Protein AF-0000000075461432 (afdb_homodimer)

Organism: Phanerochaete carnosa (strain HHB-10118-sp) (NCBI:txid650164)

Secondary structure (DSSP, 8-state):
-----------------EEEEEEEE-SSS-B--EEEE-TTT-----SS-SB--B-TTEEEEEEEETT--SEEEE--BS--TT-S-GGGSSSBS--TTTTS--TTT---PSS--EEEEETT-GGGEEEEEEE-TT-BSS-EEEEESS----EEE-S--STT--TTTB--B-TTS-B--B--TTTTTTTS-TTS-TTTT-GGG-STTTS-GGGSTTHHHHHHH-TTSB-STTGGGGSSS-EEEEGGG---EEEEES---/-----------------EEEEEEEE-SSS-B--EEEE-TTT-----SS-SB--B-TTEEEEEEEETT--SEEEE--BS--TT-S-GGGSSSBS--TTTTSPPTTT---PSS--EEEEETT-GGGEEEEEEE-TT-BSS-EEEEESS----EEE-S--STT--TTTB--B-TTS-B--B--TTTTTTTS-TTS-TTTT-GGG-STTTS-GGGSTTHHHHHHH-TTSB-STTGGGGSSS-EEEEGGG---EEEEES---

Sequence (514 aa):
MKAASALLAVSLAAVASARTFTVYNGCPFTICPAMFTDLNVGSAVPSYQTGWEAAAYTSVSFTVPDNWQAGRIWGRRDCDFSDSNPATQCADGGCNGGLECDPHTGTGVPPATVAEFTLQGNGNLDYYDVSLVDGYNLPMRIDNTQGCGVASCPVDLGPNCPSPLIGPFDSTGFPVGCKSACEANLDGNQANSPNCCSGQYDTAATCPSSGVAYYSYFKGNCPNAYAYAYDESSGTALWTCNSALAPDYTVTFCPASMKAASALLAVSLAAVASARTFTVYNGCPFTICPAMFTDLNVGSAVPSYQTGWEAAAYTSVSFTVPDNWQAGRIWGRRDCDFSDSNPATQCADGGCNGGLECDPHTGTGVPPATVAEFTLQGNGNLDYYDVSLVDGYNLPMRIDNTQGCGVASCPVDLGPNCPSPLIGPFDSTGFPVGCKSACEANLDGNQANSPNCCSGQYDTAATCPSSGVAYYSYFKGNCPNAYAYAYDESSGTALWTCNSALAPDYTVTFCPAS

InterPro domains:
  IPR001938 Thaumatin family [PF00314] (25-255)
  IPR001938 Thaumatin family [PIRSF002703] (6-256)
  IPR001938 Thaumatin family [PR00347] (20-32)
  IPR001938 Thaumatin family [PR00347] (126-142)
  IPR001938 Thaumatin family [PS51367] (18-255)
  IPR001938 Thaumatin family [PTHR31048] (8-255)
  IPR001938 Thaumatin family [SM00205] (21-255)
  IPR037176 Osmotin/thaumatin-like superfamily [G3DSA:2.60.110.10] (18-257)
  IPR037176 Osmotin/thaumatin-like superfamily [SSF49870] (19-255)

Foldseek 3Di:
DPPDPDPPPPPPPPPQDWFKEKEWEQDQAKKKKAKEAAVVVHPWDWPDFRIDIDGHGDMDMTIGGQQGAFMKMWIFADADQVDPDQVVRTFFFTFPPGRGHDHHGGPTQDPIFIWTWGGLPPPRKIKIEGACQRWYQFWKKKDKDPPWDIHTQLDQLAQVADPLFHDDADPVRGTRTGGQCLRSCVVVCNQDALQNCHDVSVDCVNNPCVRHPCLCSRCVNGVQDHSHDNCVVSVRHMIIDNSVVSMHMYMYTNDDD/DPPDPDPDPPPPPPPQDWFKEKEWEQDQAKKKKAKEAAVVVHPWDWPDFRIDIDGHGDMDMTIGGQQGAFMKMWIFADAAQVDPDQVVRTFFFTFPPGRGHDHHGGPTQDPIFIWTWGGLPPPRKIKIEGACQRWYQFWKKKDKDPPWDIHTQLDQLAQVADPLFHDDADPVRGTRTGGQCLRSCVVVCNQDALQNCHDVSVDCVNNPCVRHPCLCSRCVNGVQDHSHDNCVVSVRHMIIDNSVVSMHMYMYTNDDD

Solvent-accessible surface area (backbone atoms only — not comparable to full-atom values): 25782 Å² total; per-residue (Å²): 135,84,80,77,78,81,77,78,77,77,76,74,70,74,75,72,69,63,27,49,39,32,46,33,31,48,32,95,50,60,35,34,40,33,38,36,46,39,64,83,57,26,83,46,62,56,66,64,78,29,24,44,81,37,51,48,66,37,69,52,71,37,47,28,42,51,58,28,25,29,27,39,38,34,53,19,38,72,67,42,80,86,47,86,50,54,86,65,17,22,69,32,24,33,27,47,67,48,64,44,24,33,72,86,71,15,73,47,39,69,29,22,29,31,39,29,28,15,30,51,34,82,91,46,20,23,30,34,26,26,31,30,56,48,4,30,46,58,19,28,33,38,48,53,74,71,77,50,67,65,28,22,29,63,51,77,57,20,82,77,32,54,79,86,26,48,28,50,57,45,99,84,64,48,42,51,8,18,35,19,42,34,78,50,37,76,84,74,36,59,70,56,21,51,48,51,38,20,56,84,13,44,37,57,31,33,24,45,68,85,32,26,65,66,42,61,62,50,34,69,66,18,59,31,20,18,51,41,64,57,30,59,83,72,71,36,16,67,37,58,39,60,37,88,70,58,52,32,40,35,42,28,32,38,42,83,129,137,85,80,77,76,80,78,78,78,77,76,74,70,76,76,74,69,62,27,49,38,31,45,32,31,49,33,94,50,61,34,34,40,33,39,36,46,39,64,82,57,26,82,46,60,57,66,63,78,30,26,45,81,37,50,48,67,38,70,52,71,38,46,27,42,50,59,28,26,29,28,39,40,35,54,21,37,72,65,43,80,86,47,86,48,53,86,65,18,22,68,31,24,31,24,46,67,47,63,44,24,32,73,84,69,15,74,48,38,68,29,23,30,32,38,29,28,14,29,52,35,83,92,46,20,24,29,33,26,26,32,31,54,48,5,31,45,58,19,28,35,39,46,54,74,72,77,49,66,64,28,22,29,62,51,77,56,20,82,76,32,55,78,88,26,48,29,49,57,47,99,84,64,49,43,53,8,18,36,18,42,33,77,49,37,76,84,75,35,62,70,56,20,51,48,50,38,20,57,84,12,44,36,57,32,32,24,46,68,84,32,25,64,67,41,62,63,48,34,69,66,18,60,31,20,18,51,42,64,56,31,58,82,72,72,36,16,66,40,57,40,62,36,88,70,58,53,32,39,34,41,28,32,38,42,84,129

pLDDT: mean 93.31, std 12.62, range [27.16, 98.94]

Nearest PDB structures (foldseek):
  7p23-assembly2_B  TM=9.461E-01  e=1.854E-35  Puccinia graminis f. sp. tritici CRL 75-36-700-3
  2ahn-assembly1_A  TM=8.614E-01  e=4.125E-22  Prunus avium
  4jru-assembly1_A  TM=8.953E-01  e=2.176E-19  Vitis vinifera
  1z3q-assembly1_A  TM=8.457E-01  e=3.332E-19  Musa acuminata
  4bct-assembly1_A  TM=8.491E-01  e=3.366E-18  Actinidia deliciosa

Structure (mmCIF, N/CA/C/O backbone):
data_AF-0000000075461432-model_v1
#
loop_
_entity.id
_entity.type
_entity.pdbx_description
1 polymer 'Thaumatin-like protein'
#
loop_
_atom_site.group_PDB
_atom_site.id
_atom_site.type_symbol
_atom_site.label_atom_id
_atom_site.label_alt_id
_atom_site.label_comp_id
_atom_site.label_asym_id
_atom_site.label_entity_id
_atom_site.label_seq_id
_atom_site.pdbx_PDB_ins_code
_atom_site.Cartn_x
_atom_site.Cartn_y
_atom_site.Cartn_z
_atom_site.occupancy
_atom_site.B_iso_or_equiv
_atom_site.auth_seq_id
_atom_site.auth_comp_id
_atom_site.auth_asym_id
_atom_site.auth_atom_id
_atom_site.pdbx_PDB_model_num
ATOM 1 N N . MET A 1 1 ? -65.188 -28.859 -9.32 1 27.16 1 MET A N 1
ATOM 2 C CA . MET A 1 1 ? -63.875 -29.438 -9.328 1 27.16 1 MET A CA 1
ATOM 3 C C . MET A 1 1 ? -62.906 -28.578 -10.18 1 27.16 1 MET A C 1
ATOM 5 O O . MET A 1 1 ? -62.938 -28.672 -11.406 1 27.16 1 MET A O 1
ATOM 9 N N . LYS A 1 2 ? -62.531 -27.172 -9.742 1 43.78 2 LYS A N 1
ATOM 10 C CA . LYS A 1 2 ? -61.625 -26.25 -10.406 1 43.78 2 LYS A CA 1
ATOM 11 C C . LYS A 1 2 ? -60.219 -26.859 -10.5 1 43.78 2 LYS A C 1
ATOM 13 O O . LYS A 1 2 ? -59.656 -27.281 -9.5 1 43.78 2 LYS A O 1
ATOM 18 N N . ALA A 1 3 ? -59.906 -27.453 -11.703 1 36.16 3 ALA A N 1
ATOM 19 C CA . ALA A 1 3 ? -58.562 -27.938 -11.984 1 36.16 3 ALA A CA 1
ATOM 20 C C . ALA A 1 3 ? -57.531 -26.859 -11.742 1 36.16 3 ALA A C 1
ATOM 22 O O . ALA A 1 3 ? -57.594 -25.781 -12.328 1 36.16 3 ALA A O 1
ATOM 23 N N . ALA A 1 4 ? -56.844 -26.938 -10.609 1 50.91 4 ALA A N 1
ATOM 24 C CA . ALA A 1 4 ? -55.719 -26.047 -10.336 1 50.91 4 ALA A CA 1
ATOM 25 C C . ALA A 1 4 ? -54.531 -26.344 -11.266 1 50.91 4 ALA A C 1
ATOM 27 O O . ALA A 1 4 ? -54.062 -27.484 -11.32 1 50.91 4 ALA A O 1
ATOM 28 N N . SER A 1 5 ? -54.375 -25.719 -12.375 1 47.03 5 SER A N 1
ATOM 29 C CA . SER A 1 5 ? -53.188 -25.797 -13.242 1 47.03 5 SER A CA 1
ATOM 30 C C . SER A 1 5 ? -51.938 -25.516 -12.461 1 47.03 5 SER A C 1
ATOM 32 O O . SER A 1 5 ? -51.812 -24.469 -11.812 1 47.03 5 SER A O 1
ATOM 34 N N . ALA A 1 6 ? -51.188 -26.609 -12.266 1 52.69 6 ALA A N 1
ATOM 35 C CA . ALA A 1 6 ? -49.875 -26.484 -11.68 1 52.69 6 ALA A CA 1
ATOM 36 C C . ALA A 1 6 ? -48.906 -25.781 -12.633 1 52.69 6 ALA A C 1
ATOM 38 O O . ALA A 1 6 ? -48.625 -26.297 -13.719 1 52.69 6 ALA A O 1
ATOM 39 N N . LEU A 1 7 ? -48.75 -24.484 -12.625 1 51.81 7 LEU A N 1
ATOM 40 C CA . LEU A 1 7 ? -47.719 -23.734 -13.312 1 51.81 7 LEU A CA 1
ATOM 41 C C . LEU A 1 7 ? -46.344 -24.188 -12.82 1 51.81 7 LEU A C 1
ATOM 43 O O . LEU A 1 7 ? -46.031 -24.047 -11.641 1 51.81 7 LEU A O 1
ATOM 47 N N . LEU A 1 8 ? -45.75 -25.094 -13.508 1 47.94 8 LEU A N 1
ATOM 48 C CA . LEU A 1 8 ? -44.344 -25.406 -13.227 1 47.94 8 LEU A CA 1
ATOM 49 C C . LEU A 1 8 ? -43.438 -24.188 -13.445 1 47.94 8 LEU A C 1
ATOM 51 O O . LEU A 1 8 ? -43.344 -23.688 -14.562 1 47.94 8 LEU A O 1
ATOM 55 N N . ALA A 1 9 ? -43.094 -23.453 -12.453 1 50.53 9 ALA A N 1
ATOM 56 C CA . ALA A 1 9 ? -42.062 -22.406 -12.555 1 50.53 9 ALA A CA 1
ATOM 57 C C . ALA A 1 9 ? -40.719 -23.016 -12.875 1 50.53 9 ALA A C 1
ATOM 59 O O . ALA A 1 9 ? -40.156 -23.797 -12.102 1 50.53 9 ALA A O 1
ATOM 60 N N . VAL A 1 10 ? -40.375 -23.062 -14.172 1 47.28 10 VAL A N 1
ATOM 61 C CA . VAL A 1 10 ? -39 -23.359 -14.531 1 47.28 10 VAL A CA 1
ATOM 62 C C . VAL A 1 10 ? -38.062 -22.375 -13.844 1 47.28 10 VAL A C 1
ATOM 64 O O . VAL A 1 10 ? -38.156 -21.156 -14.078 1 47.28 10 VAL A O 1
ATOM 67 N N . SER A 1 11 ? -37.469 -22.75 -12.773 1 47.56 11 SER A N 1
ATOM 68 C CA . SER A 1 11 ? -36.406 -21.938 -12.172 1 47.56 11 SER A CA 1
ATOM 69 C C . SER A 1 11 ? -35.219 -21.828 -13.109 1 47.56 11 SER A C 1
ATOM 71 O O . SER A 1 11 ? -34.562 -22.828 -13.414 1 47.56 11 SER A O 1
ATOM 73 N N . LEU A 1 12 ? -35.188 -20.938 -14.07 1 44.59 12 LEU A N 1
ATOM 74 C CA . LEU A 1 12 ? -33.938 -20.625 -14.789 1 44.59 12 LEU A CA 1
ATOM 75 C C . LEU A 1 12 ? -32.812 -20.391 -13.812 1 44.59 12 LEU A C 1
ATOM 77 O O . LEU A 1 12 ? -32.812 -19.406 -13.055 1 44.59 12 LEU A O 1
ATOM 81 N N . ALA A 1 13 ? -32.188 -21.453 -13.43 1 42.62 13 ALA A N 1
ATOM 82 C CA . ALA A 1 13 ? -30.938 -21.219 -12.703 1 42.62 13 ALA A CA 1
ATOM 83 C C . ALA A 1 13 ? -30.062 -20.203 -13.414 1 42.62 13 ALA A C 1
ATOM 85 O O . ALA A 1 13 ? -29.734 -20.359 -14.594 1 42.62 13 ALA A O 1
ATOM 86 N N . ALA A 1 14 ? -30.172 -18.922 -13.117 1 45.81 14 ALA A N 1
ATOM 87 C CA . ALA A 1 14 ? -29.234 -17.938 -13.633 1 45.81 14 ALA A CA 1
ATOM 88 C C . ALA A 1 14 ? -27.828 -18.5 -13.711 1 45.81 14 ALA A C 1
ATOM 90 O O . ALA A 1 14 ? -27.266 -18.938 -12.703 1 45.81 14 ALA A O 1
ATOM 91 N N . VAL A 1 15 ? -27.469 -19.297 -14.797 1 49 15 VAL A N 1
ATOM 92 C CA . VAL A 1 15 ? -26.078 -19.656 -15.016 1 49 15 VAL A CA 1
ATOM 93 C C . VAL A 1 15 ? -25.156 -18.5 -14.641 1 49 15 VAL A C 1
ATOM 95 O O . VAL A 1 15 ? -25.266 -17.406 -15.211 1 49 15 VAL A O 1
ATOM 98 N N . ALA A 1 16 ? -24.797 -18.453 -13.445 1 59 16 ALA A N 1
ATOM 99 C CA . ALA A 1 16 ? -23.844 -17.438 -13 1 59 16 ALA A CA 1
ATOM 100 C C . ALA A 1 16 ? -22.656 -17.328 -13.953 1 59 16 ALA A C 1
ATOM 102 O O . ALA A 1 16 ? -22.047 -18.344 -14.305 1 59 16 ALA A O 1
ATOM 103 N N . SER A 1 17 ? -22.453 -16.281 -14.789 1 75.88 17 SER A N 1
ATOM 104 C CA . SER A 1 17 ? -21.344 -15.969 -15.672 1 75.88 17 SER A CA 1
ATOM 105 C C . SER A 1 17 ? -20 -16.234 -14.992 1 75.88 17 SER A C 1
ATOM 107 O O . SER A 1 17 ? -19.875 -16.047 -13.781 1 75.88 17 SER A O 1
ATOM 109 N N . ALA A 1 18 ? -19.156 -17.094 -15.633 1 90.62 18 ALA A N 1
ATOM 110 C CA . ALA A 1 18 ? -17.859 -17.531 -15.117 1 90.62 18 ALA A CA 1
ATOM 111 C C . ALA A 1 18 ? -16.781 -17.406 -16.172 1 90.62 18 ALA A C 1
ATOM 113 O O . ALA A 1 18 ? -17.062 -17.203 -17.359 1 90.62 18 ALA A O 1
ATOM 114 N N . ARG A 1 19 ? -15.5 -17.219 -15.609 1 96.31 19 ARG A N 1
ATOM 115 C CA . ARG A 1 19 ? -14.273 -17.25 -16.406 1 96.31 19 ARG A CA 1
ATOM 116 C C . ARG A 1 19 ? -13.625 -18.625 -16.375 1 96.31 19 ARG A C 1
ATOM 118 O O . ARG A 1 19 ? -13.93 -19.438 -15.492 1 96.31 19 ARG A O 1
ATOM 125 N N . THR A 1 20 ? -12.867 -18.891 -17.453 1 98.5 20 THR A N 1
ATOM 126 C CA . THR A 1 20 ? -11.969 -20.047 -17.391 1 98.5 20 THR A CA 1
ATOM 127 C C . THR A 1 20 ? -10.547 -19.609 -17.062 1 98.5 20 THR A C 1
ATOM 129 O O . THR A 1 20 ? -9.984 -18.75 -17.75 1 98.5 20 THR A O 1
ATOM 132 N N . PHE A 1 21 ? -10 -20.172 -16.016 1 98.88 21 PHE A N 1
ATOM 133 C CA . PHE A 1 21 ? -8.586 -20 -15.711 1 98.88 21 PHE A CA 1
ATOM 134 C C . PHE A 1 21 ? -7.809 -21.266 -16.016 1 98.88 21 PHE A C 1
ATOM 136 O O . PHE A 1 21 ? -8.273 -22.375 -15.734 1 98.88 21 PHE A O 1
ATOM 143 N N . THR A 1 22 ? -6.672 -21.047 -16.656 1 98.94 22 THR A N 1
ATOM 144 C CA . THR A 1 22 ? -5.73 -22.141 -16.891 1 98.94 22 THR A CA 1
ATOM 145 C C . THR A 1 22 ? -4.422 -21.891 -16.141 1 98.94 22 THR A C 1
ATOM 147 O O . THR A 1 22 ? -3.873 -20.797 -16.188 1 98.94 22 THR A O 1
ATOM 150 N N . VAL A 1 23 ? -3.984 -22.891 -15.406 1 98.94 23 VAL A N 1
ATOM 151 C CA . VAL A 1 23 ? -2.662 -22.859 -14.789 1 98.94 23 VAL A CA 1
ATOM 152 C C . VAL A 1 23 ? -1.75 -23.891 -15.469 1 98.94 23 VAL A C 1
ATOM 154 O O . VAL A 1 23 ? -2.055 -25.078 -15.492 1 98.94 23 VAL A O 1
ATOM 157 N N . TYR A 1 24 ? -0.685 -23.344 -16.062 1 98.94 24 TYR A N 1
ATOM 158 C CA . TYR A 1 24 ? 0.251 -24.172 -16.812 1 98.94 24 TYR A CA 1
ATOM 159 C C . TYR A 1 24 ? 1.615 -24.203 -16.125 1 98.94 24 TYR A C 1
ATOM 161 O O . TYR A 1 24 ? 2.223 -23.156 -15.891 1 98.94 24 TYR A O 1
ATOM 169 N N . ASN A 1 25 ? 2.055 -25.469 -15.789 1 98.94 25 ASN A N 1
ATOM 170 C CA . ASN A 1 25 ? 3.441 -25.641 -15.367 1 98.94 25 ASN A CA 1
ATOM 171 C C . ASN A 1 25 ? 4.375 -25.781 -16.562 1 98.94 25 ASN A C 1
ATOM 173 O O . ASN A 1 25 ? 4.562 -26.891 -17.094 1 98.94 25 ASN A O 1
ATOM 177 N N . GLY A 1 26 ? 5.004 -24.688 -16.844 1 98.81 26 GLY A N 1
ATOM 178 C CA . GLY A 1 26 ? 5.973 -24.719 -17.938 1 98.81 26 GLY A CA 1
ATOM 179 C C . GLY A 1 26 ? 7.379 -25.047 -17.469 1 98.81 26 GLY A C 1
ATOM 180 O O . GLY A 1 26 ? 8.328 -24.969 -18.25 1 98.81 26 GLY A O 1
ATOM 181 N N . CYS A 1 27 ? 7.566 -25.344 -16.219 1 98.25 27 CYS A N 1
ATOM 182 C CA . CYS A 1 27 ? 8.867 -25.719 -15.68 1 98.25 27 CYS A CA 1
ATOM 183 C C . CYS A 1 27 ? 9.234 -27.141 -16.078 1 98.25 27 CYS A C 1
ATOM 185 O O . CYS A 1 27 ? 8.352 -27.984 -16.297 1 98.25 27 CYS A O 1
ATOM 187 N N . PRO A 1 28 ? 10.516 -27.453 -16.219 1 97.62 28 PRO A N 1
ATOM 188 C CA . PRO A 1 28 ? 10.938 -28.828 -16.516 1 97.62 28 PRO A CA 1
ATOM 189 C C . PRO A 1 28 ? 10.969 -29.703 -15.266 1 97.62 28 PRO A C 1
ATOM 191 O O . PRO A 1 28 ? 11.617 -30.766 -15.273 1 97.62 28 PRO A O 1
ATOM 194 N N . PHE A 1 29 ? 10.367 -29.312 -14.164 1 97.06 29 PHE A N 1
ATOM 195 C CA . PHE A 1 29 ? 10.258 -30.062 -12.922 1 97.06 29 PHE A CA 1
ATOM 196 C C . PHE A 1 29 ? 8.867 -29.906 -12.312 1 97.06 29 PHE A C 1
ATOM 198 O O . PHE A 1 29 ? 8.102 -29.031 -12.719 1 97.06 29 PHE A O 1
ATOM 205 N N . THR A 1 30 ? 8.508 -30.797 -11.383 1 98.25 30 THR A N 1
ATOM 206 C CA . THR A 1 30 ? 7.223 -30.734 -10.695 1 98.25 30 THR A CA 1
ATOM 207 C C . THR A 1 30 ? 7.156 -29.531 -9.773 1 98.25 30 THR A C 1
ATOM 209 O O . THR A 1 30 ? 8.125 -29.219 -9.078 1 98.25 30 THR A O 1
ATOM 212 N N . ILE A 1 31 ? 6.117 -28.797 -9.82 1 98.69 31 ILE A N 1
ATOM 213 C CA . ILE A 1 31 ? 5.816 -27.781 -8.82 1 98.69 31 ILE A CA 1
ATOM 214 C C . ILE A 1 31 ? 4.477 -28.094 -8.156 1 98.69 31 ILE A C 1
ATOM 216 O O . ILE A 1 31 ? 3.77 -29.016 -8.57 1 98.69 31 ILE A O 1
ATOM 220 N N . CYS A 1 32 ? 4.184 -27.359 -7.109 1 98.69 32 CYS A N 1
ATOM 221 C CA . CYS A 1 32 ? 2.908 -27.484 -6.414 1 98.69 32 CYS A CA 1
ATOM 222 C C . CYS A 1 32 ? 2.17 -26.156 -6.383 1 98.69 32 CYS A C 1
ATOM 224 O O . CYS A 1 32 ? 2.234 -25.422 -5.391 1 98.69 32 CYS A O 1
ATOM 226 N N . PRO A 1 33 ? 1.417 -25.844 -7.438 1 98.88 33 PRO A N 1
ATOM 227 C CA . PRO A 1 33 ? 0.631 -24.609 -7.398 1 98.88 33 PRO A CA 1
ATOM 228 C C . PRO A 1 33 ? -0.38 -24.578 -6.258 1 98.88 33 PRO A C 1
ATOM 230 O O . PRO A 1 33 ? -0.817 -25.641 -5.793 1 98.88 33 PRO A O 1
ATOM 233 N N . ALA A 1 34 ? -0.639 -23.375 -5.809 1 98.62 34 ALA A N 1
ATOM 234 C CA . ALA A 1 34 ? -1.616 -23.141 -4.75 1 98.62 34 ALA A CA 1
ATOM 235 C C . ALA A 1 34 ? -2.463 -21.906 -5.051 1 98.62 34 ALA A C 1
ATOM 237 O O . ALA A 1 34 ? -2.111 -21.094 -5.918 1 98.62 34 ALA A O 1
ATOM 238 N N . MET A 1 35 ? -3.596 -21.828 -4.422 1 98.38 35 MET A N 1
ATOM 239 C CA . MET A 1 35 ? -4.555 -20.75 -4.625 1 98.38 35 MET A CA 1
ATOM 240 C C . MET A 1 35 ? -5.176 -20.312 -3.303 1 98.38 35 MET A C 1
ATOM 242 O O . MET A 1 35 ? -5.391 -21.141 -2.412 1 98.38 35 MET A O 1
ATOM 246 N N . PHE A 1 36 ? -5.41 -19.031 -3.166 1 97.44 36 PHE A N 1
ATOM 247 C CA . PHE A 1 36 ? -6.047 -18.453 -1.986 1 97.44 36 PHE A CA 1
ATOM 248 C C . PHE A 1 36 ? -7.031 -17.359 -2.381 1 97.44 36 PHE A C 1
ATOM 250 O O . PHE A 1 36 ? -6.793 -16.625 -3.338 1 97.44 36 PHE A O 1
ATOM 257 N N . THR A 1 37 ? -8.188 -17.391 -1.717 1 96.12 37 THR A N 1
ATOM 258 C CA . THR A 1 37 ? -9.188 -16.328 -1.814 1 96.12 37 THR A CA 1
ATOM 259 C C . THR A 1 37 ? -9.391 -15.656 -0.462 1 96.12 37 THR A C 1
ATOM 261 O O . THR A 1 37 ? -9.594 -16.328 0.55 1 96.12 37 THR A O 1
ATOM 264 N N . ASP A 1 38 ? -9.305 -14.383 -0.477 1 92.75 38 ASP A N 1
ATOM 265 C CA . ASP A 1 38 ? -9.641 -13.703 0.771 1 92.75 38 ASP A CA 1
ATOM 266 C C . ASP A 1 38 ? -11.148 -13.594 0.946 1 92.75 38 ASP A C 1
ATOM 268 O O . ASP A 1 38 ? -11.789 -12.734 0.338 1 92.75 38 ASP A O 1
ATOM 272 N N . LEU A 1 39 ? -11.641 -14.281 1.847 1 92.94 39 LEU A N 1
ATOM 273 C CA . LEU A 1 39 ? -13.078 -14.398 2.053 1 92.94 39 LEU A CA 1
ATOM 274 C C . LEU A 1 39 ? -13.625 -13.188 2.803 1 92.94 39 LEU A C 1
ATOM 276 O O . LEU A 1 39 ? -14.836 -12.992 2.887 1 92.94 39 LEU A O 1
ATOM 280 N N . ASN A 1 40 ? -12.742 -12.336 3.283 1 86.88 40 ASN A N 1
ATOM 281 C CA . ASN A 1 40 ? -13.172 -11.086 3.885 1 86.88 40 ASN A CA 1
ATOM 282 C C . ASN A 1 40 ? -13.539 -10.047 2.822 1 86.88 40 ASN A C 1
ATOM 284 O O . ASN A 1 40 ? -14.219 -9.062 3.117 1 86.88 40 ASN A O 1
ATOM 288 N N . VAL A 1 41 ? -13.039 -10.258 1.663 1 89.62 41 VAL A N 1
ATOM 289 C CA . VAL A 1 41 ? -13.273 -9.32 0.569 1 89.62 41 VAL A CA 1
ATOM 290 C C . VAL A 1 41 ? -14.445 -9.812 -0.285 1 89.62 41 VAL A C 1
ATOM 292 O O . VAL A 1 41 ? -15.32 -9.039 -0.655 1 89.62 41 VAL A O 1
ATOM 295 N N . GLY A 1 42 ? -14.445 -11.031 -0.576 1 90.38 42 GLY A N 1
ATOM 296 C CA . GLY A 1 42 ? -15.492 -11.656 -1.371 1 90.38 42 GLY A CA 1
ATOM 297 C C . GLY A 1 42 ? -15.656 -13.133 -1.093 1 90.38 42 GLY A C 1
ATOM 298 O O . GLY A 1 42 ? -14.711 -13.797 -0.667 1 90.38 42 GLY A O 1
ATOM 299 N N . SER A 1 43 ? -16.859 -13.648 -1.544 1 92.88 43 SER A N 1
ATOM 300 C CA . SER A 1 43 ? -17.172 -15.039 -1.221 1 92.88 43 SER A CA 1
ATOM 301 C C . SER A 1 43 ? -17.016 -15.938 -2.445 1 92.88 43 SER A C 1
ATOM 303 O O . SER A 1 43 ? -17.094 -17.156 -2.334 1 92.88 43 SER A O 1
ATOM 305 N N . ALA A 1 44 ? -16.859 -15.336 -3.602 1 95.75 44 ALA A N 1
ATOM 306 C CA . ALA A 1 44 ? -16.672 -16.125 -4.812 1 95.75 44 ALA A CA 1
ATOM 307 C C . ALA A 1 44 ? -15.336 -16.844 -4.809 1 95.75 44 ALA A C 1
ATOM 309 O O . ALA A 1 44 ? -14.297 -16.234 -4.547 1 95.75 44 ALA A O 1
ATOM 310 N N . VAL A 1 45 ? -15.383 -18.156 -5.066 1 97.19 45 VAL A N 1
ATOM 311 C CA . VAL A 1 45 ? -14.164 -18.953 -5.051 1 97.19 45 VAL A CA 1
ATOM 312 C C . VAL A 1 45 ? -14.062 -19.766 -6.34 1 97.19 45 VAL A C 1
ATOM 314 O O . VAL A 1 45 ? -15.07 -20.266 -6.844 1 97.19 45 VAL A O 1
ATOM 317 N N . PRO A 1 46 ? -12.867 -19.922 -6.836 1 98.12 46 PRO A N 1
ATOM 318 C CA . PRO A 1 46 ? -12.695 -20.797 -8 1 98.12 46 PRO A CA 1
ATOM 319 C C . PRO A 1 46 ? -13.141 -22.234 -7.738 1 98.12 46 PRO A C 1
ATOM 321 O O . PRO A 1 46 ? -13.047 -22.703 -6.605 1 98.12 46 PRO A O 1
ATOM 324 N N . SER A 1 47 ? -13.602 -22.859 -8.82 1 97.94 47 SER A N 1
ATOM 325 C CA . SER A 1 47 ? -14.055 -24.25 -8.719 1 97.94 47 SER A CA 1
ATOM 326 C C . SER A 1 47 ? -12.891 -25.219 -8.891 1 97.94 47 SER A C 1
ATOM 328 O O . SER A 1 47 ? -12.906 -26.062 -9.789 1 97.94 47 SER A O 1
ATOM 330 N N . TYR A 1 48 ? -11.969 -25.156 -7.969 1 98.12 48 TYR A N 1
ATOM 331 C CA . TYR A 1 48 ? -10.82 -26.047 -7.973 1 98.12 48 TYR A CA 1
ATOM 332 C C . TYR A 1 48 ? -10.203 -26.156 -6.582 1 98.12 48 TYR A C 1
ATOM 334 O O . TYR A 1 48 ? -10.539 -25.375 -5.688 1 98.12 48 TYR A O 1
ATOM 342 N N . GLN A 1 49 ? -9.391 -27.141 -6.344 1 98.25 49 GLN A N 1
ATOM 343 C CA . GLN A 1 49 ? -8.688 -27.344 -5.074 1 98.25 49 GLN A CA 1
ATOM 344 C C . GLN A 1 49 ? -7.691 -26.203 -4.824 1 98.25 49 GLN A C 1
ATOM 346 O O . GLN A 1 49 ? -7.211 -25.578 -5.766 1 98.25 49 GLN A O 1
ATOM 351 N N . THR A 1 50 ? -7.305 -25.953 -3.574 1 98.44 50 THR A N 1
ATOM 352 C CA . THR A 1 50 ? -6.492 -24.797 -3.188 1 98.44 50 THR A CA 1
ATOM 353 C C . THR A 1 50 ? -5.004 -25.125 -3.297 1 98.44 50 THR A C 1
ATOM 355 O O . THR A 1 50 ? -4.152 -24.281 -3.039 1 98.44 50 THR A O 1
ATOM 358 N N . GLY A 1 51 ? -4.684 -26.375 -3.652 1 98.56 51 GLY A N 1
ATOM 359 C CA . GLY A 1 51 ? -3.32 -26.812 -3.906 1 98.56 51 GLY A CA 1
ATOM 360 C C . GLY A 1 51 ? -3.25 -28.172 -4.598 1 98.56 51 GLY A C 1
ATOM 361 O O . GLY A 1 51 ? -4.105 -29.031 -4.383 1 98.56 51 GLY A O 1
ATOM 362 N N . TRP A 1 52 ? -2.266 -28.359 -5.434 1 98.62 52 TRP A N 1
ATOM 363 C CA . TRP A 1 52 ? -2.127 -29.594 -6.184 1 98.62 52 TRP A CA 1
ATOM 364 C C . TRP A 1 52 ? -0.704 -29.766 -6.707 1 98.62 52 TRP A C 1
ATOM 366 O O . TRP A 1 52 ? 0.08 -28.812 -6.703 1 98.62 52 TRP A O 1
ATOM 376 N N . GLU A 1 53 ? -0.386 -30.953 -7.047 1 98.5 53 GLU A N 1
ATOM 377 C CA . GLU A 1 53 ? 0.867 -31.203 -7.746 1 98.5 53 GLU A CA 1
ATOM 378 C C . GLU A 1 53 ? 0.695 -31.062 -9.258 1 98.5 53 GLU A C 1
ATOM 380 O O . GLU A 1 53 ? -0.302 -31.516 -9.82 1 98.5 53 GLU A O 1
ATOM 385 N N . ALA A 1 54 ? 1.541 -30.359 -9.82 1 98.81 54 ALA A N 1
ATOM 386 C CA . ALA A 1 54 ? 1.575 -30.203 -11.273 1 98.81 54 ALA A CA 1
ATOM 387 C C . ALA A 1 54 ? 2.889 -30.719 -11.844 1 98.81 54 ALA A C 1
ATOM 389 O O . ALA A 1 54 ? 3.951 -30.141 -11.609 1 98.81 54 ALA A O 1
ATOM 390 N N . ALA A 1 55 ? 2.828 -31.812 -12.586 1 98.69 55 ALA A N 1
ATOM 391 C CA . ALA A 1 55 ? 4.02 -32.344 -13.25 1 98.69 55 ALA A CA 1
ATOM 392 C C . ALA A 1 55 ? 4.531 -31.359 -14.305 1 98.69 55 ALA A C 1
ATOM 394 O O . ALA A 1 55 ? 3.809 -30.453 -14.719 1 98.69 55 ALA A O 1
ATOM 395 N N . ALA A 1 56 ? 5.816 -31.578 -14.664 1 98.69 56 ALA A N 1
ATOM 396 C CA . ALA A 1 56 ? 6.406 -30.734 -15.703 1 98.69 56 ALA A CA 1
ATOM 397 C C . ALA A 1 56 ? 5.527 -30.703 -16.953 1 98.69 56 ALA A C 1
ATOM 399 O O . ALA A 1 56 ? 5.016 -31.734 -17.375 1 98.69 56 ALA A O 1
ATOM 400 N N . TYR A 1 57 ? 5.27 -29.438 -17.406 1 98.62 57 TYR A N 1
ATOM 401 C CA . TYR A 1 57 ? 4.633 -29.188 -18.688 1 98.62 57 TYR A CA 1
ATOM 402 C C . TYR A 1 57 ? 3.205 -29.719 -18.703 1 98.62 57 TYR A C 1
ATOM 404 O O . TYR A 1 57 ? 2.752 -30.266 -19.703 1 98.62 57 TYR A O 1
ATOM 412 N N . THR A 1 58 ? 2.477 -29.641 -17.609 1 98.81 58 THR A N 1
ATOM 413 C CA . THR A 1 58 ? 1.062 -29.984 -17.531 1 98.81 58 THR A CA 1
ATOM 414 C C . THR A 1 58 ? 0.219 -28.766 -17.188 1 98.81 58 THR A C 1
ATOM 416 O O . THR A 1 58 ? 0.746 -27.766 -16.719 1 98.81 58 THR A O 1
ATOM 419 N N . SER A 1 59 ? -1.038 -28.812 -17.484 1 98.81 59 SER A N 1
ATOM 420 C CA . SER A 1 59 ? -1.949 -27.719 -17.172 1 98.81 59 SER A CA 1
ATOM 421 C C . SER A 1 59 ? -3.264 -28.234 -16.609 1 98.81 59 SER A C 1
ATOM 423 O O . SER A 1 59 ? -3.609 -29.406 -16.781 1 98.81 59 SER A O 1
ATOM 425 N N . VAL A 1 60 ? -3.896 -27.438 -15.867 1 98.81 60 VAL A N 1
ATOM 426 C CA . VAL A 1 60 ? -5.277 -27.656 -15.445 1 98.81 60 VAL A CA 1
ATOM 427 C C . VAL A 1 60 ? -6.109 -26.422 -15.766 1 98.81 60 VAL A C 1
ATOM 429 O O . VAL A 1 60 ? -5.578 -25.312 -15.859 1 98.81 60 VAL A O 1
ATOM 432 N N . SER A 1 61 ? -7.367 -26.578 -16.031 1 98.75 61 SER A N 1
ATOM 433 C CA . SER A 1 61 ? -8.32 -25.5 -16.219 1 98.75 61 SER A CA 1
ATOM 434 C C . SER A 1 61 ? -9.516 -25.641 -15.289 1 98.75 61 SER A C 1
ATOM 436 O O . SER A 1 61 ? -9.938 -26.75 -14.977 1 98.75 61 SER A O 1
ATOM 438 N N . PHE A 1 62 ? -10.016 -24.578 -14.805 1 98.69 62 PHE A N 1
ATOM 439 C CA . PHE A 1 62 ? -11.172 -24.562 -13.922 1 98.69 62 PHE A CA 1
ATOM 440 C C . PHE A 1 62 ? -11.977 -23.281 -14.078 1 98.69 62 PHE A C 1
ATOM 442 O O . PHE A 1 62 ? -11.492 -22.312 -14.688 1 98.69 62 PHE A O 1
ATOM 449 N N . THR A 1 63 ? -13.164 -23.312 -13.578 1 98.38 63 THR A N 1
ATOM 450 C CA . THR A 1 63 ? -14.062 -22.156 -13.656 1 98.38 63 THR A CA 1
ATOM 451 C C . THR A 1 63 ? -13.812 -21.203 -12.492 1 98.38 63 THR A C 1
ATOM 453 O O . THR A 1 63 ? -13.609 -21.641 -11.359 1 98.38 63 THR A O 1
ATOM 456 N N . VAL A 1 64 ? -13.836 -19.906 -12.789 1 98.5 64 VAL A N 1
ATOM 457 C CA . VAL A 1 64 ? -13.68 -18.828 -11.805 1 98.5 64 VAL A CA 1
ATOM 458 C C . VAL A 1 64 ? -14.859 -17.859 -11.898 1 98.5 64 VAL A C 1
ATOM 460 O O . VAL A 1 64 ? -15.156 -17.344 -12.977 1 98.5 64 VAL A O 1
ATOM 463 N N . PRO A 1 65 ? -15.523 -17.641 -10.789 1 97.94 65 PRO A N 1
ATOM 464 C CA . PRO A 1 65 ? -16.641 -16.688 -10.82 1 97.94 65 PRO A CA 1
ATOM 465 C C . PRO A 1 65 ? -16.203 -15.297 -11.297 1 97.94 65 PRO A C 1
ATOM 467 O O . PRO A 1 65 ? -15.086 -14.859 -11.008 1 97.94 65 PRO A O 1
ATOM 470 N N . ASP A 1 66 ? -17.094 -14.539 -11.906 1 97.12 66 ASP A N 1
ATOM 471 C CA . ASP A 1 66 ? -16.797 -13.234 -12.492 1 97.12 66 ASP A CA 1
ATOM 472 C C . ASP A 1 66 ? -16.406 -12.227 -11.414 1 97.12 66 ASP A C 1
ATOM 474 O O . ASP A 1 66 ? -15.68 -11.266 -11.695 1 97.12 66 ASP A O 1
ATOM 478 N N . ASN A 1 67 ? -16.859 -12.461 -10.297 1 96.31 67 ASN A N 1
ATOM 479 C CA . ASN A 1 67 ? -16.609 -11.5 -9.227 1 96.31 67 ASN A CA 1
ATOM 480 C C . ASN A 1 67 ? -15.602 -12.039 -8.211 1 96.31 67 ASN A C 1
ATOM 482 O O . ASN A 1 67 ? -15.688 -11.742 -7.02 1 96.31 67 ASN A O 1
ATOM 486 N N . TRP A 1 68 ? -14.695 -12.938 -8.641 1 97.88 68 TRP A N 1
ATOM 487 C CA . TRP A 1 68 ? -13.617 -13.391 -7.777 1 97.88 68 TRP A CA 1
ATOM 488 C C . TRP A 1 68 ? -12.68 -12.234 -7.43 1 97.88 68 TRP A C 1
ATOM 490 O O . TRP A 1 68 ? -12.086 -11.617 -8.32 1 97.88 68 TRP A O 1
ATOM 500 N N . GLN A 1 69 ? -12.57 -11.961 -6.129 1 96.94 69 GLN A N 1
ATOM 501 C CA . GLN A 1 69 ? -11.781 -10.82 -5.684 1 96.94 69 GLN A CA 1
ATOM 502 C C . GLN A 1 69 ? -10.734 -11.234 -4.656 1 96.94 69 GLN A C 1
ATOM 504 O O . GLN A 1 69 ? -10.977 -12.133 -3.844 1 96.94 69 GLN A O 1
ATOM 509 N N . ALA A 1 70 ? -9.625 -10.461 -4.734 1 97 70 ALA A N 1
ATOM 510 C CA . ALA A 1 70 ? -8.508 -10.664 -3.811 1 97 70 ALA A CA 1
ATOM 511 C C . ALA A 1 70 ? -8.016 -12.109 -3.861 1 97 70 ALA A C 1
ATOM 513 O O . ALA A 1 70 ? -7.922 -12.773 -2.828 1 97 70 ALA A O 1
ATOM 514 N N . GLY A 1 71 ? -7.766 -12.578 -5.016 1 97.69 71 GLY A N 1
ATOM 515 C CA . GLY A 1 71 ? -7.262 -13.922 -5.254 1 97.69 71 GLY A CA 1
ATOM 516 C C . GLY A 1 71 ? -5.77 -13.961 -5.52 1 97.69 71 GLY A C 1
ATOM 517 O O . GLY A 1 71 ? -5.207 -13.008 -6.059 1 97.69 71 GLY A O 1
ATOM 518 N N . ARG A 1 72 ? -5.18 -15.117 -5.156 1 97.88 72 ARG A N 1
ATOM 519 C CA . ARG A 1 72 ? -3.756 -15.359 -5.375 1 97.88 72 ARG A CA 1
ATOM 520 C C . ARG A 1 72 ? -3.521 -16.75 -5.941 1 97.88 72 ARG A C 1
ATOM 522 O O . ARG A 1 72 ? -4.184 -17.719 -5.535 1 97.88 72 ARG A O 1
ATOM 529 N N . ILE A 1 73 ? -2.662 -16.859 -6.875 1 98.81 73 ILE A N 1
ATOM 530 C CA . ILE A 1 73 ? -2.127 -18.141 -7.344 1 98.81 73 ILE A CA 1
ATOM 531 C C . ILE A 1 73 ? -0.6 -18.094 -7.316 1 98.81 73 ILE A C 1
ATOM 533 O O . ILE A 1 73 ? 0.011 -17.156 -7.828 1 98.81 73 ILE A O 1
ATOM 537 N N . TRP A 1 74 ? -0.004 -19.109 -6.691 1 98.81 74 TRP A N 1
ATOM 538 C CA . TRP A 1 74 ? 1.454 -19.156 -6.648 1 98.81 74 TRP A CA 1
ATOM 539 C C . TRP A 1 74 ? 1.956 -20.594 -6.727 1 98.81 74 TRP A C 1
ATOM 541 O O . TRP A 1 74 ? 1.162 -21.531 -6.711 1 98.81 74 TRP A O 1
ATOM 551 N N . GLY A 1 75 ? 3.252 -20.734 -7.008 1 98.69 75 GLY A N 1
ATOM 552 C CA . GLY A 1 75 ? 3.861 -22.062 -7.062 1 98.69 75 GLY A CA 1
ATOM 553 C C . GLY A 1 75 ? 4.734 -22.359 -5.859 1 98.69 75 GLY A C 1
ATOM 554 O O . GLY A 1 75 ? 5.242 -21.453 -5.207 1 98.69 75 GLY A O 1
ATOM 555 N N . ARG A 1 76 ? 4.91 -23.625 -5.621 1 98.31 76 ARG A N 1
ATOM 556 C CA . ARG A 1 76 ? 5.797 -24.125 -4.582 1 98.31 76 ARG A CA 1
ATOM 557 C C . ARG A 1 76 ? 6.801 -25.125 -5.156 1 98.31 76 ARG A C 1
ATOM 559 O O . ARG A 1 76 ? 6.48 -25.875 -6.082 1 98.31 76 ARG A O 1
ATOM 566 N N . ARG A 1 77 ? 7.918 -25.062 -4.566 1 95.81 77 ARG A N 1
ATOM 567 C CA . ARG A 1 77 ? 8.977 -25.922 -5.098 1 95.81 77 ARG A CA 1
ATOM 568 C C . ARG A 1 77 ? 9.414 -26.953 -4.062 1 95.81 77 ARG A C 1
ATOM 570 O O . ARG A 1 77 ? 9.32 -26.719 -2.859 1 95.81 77 ARG A O 1
ATOM 577 N N . ASP A 1 78 ? 9.859 -28.078 -4.621 1 96.12 78 ASP A N 1
ATOM 578 C CA . ASP A 1 78 ? 10.531 -29.109 -3.846 1 96.12 78 ASP A CA 1
ATOM 579 C C . ASP A 1 78 ? 9.688 -29.531 -2.643 1 96.12 78 ASP A C 1
ATOM 581 O O . ASP A 1 78 ? 10.18 -29.562 -1.514 1 96.12 78 ASP A O 1
ATOM 585 N N . CYS A 1 79 ? 8.508 -29.875 -2.947 1 96.88 79 CYS A N 1
ATOM 586 C CA . CYS A 1 79 ? 7.57 -30.234 -1.882 1 96.88 79 CYS A CA 1
ATOM 587 C C . CYS A 1 79 ? 7.617 -31.719 -1.586 1 96.88 79 CYS A C 1
ATOM 589 O O . CYS A 1 79 ? 7.77 -32.531 -2.498 1 96.88 79 CYS A O 1
ATOM 591 N N . ASP A 1 80 ? 7.574 -32.031 -0.382 1 95.94 80 ASP A N 1
ATOM 592 C CA . ASP A 1 80 ? 7.387 -33.375 0.147 1 95.94 80 ASP A CA 1
ATOM 593 C C . ASP A 1 80 ? 6.309 -33.406 1.229 1 95.94 80 ASP A C 1
ATOM 595 O O . ASP A 1 80 ? 6.59 -33.125 2.398 1 95.94 80 ASP A O 1
ATOM 599 N N . PHE A 1 81 ? 5.148 -33.844 0.853 1 95.38 81 PHE A N 1
ATOM 600 C CA . PHE A 1 81 ? 4 -33.719 1.746 1 95.38 81 PHE A CA 1
ATOM 601 C C . PHE A 1 81 ? 3.91 -34.938 2.672 1 95.38 81 PHE A C 1
ATOM 603 O O . PHE A 1 81 ? 2.99 -35.031 3.486 1 95.38 81 PHE A O 1
ATOM 610 N N . SER A 1 82 ? 4.82 -35.844 2.525 1 93.31 82 SER A N 1
ATOM 611 C CA . SER A 1 82 ? 4.945 -36.906 3.529 1 93.31 82 SER A CA 1
ATOM 612 C C . SER A 1 82 ? 5.559 -36.375 4.816 1 93.31 82 SER A C 1
ATOM 614 O O . SER A 1 82 ? 5.465 -37 5.867 1 93.31 82 SER A O 1
ATOM 616 N N . ASP A 1 83 ? 6.219 -35.219 4.668 1 91.62 83 ASP A N 1
ATOM 617 C CA . ASP A 1 83 ? 6.703 -34.5 5.848 1 91.62 83 ASP A CA 1
ATOM 618 C C . ASP A 1 83 ? 5.543 -33.969 6.68 1 91.62 83 ASP A C 1
ATOM 620 O O . ASP A 1 83 ? 4.688 -33.25 6.164 1 91.62 83 ASP A O 1
ATOM 624 N N . SER A 1 84 ? 5.48 -34.312 7.984 1 86.31 84 SER A N 1
ATOM 625 C CA . SER A 1 84 ? 4.359 -33.938 8.836 1 86.31 84 SER A CA 1
ATOM 626 C C . SER A 1 84 ? 4.492 -32.5 9.297 1 86.31 84 SER A C 1
ATOM 628 O O . SER A 1 84 ? 3.535 -31.906 9.82 1 86.31 84 SER A O 1
ATOM 630 N N . ASN A 1 85 ? 5.715 -31.938 9.125 1 82.94 85 ASN A N 1
ATOM 631 C CA . ASN A 1 85 ? 5.918 -30.531 9.492 1 82.94 85 ASN A CA 1
ATOM 632 C C . ASN A 1 85 ? 5.543 -29.594 8.344 1 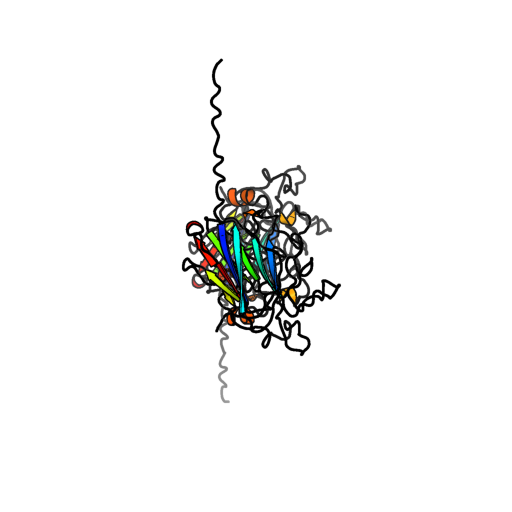82.94 85 ASN A C 1
ATOM 634 O O . ASN A 1 85 ? 6.273 -29.5 7.355 1 82.94 85 ASN A O 1
ATOM 638 N N . PRO A 1 86 ? 4.418 -28.859 8.484 1 79.38 86 PRO A N 1
ATOM 639 C CA . PRO A 1 86 ? 3.963 -28 7.391 1 79.38 86 PRO A CA 1
ATOM 640 C C . PRO A 1 86 ? 4.98 -26.922 7.023 1 79.38 86 PRO A C 1
ATOM 642 O O . PRO A 1 86 ? 5.051 -26.5 5.867 1 79.38 86 PRO A O 1
ATOM 645 N N . ALA A 1 87 ? 5.809 -26.562 7.961 1 79.69 87 ALA A N 1
ATOM 646 C CA . ALA A 1 87 ? 6.758 -25.469 7.754 1 79.69 87 ALA A CA 1
ATOM 647 C C . ALA A 1 87 ? 7.895 -25.906 6.828 1 79.69 87 ALA A C 1
ATOM 649 O O . ALA A 1 87 ? 8.578 -25.062 6.246 1 79.69 87 ALA A O 1
ATOM 650 N N . THR A 1 88 ? 8.023 -27.203 6.605 1 90.06 88 THR A N 1
ATOM 651 C CA . THR A 1 88 ? 9.18 -27.688 5.855 1 90.06 88 THR A CA 1
ATOM 652 C C . THR A 1 88 ? 8.734 -28.531 4.672 1 90.06 88 THR A C 1
ATOM 654 O O . THR A 1 88 ? 9.555 -29.203 4.035 1 90.06 88 THR A O 1
ATOM 657 N N . GLN A 1 89 ? 7.496 -28.484 4.414 1 95.12 89 GLN A N 1
ATOM 658 C CA . GLN A 1 89 ? 6.977 -29.359 3.363 1 95.12 89 GLN A CA 1
ATOM 659 C C . GLN A 1 89 ? 7.438 -28.891 1.985 1 95.12 89 GLN A C 1
ATOM 661 O O . GLN A 1 89 ? 7.516 -29.703 1.05 1 95.12 89 GLN A O 1
ATOM 666 N N . CYS A 1 90 ? 7.707 -27.672 1.84 1 96.88 90 CYS A N 1
ATOM 667 C CA . CYS A 1 90 ? 8.18 -27.109 0.582 1 96.88 90 CYS A CA 1
ATOM 668 C C . CYS A 1 90 ? 9.367 -26.188 0.812 1 96.88 90 CYS A C 1
ATOM 670 O O . CYS A 1 90 ? 9.508 -25.594 1.89 1 96.88 90 CYS A O 1
ATOM 672 N N . ALA A 1 91 ? 10.227 -26.078 -0.13 1 96 91 ALA A N 1
ATOM 673 C CA . ALA A 1 91 ? 11.367 -25.172 -0.024 1 96 91 ALA A CA 1
ATOM 674 C C . ALA A 1 91 ? 10.922 -23.719 0.03 1 96 91 ALA A C 1
ATOM 676 O O . ALA A 1 91 ? 11.578 -22.891 0.664 1 96 91 ALA A O 1
ATOM 677 N N . ASP A 1 92 ? 9.891 -23.406 -0.654 1 96.69 92 ASP A N 1
ATOM 678 C CA . ASP A 1 92 ? 9.32 -22.062 -0.701 1 96.69 92 ASP A CA 1
ATOM 679 C C . ASP A 1 92 ? 7.832 -22.109 -1.042 1 96.69 92 ASP A C 1
ATOM 681 O O . ASP A 1 92 ? 7.328 -23.141 -1.488 1 96.69 92 ASP A O 1
ATOM 685 N N . GLY A 1 93 ? 7.164 -21.094 -0.659 1 96.88 93 GLY A N 1
ATOM 686 C CA . GLY A 1 93 ? 5.773 -20.906 -1.047 1 96.88 93 GLY A CA 1
ATOM 687 C C . GLY A 1 93 ? 4.816 -21.781 -0.258 1 96.88 93 GLY A C 1
ATOM 688 O O . GLY A 1 93 ? 3.625 -21.844 -0.573 1 96.88 93 GLY A O 1
ATOM 689 N N . GLY A 1 94 ? 5.293 -22.516 0.72 1 96.75 94 GLY A N 1
ATOM 690 C CA . GLY A 1 94 ? 4.418 -23.359 1.518 1 96.75 94 GLY A CA 1
ATOM 691 C C . GLY A 1 94 ? 3.23 -22.594 2.094 1 96.75 94 GLY A C 1
ATOM 692 O O . GLY A 1 94 ? 3.188 -21.375 2.045 1 96.75 94 GLY A O 1
ATOM 693 N N . CYS A 1 95 ? 2.23 -23.359 2.549 1 95.31 95 CYS A N 1
ATOM 694 C CA . CYS A 1 95 ? 1.067 -22.75 3.178 1 95.31 95 CYS A CA 1
ATOM 695 C C . CYS A 1 95 ? 0.53 -23.625 4.305 1 95.31 95 CYS A C 1
ATOM 697 O O . CYS A 1 95 ? 0.872 -24.797 4.391 1 95.31 95 CYS A O 1
ATOM 699 N N . ASN A 1 96 ? -0.239 -22.969 5.211 1 93.94 96 ASN A N 1
ATOM 700 C CA . ASN A 1 96 ? -1.013 -23.766 6.16 1 93.94 96 ASN A CA 1
ATOM 701 C C . ASN A 1 96 ? -1.983 -24.703 5.449 1 93.94 96 ASN A C 1
ATOM 703 O O . ASN A 1 96 ? -2.609 -24.328 4.461 1 93.94 96 ASN A O 1
ATOM 707 N N . GLY A 1 97 ? -2.062 -25.984 5.902 1 94.19 97 GLY A N 1
ATOM 708 C CA . GLY A 1 97 ? -2.982 -26.953 5.332 1 94.19 97 GLY A CA 1
ATOM 709 C C . GLY A 1 97 ? -2.281 -28.062 4.574 1 94.19 97 GLY A C 1
ATOM 710 O O . GLY A 1 97 ? -2.865 -29.125 4.336 1 94.19 97 GLY A O 1
ATOM 711 N N . GLY A 1 98 ? -1.007 -27.812 4.16 1 94.5 98 GLY A N 1
ATOM 712 C CA . GLY A 1 98 ? -0.273 -28.812 3.404 1 94.5 98 GLY A CA 1
ATOM 713 C C . GLY A 1 98 ? -0.484 -28.703 1.906 1 94.5 98 GLY A C 1
ATOM 714 O O . GLY A 1 98 ? -0.325 -27.625 1.33 1 94.5 98 GLY A O 1
ATOM 715 N N . LEU A 1 99 ? -0.763 -29.844 1.298 1 96 99 LEU A N 1
ATOM 716 C CA . LEU A 1 99 ? -0.959 -29.797 -0.147 1 96 99 LEU A CA 1
ATOM 717 C C . LEU A 1 99 ? -2.125 -28.891 -0.51 1 96 99 LEU A C 1
ATOM 719 O O . LEU A 1 99 ? -1.989 -28.016 -1.366 1 96 99 LEU A O 1
ATOM 723 N N . GLU A 1 100 ? -3.242 -29.141 0.121 1 97.06 100 GLU A N 1
ATOM 724 C CA . GLU A 1 100 ? -4.348 -28.203 -0.009 1 97.06 100 GLU A CA 1
ATOM 725 C C . GLU A 1 100 ? -4.273 -27.109 1.059 1 97.06 100 GLU A C 1
ATOM 727 O O . GLU A 1 100 ? -4.398 -27.391 2.252 1 97.06 100 GLU A O 1
ATOM 732 N N . CYS A 1 101 ? -4.086 -25.875 0.599 1 96.44 101 CYS A N 1
ATOM 733 C CA . CYS A 1 101 ? -3.916 -24.75 1.514 1 96.44 101 CYS A CA 1
ATOM 734 C C . CYS A 1 101 ? -5.211 -24.453 2.26 1 96.44 101 CYS A C 1
ATOM 736 O O . CYS A 1 101 ? -6.297 -24.516 1.679 1 96.44 101 CYS A O 1
ATOM 738 N 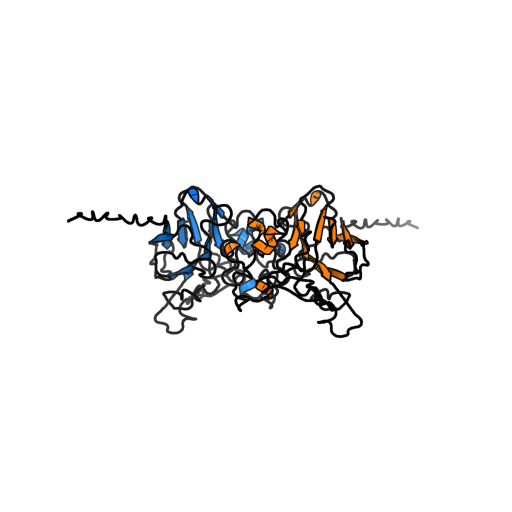N . ASP A 1 102 ? -5.035 -24.125 3.553 1 96.06 102 ASP A N 1
ATOM 739 C CA . ASP A 1 102 ? -6.18 -23.719 4.359 1 96.06 102 ASP A CA 1
ATOM 740 C C . ASP A 1 102 ? -6.871 -22.5 3.756 1 96.06 102 ASP A C 1
ATOM 742 O O . ASP A 1 102 ? -6.215 -21.5 3.43 1 96.06 102 ASP A O 1
ATOM 746 N N . PRO A 1 103 ? -8.164 -22.531 3.59 1 94.31 103 PRO A N 1
ATOM 747 C CA . PRO A 1 103 ? -8.867 -21.453 2.893 1 94.31 103 PRO A CA 1
ATOM 748 C C . PRO A 1 103 ? -8.852 -20.141 3.666 1 94.31 103 PRO A C 1
ATOM 750 O O . PRO A 1 103 ? -9.164 -19.094 3.109 1 94.31 103 PRO A O 1
ATOM 753 N N . HIS A 1 104 ? -8.484 -20.172 4.926 1 91.44 104 HIS A N 1
ATOM 754 C CA . HIS A 1 104 ? -8.539 -18.953 5.734 1 91.44 104 HIS A CA 1
ATOM 755 C C . HIS A 1 104 ? -7.133 -18.469 6.086 1 91.44 104 HIS A C 1
ATOM 757 O O . HIS A 1 104 ? -6.906 -17.266 6.219 1 91.44 104 HIS A O 1
ATOM 763 N N . THR A 1 105 ? -6.199 -19.406 6.164 1 91.56 105 THR A N 1
ATOM 764 C CA . THR A 1 105 ? -4.902 -19.031 6.711 1 91.56 105 THR A CA 1
ATOM 765 C C . THR A 1 105 ? -3.777 -19.438 5.766 1 91.56 105 THR A C 1
ATOM 767 O O . THR A 1 105 ? -2.607 -19.141 6.016 1 91.56 105 THR A O 1
ATOM 770 N N . GLY A 1 106 ? -4.117 -20.109 4.672 1 93.81 106 GLY A N 1
ATOM 771 C CA . GLY A 1 106 ? -3.109 -20.641 3.762 1 93.81 106 GLY A CA 1
ATOM 772 C C . GLY A 1 106 ? -2.713 -19.641 2.686 1 93.81 106 GLY A C 1
ATOM 773 O O . GLY A 1 106 ? -2.865 -19.922 1.493 1 93.81 106 GLY A O 1
ATOM 774 N N . THR A 1 107 ? -2.027 -18.531 2.977 1 92.19 107 THR A N 1
ATOM 775 C CA . THR A 1 107 ? -1.846 -17.406 2.066 1 92.19 107 THR A CA 1
ATOM 776 C C . THR A 1 107 ? -0.522 -17.531 1.314 1 92.19 107 THR A C 1
ATOM 778 O O . THR A 1 107 ? -0.238 -16.734 0.416 1 92.19 107 THR A O 1
ATOM 781 N N . GLY A 1 108 ? 0.286 -18.562 1.579 1 93.81 108 GLY A N 1
ATOM 782 C CA . GLY A 1 108 ? 1.594 -18.719 0.963 1 93.81 108 GLY A CA 1
ATOM 783 C C . GLY A 1 108 ? 2.713 -18.078 1.754 1 93.81 108 GLY A C 1
ATOM 784 O O . GLY A 1 108 ? 2.664 -16.875 2.037 1 93.81 108 GLY A O 1
ATOM 785 N N . VAL A 1 109 ? 3.643 -18.828 2.066 1 94.38 109 VAL A N 1
ATOM 786 C CA . VAL A 1 109 ? 4.781 -18.328 2.83 1 94.38 109 VAL A CA 1
ATOM 787 C C . VAL A 1 109 ? 5.805 -17.703 1.884 1 94.38 109 VAL A C 1
ATOM 789 O O . VAL A 1 109 ? 6.246 -18.344 0.925 1 94.38 109 VAL A O 1
ATOM 792 N N . PRO A 1 110 ? 6.18 -16.469 2.061 1 95.56 110 PRO A N 1
ATOM 793 C CA . PRO A 1 110 ? 7.234 -15.859 1.244 1 95.56 110 PRO A CA 1
ATOM 794 C C . PRO A 1 110 ? 8.586 -16.547 1.4 1 95.56 110 PRO A C 1
ATOM 796 O O . PRO A 1 110 ? 8.852 -17.156 2.443 1 95.56 110 PRO A O 1
ATOM 799 N N . PRO A 1 111 ? 9.469 -16.5 0.488 1 97.69 111 PRO A N 1
ATOM 800 C CA . PRO A 1 111 ? 9.297 -15.781 -0.779 1 97.69 111 PRO A CA 1
ATOM 801 C C . PRO A 1 111 ? 8.461 -16.562 -1.788 1 97.69 111 PRO A C 1
ATOM 803 O O . PRO A 1 111 ? 8.547 -17.797 -1.852 1 97.69 111 PRO A O 1
ATOM 806 N N . ALA A 1 112 ? 7.699 -15.906 -2.52 1 98.25 112 ALA A N 1
ATOM 807 C CA . ALA A 1 112 ? 6.898 -16.516 -3.578 1 98.25 112 ALA A CA 1
ATOM 808 C C . ALA A 1 112 ? 6.512 -15.477 -4.633 1 98.25 112 ALA A C 1
ATOM 810 O O . ALA A 1 112 ? 6.164 -14.344 -4.301 1 98.25 112 ALA A O 1
ATOM 811 N N . THR A 1 113 ? 6.605 -15.836 -5.898 1 98.81 113 THR A N 1
ATOM 812 C CA . THR A 1 113 ? 5.984 -15.094 -6.988 1 98.81 113 THR A CA 1
ATOM 813 C C . THR A 1 113 ? 4.48 -15.352 -7.031 1 98.81 113 THR A C 1
ATOM 815 O O . THR A 1 113 ? 4.043 -16.5 -7.047 1 98.81 113 THR A O 1
ATOM 818 N N . VAL A 1 114 ? 3.697 -14.25 -7.09 1 98.88 114 VAL A N 1
ATOM 819 C CA . VAL A 1 114 ? 2.266 -14.445 -6.891 1 98.88 114 VAL A CA 1
ATOM 820 C C . VAL A 1 114 ? 1.489 -13.789 -8.031 1 98.88 114 VAL A C 1
ATOM 822 O O . VAL A 1 114 ? 1.719 -12.625 -8.352 1 98.88 114 VAL A O 1
ATOM 825 N N . ALA A 1 115 ? 0.653 -14.555 -8.688 1 98.94 115 ALA A N 1
ATOM 826 C CA . ALA A 1 115 ? -0.382 -13.977 -9.539 1 98.94 115 ALA A CA 1
ATOM 827 C C . ALA A 1 115 ? -1.565 -13.492 -8.711 1 98.94 115 ALA A C 1
ATOM 829 O O . ALA A 1 115 ? -2.141 -14.25 -7.926 1 98.94 115 ALA A O 1
ATOM 830 N N . GLU A 1 116 ? -1.922 -12.266 -8.906 1 98.69 116 GLU A N 1
ATOM 831 C CA . GLU A 1 116 ? -2.992 -11.672 -8.109 1 98.69 116 GLU A CA 1
ATOM 832 C C . GLU A 1 116 ? -4.133 -11.18 -9 1 98.69 116 GLU A C 1
ATOM 834 O O . GLU A 1 116 ? -3.898 -10.703 -10.109 1 98.69 116 GLU A O 1
ATOM 839 N N . PHE A 1 117 ? -5.348 -11.367 -8.398 1 98.38 117 PHE A N 1
ATOM 840 C CA . PHE A 1 117 ? -6.516 -11.008 -9.203 1 98.38 117 PHE A CA 1
ATOM 841 C C . PHE A 1 117 ? -7.582 -10.344 -8.336 1 98.38 117 PHE A C 1
ATOM 843 O O . PHE A 1 117 ? -7.84 -10.781 -7.215 1 98.38 117 PHE A O 1
ATOM 850 N N . THR A 1 118 ? -8.188 -9.305 -8.812 1 98.31 118 THR A N 1
ATOM 851 C CA . THR A 1 118 ? -9.523 -8.812 -8.484 1 98.31 118 THR A CA 1
ATOM 852 C C . THR A 1 118 ? -10.359 -8.617 -9.742 1 98.31 118 THR A C 1
ATOM 854 O O . THR A 1 118 ? -10.109 -7.68 -10.516 1 98.31 118 THR A O 1
ATOM 857 N N . LEU A 1 119 ? -11.305 -9.516 -9.906 1 98.06 119 LEU A N 1
ATOM 858 C CA . LEU A 1 119 ? -12.203 -9.398 -11.047 1 98.06 119 LEU A CA 1
ATOM 859 C C . LEU A 1 119 ? -13.375 -8.477 -10.727 1 98.06 119 LEU A C 1
ATOM 861 O O . LEU A 1 119 ? -13.758 -8.336 -9.562 1 98.06 119 LEU A O 1
ATOM 865 N N . GLN A 1 120 ? -13.844 -7.801 -11.805 1 96.75 120 GLN A N 1
ATOM 866 C CA . GLN A 1 120 ? -14.961 -6.863 -11.688 1 96.75 120 GLN A CA 1
ATOM 867 C C . GLN A 1 120 ? -14.719 -5.871 -10.555 1 96.75 120 GLN A C 1
ATOM 869 O O . GLN A 1 120 ? -15.586 -5.668 -9.703 1 96.75 120 GLN A O 1
ATOM 874 N N . GLY A 1 121 ? -13.539 -5.352 -10.5 1 94.25 121 GLY A N 1
ATOM 875 C CA . GLY A 1 121 ? -13.219 -4.324 -9.531 1 94.25 121 GLY A CA 1
ATOM 876 C C . GLY A 1 121 ? -13.75 -2.953 -9.906 1 94.25 121 GLY A C 1
ATOM 877 O O . GLY A 1 121 ? -14.711 -2.846 -10.672 1 94.25 121 GLY A O 1
ATOM 878 N N . ASN A 1 122 ? -13.141 -1.948 -9.242 1 91 122 ASN A N 1
ATOM 879 C CA . ASN A 1 122 ? -13.531 -0.57 -9.523 1 91 122 ASN A CA 1
ATOM 880 C C . ASN A 1 122 ? -13.555 -0.287 -11.023 1 91 122 ASN A C 1
ATOM 882 O O . ASN A 1 122 ? -12.656 -0.71 -11.75 1 91 122 ASN A O 1
ATOM 886 N N . GLY A 1 123 ? -14.711 0.361 -11.469 1 93.06 123 GLY A N 1
ATOM 887 C CA . GLY A 1 123 ? -14.82 0.707 -12.875 1 93.06 123 GLY A CA 1
ATOM 888 C C . GLY A 1 123 ? -15.18 -0.478 -13.758 1 93.06 123 GLY A C 1
ATOM 889 O O . GLY A 1 123 ? -15.047 -0.411 -14.977 1 93.06 123 GLY A O 1
ATOM 890 N N . ASN A 1 124 ? -15.586 -1.599 -13.125 1 96.25 124 ASN A N 1
ATOM 891 C CA . ASN A 1 124 ? -15.883 -2.84 -13.836 1 96.25 124 ASN A CA 1
ATOM 892 C C . ASN A 1 124 ? -14.68 -3.326 -14.641 1 96.25 124 ASN A C 1
ATOM 894 O O . ASN A 1 124 ? -14.82 -3.703 -15.805 1 96.25 124 ASN A O 1
ATOM 898 N N . LEU A 1 125 ? -13.57 -3.262 -13.977 1 97.75 125 LEU A N 1
ATOM 899 C CA . LEU A 1 125 ? -12.32 -3.744 -14.539 1 97.75 125 LEU A CA 1
ATOM 900 C C . LEU A 1 125 ? -11.797 -4.941 -13.758 1 97.75 125 LEU A C 1
ATOM 902 O O . LEU A 1 125 ? -12.008 -5.039 -12.547 1 97.75 125 LEU A O 1
ATOM 906 N N . ASP A 1 126 ? -11.188 -5.855 -14.484 1 98.5 126 ASP A N 1
ATOM 907 C CA . ASP A 1 126 ? -10.297 -6.816 -13.844 1 98.5 126 ASP A CA 1
ATOM 908 C C . ASP A 1 126 ? -8.945 -6.188 -13.523 1 98.5 126 ASP A C 1
ATOM 910 O O . ASP A 1 126 ? -8.367 -5.488 -14.359 1 98.5 126 ASP A O 1
ATOM 914 N N . TYR A 1 127 ? -8.539 -6.398 -12.312 1 98.44 127 TYR A N 1
ATOM 915 C CA . TYR A 1 127 ? -7.188 -6.023 -11.914 1 98.44 127 TYR A CA 1
ATOM 916 C C . TYR A 1 127 ? -6.324 -7.258 -11.672 1 98.44 127 TYR A C 1
ATOM 918 O O . TYR A 1 127 ? -6.754 -8.203 -11.008 1 98.44 127 TYR A O 1
ATOM 926 N N . TYR A 1 128 ? -5.117 -7.305 -12.266 1 98.81 128 TYR A N 1
ATOM 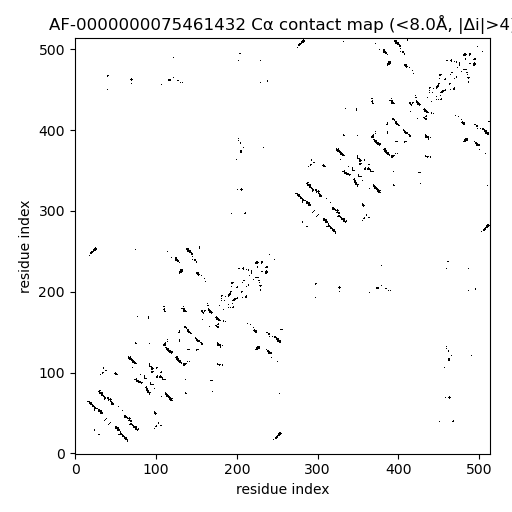927 C CA . TYR A 1 128 ? -4.234 -8.453 -12.062 1 98.81 128 TYR A CA 1
ATOM 928 C C . TYR A 1 128 ? -2.771 -8.039 -12.18 1 98.81 128 TYR A C 1
ATOM 930 O O . TYR A 1 128 ? -2.451 -7.039 -12.828 1 98.81 128 TYR A O 1
ATOM 938 N N . ASP A 1 129 ? -1.926 -8.766 -11.516 1 98.81 129 ASP A N 1
ATOM 939 C CA . ASP A 1 129 ? -0.488 -8.523 -11.57 1 98.81 129 ASP A CA 1
ATOM 940 C C . ASP A 1 129 ? 0.297 -9.789 -11.234 1 98.81 129 ASP A C 1
ATOM 942 O O . ASP A 1 129 ? -0.281 -10.789 -10.805 1 98.81 129 ASP A O 1
ATOM 946 N N . VAL A 1 130 ? 1.548 -9.844 -11.695 1 98.88 130 VAL A N 1
ATOM 947 C CA . VAL A 1 130 ? 2.564 -10.719 -11.133 1 98.88 130 VAL A CA 1
ATOM 948 C C . VAL A 1 130 ? 3.344 -9.977 -10.047 1 98.88 130 VAL A C 1
ATOM 950 O O . VAL A 1 130 ? 4.07 -9.023 -10.344 1 98.88 130 VAL A O 1
ATOM 953 N N . SER A 1 131 ? 3.176 -10.469 -8.844 1 98.88 131 SER A N 1
ATOM 954 C CA . SER A 1 131 ? 3.682 -9.719 -7.703 1 98.88 131 SER A CA 1
ATOM 955 C C . SER A 1 131 ? 4.977 -10.328 -7.172 1 98.88 131 SER A C 1
ATOM 957 O O . SER A 1 131 ? 5.082 -11.547 -7.016 1 98.88 131 SER A O 1
ATOM 959 N N . LEU A 1 132 ? 5.902 -9.422 -6.895 1 98.75 132 LEU A N 1
ATOM 960 C CA . LEU A 1 132 ? 7.156 -9.789 -6.25 1 98.75 132 LEU A CA 1
ATOM 961 C C . LEU A 1 132 ? 7.277 -9.133 -4.879 1 98.75 132 LEU A C 1
ATOM 963 O O . LEU A 1 132 ? 8.359 -9.117 -4.285 1 98.75 132 LEU A O 1
ATOM 967 N N . VAL A 1 133 ? 6.145 -8.594 -4.395 1 98.19 133 VAL A N 1
ATOM 968 C CA . VAL A 1 133 ? 6.133 -7.918 -3.104 1 98.19 133 VAL A CA 1
ATOM 969 C C . VAL A 1 133 ? 6.516 -8.906 -2 1 98.19 133 VAL A C 1
ATOM 971 O O . VAL A 1 133 ? 7.223 -8.547 -1.058 1 98.19 133 VAL A O 1
ATOM 974 N N . ASP A 1 134 ? 6.184 -10.203 -2.137 1 96.44 134 ASP A N 1
ATOM 975 C CA . ASP A 1 134 ? 6.523 -11.289 -1.219 1 96.44 134 ASP A CA 1
ATOM 976 C C . ASP A 1 134 ? 7.824 -11.969 -1.63 1 96.44 134 ASP A C 1
ATOM 978 O O . ASP A 1 134 ? 8.117 -13.086 -1.189 1 96.44 134 ASP A O 1
ATOM 982 N N . GLY A 1 135 ? 8.539 -11.344 -2.469 1 98.25 135 GLY A N 1
ATOM 983 C CA . GLY A 1 135 ? 9.727 -11.977 -3.02 1 98.25 135 GLY A CA 1
ATOM 984 C C . GLY A 1 135 ? 9.445 -12.797 -4.266 1 98.25 135 GLY A C 1
ATOM 985 O O . GLY A 1 135 ? 8.43 -12.578 -4.938 1 98.25 135 GLY A O 1
ATOM 986 N N . TYR A 1 136 ? 10.492 -13.625 -4.586 1 98.75 136 TYR A N 1
ATOM 987 C CA . TYR A 1 136 ? 10.469 -14.398 -5.824 1 98.75 136 TYR A CA 1
ATOM 988 C C . TYR A 1 136 ? 10.789 -15.867 -5.562 1 98.75 136 TYR A C 1
ATOM 990 O O . TYR A 1 136 ? 11.648 -16.188 -4.742 1 98.75 136 TYR A O 1
ATOM 998 N N . ASN A 1 137 ? 10.055 -16.75 -6.391 1 98.62 137 ASN A N 1
ATOM 999 C CA . ASN A 1 137 ? 10.523 -18.125 -6.324 1 98.62 137 ASN A CA 1
ATOM 1000 C C . ASN A 1 137 ? 10.43 -18.812 -7.684 1 98.62 137 ASN A C 1
ATOM 1002 O O . ASN A 1 137 ? 11.18 -19.75 -7.961 1 98.62 137 ASN A O 1
ATOM 1006 N N . LEU A 1 138 ? 9.5 -18.406 -8.555 1 98.75 138 LEU A N 1
ATOM 1007 C CA . LEU A 1 138 ? 9.352 -18.984 -9.883 1 98.75 138 LEU A CA 1
ATOM 1008 C C . LEU A 1 138 ? 9.039 -17.906 -10.922 1 98.75 138 LEU A C 1
ATOM 1010 O O . LEU A 1 138 ? 8.266 -16.984 -10.656 1 98.75 138 LEU A O 1
ATOM 1014 N N . PRO A 1 139 ? 9.617 -18.062 -12.172 1 98.81 139 PRO A N 1
ATOM 1015 C CA . PRO A 1 139 ? 9.117 -17.219 -13.25 1 98.81 139 PRO A CA 1
ATOM 1016 C C . PRO A 1 139 ? 7.625 -17.391 -13.5 1 98.81 139 PRO A C 1
ATOM 1018 O O . PRO A 1 139 ? 7.09 -18.484 -13.297 1 98.81 139 PRO A O 1
ATOM 1021 N N . MET A 1 140 ? 7.016 -16.312 -13.914 1 98.94 140 MET A N 1
ATOM 1022 C CA . MET A 1 140 ? 5.566 -16.359 -14.07 1 98.94 140 MET A CA 1
ATOM 1023 C C . MET A 1 140 ? 5.094 -15.375 -15.133 1 98.94 140 MET A C 1
ATOM 1025 O O . MET A 1 140 ? 5.711 -14.328 -15.328 1 98.94 140 MET A O 1
ATOM 1029 N N . ARG A 1 141 ? 4.02 -15.773 -15.781 1 98.88 141 ARG A N 1
ATOM 1030 C CA . ARG A 1 141 ? 3.379 -14.938 -16.781 1 98.88 141 ARG A CA 1
ATOM 1031 C C . ARG A 1 141 ? 1.863 -15.102 -16.766 1 98.88 141 ARG A C 1
ATOM 1033 O O . ARG A 1 141 ? 1.36 -16.219 -16.594 1 98.88 141 ARG A O 1
ATOM 1040 N N . ILE A 1 142 ? 1.149 -13.977 -16.891 1 98.94 142 ILE A N 1
ATOM 1041 C CA . ILE A 1 142 ? -0.305 -14.008 -17 1 98.94 142 ILE A CA 1
ATOM 1042 C C . ILE A 1 142 ? -0.732 -13.531 -18.375 1 98.94 142 ILE A C 1
ATOM 1044 O O . ILE A 1 142 ? -0.519 -12.367 -18.734 1 98.94 142 ILE A O 1
ATOM 1048 N N . ASP A 1 143 ? -1.386 -14.422 -19.109 1 98.81 143 ASP A N 1
ATOM 1049 C CA . ASP A 1 143 ? -1.984 -14.094 -20.406 1 98.81 143 ASP A CA 1
ATOM 1050 C C . ASP A 1 143 ? -3.504 -13.984 -20.297 1 98.81 143 ASP A C 1
ATOM 1052 O O . ASP A 1 143 ? -4.09 -14.406 -19.297 1 98.81 143 ASP A O 1
ATOM 1056 N N . ASN A 1 144 ? -4.098 -13.344 -21.297 1 98.75 144 ASN A N 1
ATOM 1057 C CA . ASN A 1 144 ? -5.555 -13.25 -21.359 1 98.75 144 ASN A CA 1
ATOM 1058 C C . ASN A 1 144 ? -6.059 -13.391 -22.797 1 98.75 144 ASN A C 1
ATOM 1060 O O . ASN A 1 144 ? -5.273 -13.32 -23.75 1 98.75 144 ASN A O 1
ATOM 1064 N N . THR A 1 145 ? -7.387 -13.578 -22.953 1 98.69 145 THR A N 1
ATOM 1065 C CA . THR A 1 145 ? -7.953 -13.898 -24.25 1 98.69 145 THR A CA 1
ATOM 1066 C C . THR A 1 145 ? -8.484 -12.641 -24.938 1 98.69 145 THR A C 1
ATOM 1068 O O . THR A 1 145 ? -9.109 -12.719 -26 1 98.69 145 THR A O 1
ATOM 1071 N N . GLN A 1 146 ? -8.289 -11.438 -24.344 1 98.44 146 GLN A N 1
ATOM 1072 C CA . GLN A 1 146 ? -8.945 -10.258 -24.906 1 98.44 146 GLN A CA 1
ATOM 1073 C C . GLN A 1 146 ? -7.922 -9.211 -25.328 1 98.44 146 GLN A C 1
ATOM 1075 O O . GLN A 1 146 ? -8.281 -8.062 -25.609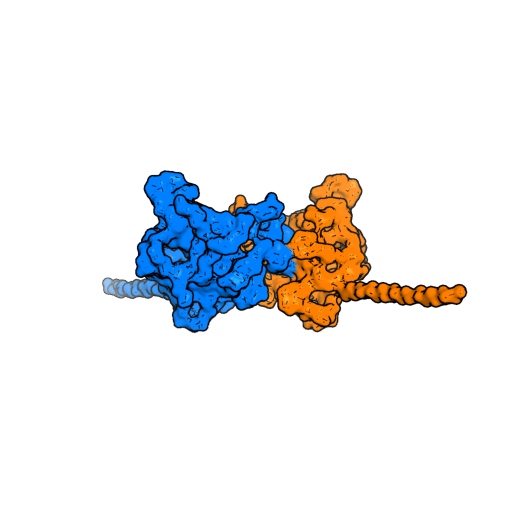 1 98.44 146 GLN A O 1
ATOM 1080 N N . GLY A 1 147 ? -6.672 -9.523 -25.281 1 98.25 147 GLY A N 1
ATOM 1081 C CA . GLY A 1 147 ? -5.633 -8.641 -25.781 1 98.25 147 GLY A CA 1
ATOM 1082 C C . GLY A 1 147 ? -5.234 -7.559 -24.797 1 98.25 147 GLY A C 1
ATOM 1083 O O . GLY A 1 147 ? -4.621 -6.559 -25.172 1 98.25 147 GLY A O 1
ATOM 1084 N N . CYS A 1 148 ? -5.574 -7.762 -23.562 1 98.5 148 CYS A N 1
ATOM 1085 C CA . C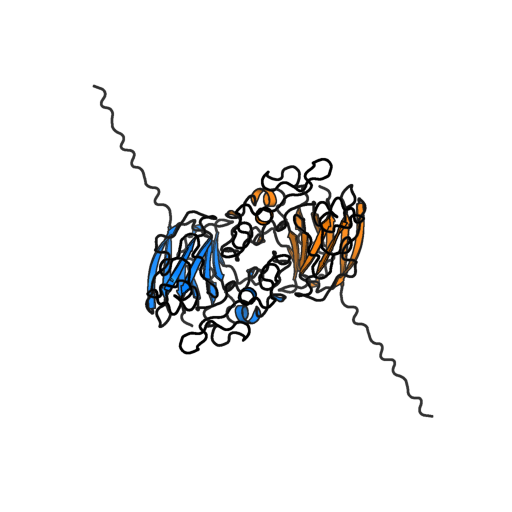YS A 1 148 ? -5.152 -6.824 -22.531 1 98.5 148 CYS A CA 1
ATOM 1086 C C . CYS A 1 148 ? -3.691 -7.039 -22.156 1 98.5 148 CYS A C 1
ATOM 1088 O O . CYS A 1 148 ? -3.029 -7.914 -22.703 1 98.5 148 CYS A O 1
ATOM 1090 N N . GLY A 1 149 ? -3.205 -6.195 -21.281 1 98.12 149 GLY A N 1
ATOM 1091 C CA . GLY A 1 149 ? -1.8 -6.234 -20.906 1 98.12 149 GLY A CA 1
ATOM 1092 C C . GLY A 1 149 ? -1.369 -7.578 -20.359 1 98.12 149 GLY A C 1
ATOM 1093 O O . GLY A 1 149 ? -2.199 -8.352 -19.875 1 98.12 149 GLY A O 1
ATOM 1094 N N . VAL A 1 150 ? -0.065 -7.801 -20.469 1 98.5 150 VAL A N 1
ATOM 1095 C CA . VAL A 1 150 ? 0.527 -9.055 -20 1 98.5 150 VAL A CA 1
ATOM 1096 C C . VAL A 1 150 ? 1.417 -8.781 -18.797 1 98.5 150 VAL A C 1
ATOM 1098 O O . VAL A 1 150 ? 2.445 -8.109 -18.906 1 98.5 150 VAL A O 1
ATOM 1101 N N . ALA A 1 151 ? 1.017 -9.258 -17.625 1 98.81 151 ALA A N 1
ATOM 1102 C CA . ALA A 1 151 ? 1.87 -9.25 -16.453 1 98.81 151 ALA A CA 1
ATOM 1103 C C . ALA A 1 151 ? 2.879 -10.391 -16.5 1 98.81 151 ALA A C 1
ATOM 1105 O O . ALA A 1 151 ? 2.537 -11.516 -16.859 1 98.81 151 ALA A O 1
ATOM 1106 N N . SER A 1 152 ? 4.172 -10.078 -16.062 1 98.81 152 SER A N 1
ATOM 1107 C CA . SER A 1 152 ? 5.117 -11.18 -16.156 1 98.81 152 SER A CA 1
ATOM 1108 C C . SER A 1 152 ? 6.402 -10.883 -15.398 1 98.81 152 SER A C 1
ATOM 1110 O O . SER A 1 152 ? 6.77 -9.719 -15.219 1 98.81 152 SER A O 1
ATOM 1112 N N . CYS A 1 153 ? 6.973 -11.852 -14.883 1 98.75 153 CYS A N 1
ATOM 1113 C CA . CYS A 1 153 ? 8.375 -12.008 -14.523 1 98.75 153 CYS A CA 1
ATOM 1114 C C . CYS A 1 153 ? 8.945 -13.312 -15.086 1 98.75 153 CYS A C 1
ATOM 1116 O O . CYS A 1 153 ? 8.977 -14.328 -14.391 1 98.75 153 CYS A O 1
ATOM 1118 N N . PRO A 1 154 ? 9.438 -13.258 -16.344 1 98.56 154 PRO A N 1
ATOM 1119 C CA . PRO A 1 154 ? 9.82 -14.5 -17 1 98.56 154 PRO A CA 1
ATOM 1120 C C . PRO A 1 154 ? 11.258 -14.914 -16.688 1 98.56 154 PRO A C 1
ATOM 1122 O O . PRO A 1 154 ? 11.727 -15.953 -17.172 1 98.56 154 PRO A O 1
ATOM 1125 N N . VAL A 1 155 ? 11.945 -14.164 -15.867 1 97.81 155 VAL A N 1
ATOM 1126 C CA . VAL A 1 155 ? 13.359 -14.367 -15.57 1 97.81 155 VAL A CA 1
ATOM 1127 C C . VAL A 1 155 ? 13.508 -15.109 -14.242 1 97.81 155 VAL A C 1
ATOM 1129 O O . VAL A 1 155 ? 12.781 -14.836 -13.281 1 97.81 155 VAL A O 1
ATOM 1132 N N . ASP A 1 156 ? 14.375 -16.094 -14.258 1 98 156 ASP A N 1
ATOM 1133 C CA . ASP A 1 156 ? 14.742 -16.688 -12.977 1 98 156 ASP A CA 1
ATOM 1134 C C . ASP A 1 156 ? 15.609 -15.742 -12.156 1 98 156 ASP A C 1
ATOM 1136 O O . ASP A 1 156 ? 16.781 -15.539 -12.469 1 98 156 ASP A O 1
ATOM 1140 N N . LEU A 1 157 ? 15.102 -15.266 -10.992 1 98.5 157 LEU A N 1
ATOM 1141 C CA . LEU A 1 157 ? 15.781 -14.242 -10.211 1 98.5 157 LEU A CA 1
ATOM 1142 C C . LEU A 1 157 ? 16.625 -14.875 -9.109 1 98.5 157 LEU A C 1
ATOM 1144 O O . LEU A 1 157 ? 17.328 -14.172 -8.375 1 98.5 157 LEU A O 1
ATOM 1148 N N . GLY A 1 158 ? 16.625 -16.156 -8.992 1 97.56 158 GLY A N 1
ATOM 1149 C CA . GLY A 1 158 ? 17.312 -16.859 -7.926 1 97.56 158 GLY A CA 1
ATOM 1150 C C . GLY A 1 158 ? 18.828 -16.781 -8.031 1 97.56 158 GLY A C 1
ATOM 1151 O O . GLY A 1 158 ? 19.5 -16.281 -7.121 1 97.56 158 GLY A O 1
ATOM 1152 N N . PRO A 1 159 ? 19.375 -17.078 -9.141 1 96.94 159 PRO A N 1
ATOM 1153 C CA . PRO A 1 159 ? 20.828 -17.219 -9.258 1 96.94 159 PRO A CA 1
ATOM 1154 C C . PRO A 1 159 ? 21.578 -15.906 -9.031 1 96.94 159 PRO A C 1
ATOM 1156 O O . PRO A 1 159 ? 22.656 -15.898 -8.438 1 96.94 159 PRO A O 1
ATOM 1159 N N . ASN A 1 160 ? 21.031 -14.789 -9.43 1 98.19 160 ASN A N 1
ATOM 1160 C CA . ASN A 1 160 ? 21.719 -13.508 -9.312 1 98.19 160 ASN A CA 1
ATOM 1161 C C . ASN A 1 160 ? 21.109 -12.641 -8.211 1 98.19 160 ASN A C 1
ATOM 1163 O O . ASN A 1 160 ? 21.344 -11.43 -8.172 1 98.19 160 ASN A O 1
ATOM 1167 N N . CYS A 1 161 ? 20.359 -13.32 -7.367 1 98.69 161 CYS A N 1
ATOM 1168 C CA . CYS A 1 161 ? 19.766 -12.57 -6.266 1 98.69 161 CYS A CA 1
ATOM 1169 C C . CYS A 1 161 ? 20.828 -11.961 -5.375 1 98.69 161 CYS A C 1
ATOM 1171 O O . CYS A 1 161 ? 21.797 -12.625 -5.008 1 98.69 161 CYS A O 1
ATOM 1173 N N . PRO A 1 162 ? 20.656 -10.656 -5.031 1 98.69 162 PRO A N 1
ATOM 1174 C CA . PRO A 1 162 ? 21.609 -10.023 -4.129 1 98.69 162 PRO A CA 1
ATOM 1175 C C . PRO A 1 162 ? 21.812 -10.812 -2.836 1 98.69 162 PRO A C 1
ATOM 1177 O O . PRO A 1 162 ? 20.875 -11.398 -2.311 1 98.69 162 PRO A O 1
ATOM 1180 N N . SER A 1 163 ? 22.969 -10.695 -2.266 1 98.31 163 SER A N 1
ATOM 1181 C CA . SER A 1 163 ? 23.391 -11.523 -1.139 1 98.31 163 SER A CA 1
ATOM 1182 C C . SER A 1 163 ? 22.484 -11.32 0.067 1 98.31 163 SER A C 1
ATOM 1184 O O . SER A 1 163 ? 22.141 -12.281 0.759 1 98.31 163 SER A O 1
ATOM 1186 N N . PRO A 1 164 ? 22.016 -10.086 0.343 1 98.5 164 PRO A N 1
ATOM 1187 C CA . PRO A 1 164 ? 21.172 -9.938 1.524 1 98.5 164 PRO A CA 1
ATOM 1188 C C . PRO A 1 164 ? 19.797 -10.594 1.353 1 98.5 164 PRO A C 1
ATOM 1190 O O . PRO A 1 164 ? 19.062 -10.773 2.33 1 98.5 164 PRO A O 1
ATOM 1193 N N . LEU A 1 165 ? 19.469 -11.016 0.106 1 98.75 165 LEU A N 1
ATOM 1194 C CA . LEU A 1 165 ? 18.109 -11.438 -0.196 1 98.75 165 LEU A CA 1
ATOM 1195 C C . LEU A 1 165 ? 18.078 -12.898 -0.646 1 98.75 165 LEU A C 1
ATOM 1197 O O . LEU A 1 165 ? 17.016 -13.5 -0.744 1 98.75 165 LEU A O 1
ATOM 1201 N N . ILE A 1 166 ? 19.188 -13.484 -0.851 1 98.5 166 ILE A N 1
ATOM 1202 C CA . ILE A 1 166 ? 19.281 -14.742 -1.587 1 98.5 166 ILE A CA 1
ATOM 1203 C C . ILE A 1 166 ? 18.734 -15.883 -0.736 1 98.5 166 ILE A C 1
ATOM 1205 O O . ILE A 1 166 ? 18.953 -15.922 0.477 1 98.5 166 ILE A O 1
ATOM 1209 N N . GLY A 1 167 ? 18.094 -16.797 -1.339 1 96 167 GLY A N 1
ATOM 1210 C CA . GLY A 1 167 ? 17.531 -17.984 -0.73 1 96 167 GLY A CA 1
ATOM 1211 C C . GLY A 1 167 ? 16.016 -18.016 -0.761 1 96 167 GLY A C 1
ATOM 1212 O O . GLY A 1 167 ? 15.375 -17.078 -1.241 1 96 167 GLY A O 1
ATOM 1213 N N . PRO A 1 168 ? 15.43 -19.141 -0.398 1 96.69 168 PRO A N 1
ATOM 1214 C CA . PRO A 1 168 ? 16.047 -20.344 0.145 1 96.69 168 PRO A CA 1
ATOM 1215 C C . PRO A 1 168 ? 16.844 -21.125 -0.902 1 96.69 168 PRO A C 1
ATOM 1217 O O . PRO A 1 168 ? 16.891 -20.719 -2.068 1 96.69 168 PRO A O 1
ATOM 1220 N N . PHE A 1 169 ? 17.531 -22.172 -0.355 1 96.31 169 PHE A N 1
ATOM 1221 C CA . PHE A 1 169 ? 18.359 -23.031 -1.2 1 96.31 169 PHE A CA 1
ATOM 1222 C C . PHE A 1 169 ? 17.797 -24.453 -1.237 1 96.31 169 PHE A C 1
ATOM 1224 O O . PHE A 1 169 ? 17.266 -24.938 -0.238 1 96.31 169 PHE A O 1
ATOM 1231 N N . ASP A 1 170 ? 17.906 -25.031 -2.441 1 94.12 170 ASP A N 1
ATOM 1232 C CA . ASP A 1 170 ? 17.516 -26.422 -2.508 1 94.12 170 ASP A CA 1
ATOM 1233 C C . ASP A 1 170 ? 18.609 -27.344 -1.985 1 94.12 170 ASP A C 1
ATOM 1235 O O . ASP A 1 170 ? 19.594 -26.875 -1.411 1 94.12 170 ASP A O 1
ATOM 1239 N N . SER A 1 171 ? 18.328 -28.672 -2.078 1 91.44 171 SER A N 1
ATOM 1240 C CA . SER A 1 171 ? 19.219 -29.656 -1.48 1 91.44 171 SER A CA 1
ATOM 1241 C C . SER A 1 171 ? 20.594 -29.625 -2.137 1 91.44 171 SER A C 1
ATOM 1243 O O . SER A 1 171 ? 21.578 -30.109 -1.558 1 91.44 171 SER A O 1
ATOM 1245 N N . THR A 1 172 ? 20.719 -29.062 -3.318 1 94.31 172 THR A N 1
ATOM 1246 C CA . THR A 1 172 ? 22 -28.984 -4.027 1 94.31 172 THR A CA 1
ATOM 1247 C C . THR A 1 172 ? 22.734 -27.688 -3.699 1 94.31 172 THR A C 1
ATOM 1249 O O . THR A 1 172 ? 23.859 -27.484 -4.133 1 94.31 172 THR A O 1
ATOM 1252 N N . GLY A 1 173 ? 22.078 -26.844 -2.99 1 95.5 173 GLY A N 1
ATOM 1253 C CA . GLY A 1 173 ? 22.656 -25.547 -2.691 1 95.5 173 GLY A CA 1
ATOM 1254 C C . GLY A 1 173 ? 22.312 -24.484 -3.717 1 95.5 173 GLY A C 1
ATOM 1255 O O . GLY A 1 173 ? 22.828 -23.359 -3.65 1 95.5 173 GLY A O 1
ATOM 1256 N N . PHE A 1 174 ? 21.516 -24.828 -4.633 1 95.62 174 PHE A N 1
ATOM 1257 C CA . PHE A 1 174 ? 21.062 -23.859 -5.633 1 95.62 174 PHE A CA 1
ATOM 1258 C C . PHE A 1 174 ? 20 -22.953 -5.055 1 95.62 174 PHE A C 1
ATOM 1260 O O . PHE A 1 174 ? 19.062 -23.406 -4.387 1 95.62 174 PHE A O 1
ATOM 1267 N N . PRO A 1 175 ? 20.141 -21.625 -5.266 1 97.44 175 PRO A N 1
ATOM 1268 C CA . PRO A 1 175 ? 19.109 -20.719 -4.777 1 97.44 175 PRO A CA 1
ATOM 1269 C C . PRO A 1 175 ? 17.812 -20.828 -5.57 1 97.44 175 PRO A C 1
ATOM 1271 O O . PRO A 1 175 ? 17.797 -20.625 -6.789 1 97.44 175 PRO A O 1
ATOM 1274 N N . VAL A 1 176 ? 16.719 -21.094 -4.844 1 96.88 176 VAL A N 1
ATOM 1275 C CA . VAL A 1 176 ? 15.445 -21.297 -5.52 1 96.88 176 VAL A CA 1
ATOM 1276 C C . VAL A 1 176 ? 14.492 -20.141 -5.219 1 96.88 176 VAL A C 1
ATOM 1278 O O . VAL A 1 176 ? 13.297 -20.234 -5.488 1 96.88 176 VAL A O 1
ATOM 1281 N N . GLY A 1 177 ? 15.031 -19.109 -4.602 1 98 177 GLY A N 1
ATOM 1282 C CA . GLY A 1 177 ? 14.219 -17.938 -4.316 1 98 177 GLY A CA 1
ATOM 1283 C C . GLY A 1 177 ? 15.031 -16.672 -4.102 1 98 177 GLY A C 1
ATOM 1284 O O . GLY A 1 177 ? 16.266 -16.703 -4.211 1 98 177 GLY A O 1
ATOM 1285 N N . CYS A 1 178 ? 14.359 -15.609 -3.945 1 98.75 178 CYS A N 1
ATOM 1286 C CA . CYS A 1 178 ? 14.891 -14.281 -3.635 1 98.75 178 CYS A CA 1
ATOM 1287 C C . CYS A 1 178 ? 13.914 -13.5 -2.77 1 98.75 178 CYS A C 1
ATOM 1289 O O . CYS A 1 178 ? 12.797 -13.195 -3.203 1 98.75 178 CYS A O 1
ATOM 1291 N N . LYS A 1 179 ? 14.297 -13.211 -1.603 1 98.62 179 LYS A N 1
ATOM 1292 C CA . LYS A 1 179 ? 13.43 -12.492 -0.679 1 98.62 179 LYS A CA 1
ATOM 1293 C C . LYS A 1 179 ? 13.273 -11.031 -1.092 1 98.62 179 LYS A C 1
ATOM 1295 O O . LYS A 1 179 ? 14.18 -10.453 -1.701 1 98.62 179 LYS A O 1
ATOM 1300 N N . SER A 1 180 ? 12.156 -10.461 -0.784 1 98.25 180 SER A N 1
ATOM 1301 C CA . SER A 1 180 ? 12.07 -9.008 -0.846 1 98.25 180 SER A CA 1
ATOM 1302 C C . SER A 1 180 ? 12.859 -8.359 0.284 1 98.25 180 SER A C 1
ATOM 1304 O O . SER A 1 180 ? 13.203 -9.016 1.267 1 98.25 180 SER A O 1
ATOM 1306 N N . ALA A 1 181 ? 13.094 -7.078 0.123 1 98.19 181 ALA A N 1
ATOM 1307 C CA . ALA A 1 181 ? 13.781 -6.352 1.189 1 98.19 181 ALA A CA 1
ATOM 1308 C C . ALA A 1 181 ? 12.953 -6.359 2.475 1 98.19 181 ALA A C 1
ATOM 1310 O O . ALA A 1 181 ? 13.508 -6.395 3.574 1 98.19 181 ALA A O 1
ATOM 1311 N N . CYS A 1 182 ? 11.672 -6.316 2.357 1 97 182 CYS A N 1
ATOM 1312 C CA . CYS A 1 182 ? 10.789 -6.398 3.518 1 97 182 CYS A CA 1
ATOM 1313 C C . CYS A 1 182 ? 10.922 -7.754 4.203 1 97 182 CYS A C 1
ATOM 1315 O O . CYS A 1 182 ? 11.18 -7.824 5.406 1 97 182 CYS A O 1
ATOM 1317 N N . GLU A 1 183 ? 10.773 -8.797 3.369 1 96.38 183 GLU A N 1
ATOM 1318 C CA . GLU A 1 183 ? 10.852 -10.148 3.906 1 96.38 183 GLU A CA 1
ATOM 1319 C C . GLU A 1 183 ? 12.203 -10.406 4.566 1 96.38 183 GLU A C 1
ATOM 1321 O O . GLU A 1 183 ? 12.273 -11.102 5.582 1 96.38 183 GLU A O 1
ATOM 1326 N N . ALA A 1 184 ? 13.227 -9.836 4.023 1 97.94 184 ALA A N 1
ATOM 1327 C CA . ALA A 1 184 ? 14.57 -10 4.562 1 97.94 184 ALA A CA 1
ATOM 1328 C C . ALA A 1 184 ? 14.781 -9.133 5.801 1 97.94 184 ALA A C 1
ATOM 1330 O O . ALA A 1 184 ? 15.805 -9.234 6.477 1 97.94 184 ALA A O 1
ATOM 1331 N N . ASN A 1 185 ? 13.852 -8.258 6.105 1 97.25 185 ASN A N 1
ATOM 1332 C CA . ASN A 1 185 ? 13.898 -7.383 7.27 1 97.25 185 ASN A CA 1
ATOM 1333 C C . ASN A 1 185 ? 15.195 -6.59 7.328 1 97.25 185 ASN A C 1
ATOM 1335 O O . ASN A 1 185 ? 15.859 -6.547 8.367 1 97.25 185 ASN A O 1
ATOM 1339 N N . LEU A 1 186 ? 15.602 -6 6.203 1 96.88 186 LEU A N 1
ATOM 1340 C CA . LEU A 1 186 ? 16.922 -5.398 6.051 1 96.88 186 LEU A CA 1
ATOM 1341 C C . LEU A 1 186 ? 17.109 -4.242 7.027 1 96.88 186 LEU A C 1
ATOM 1343 O O . LEU A 1 186 ? 18.234 -3.945 7.438 1 96.88 186 LEU A O 1
ATOM 1347 N N . ASP A 1 187 ? 16 -3.576 7.363 1 94.12 187 ASP A N 1
ATOM 1348 C CA . ASP A 1 187 ? 16.156 -2.43 8.25 1 94.12 187 ASP A CA 1
ATOM 1349 C C . ASP A 1 187 ? 15.711 -2.775 9.672 1 94.12 187 ASP A C 1
ATOM 1351 O O . ASP A 1 187 ? 15.711 -1.913 10.555 1 94.12 187 ASP A O 1
ATOM 1355 N N . GLY A 1 188 ? 15.242 -3.992 9.977 1 94.69 188 GLY A N 1
ATOM 1356 C CA . GLY A 1 188 ? 15.016 -4.52 11.312 1 94.69 188 GLY A CA 1
ATOM 1357 C C . GLY A 1 188 ? 13.68 -4.109 11.898 1 94.69 188 GLY A C 1
ATOM 1358 O O . GLY A 1 188 ? 13.414 -4.336 13.086 1 94.69 188 GLY A O 1
ATOM 1359 N N . ASN A 1 189 ? 12.773 -3.465 11.062 1 92.06 189 ASN A N 1
ATOM 1360 C CA . ASN A 1 189 ? 11.508 -2.967 11.578 1 92.06 189 ASN A CA 1
ATOM 1361 C C . ASN A 1 189 ? 10.406 -3.037 10.523 1 92.06 189 ASN A C 1
ATOM 1363 O O . ASN A 1 189 ? 9.969 -2.006 10.008 1 92.06 189 ASN A O 1
ATOM 1367 N N . GLN A 1 190 ? 9.836 -4.23 10.352 1 92.44 190 GLN A N 1
ATOM 1368 C CA . GLN A 1 190 ? 8.875 -4.445 9.273 1 92.44 190 GLN A CA 1
ATOM 1369 C C . GLN A 1 190 ? 7.594 -3.648 9.516 1 92.44 190 GLN A C 1
ATOM 1371 O O . GLN A 1 190 ? 6.875 -3.326 8.562 1 92.44 190 GLN A O 1
ATOM 1376 N N . ALA A 1 191 ? 7.301 -3.297 10.734 1 89.12 191 ALA A N 1
ATOM 1377 C CA . ALA A 1 191 ? 6.07 -2.58 11.062 1 89.12 191 ALA A CA 1
ATOM 1378 C C . ALA A 1 191 ? 6.172 -1.11 10.664 1 89.12 191 ALA A C 1
ATOM 1380 O O . ALA A 1 191 ? 5.156 -0.418 10.562 1 89.12 191 ALA A O 1
ATOM 1381 N N . ASN A 1 192 ? 7.32 -0.641 10.547 1 91.06 192 ASN A N 1
ATOM 1382 C CA . ASN A 1 192 ? 7.637 0.722 10.133 1 91.06 192 ASN A CA 1
ATOM 1383 C C . ASN A 1 192 ? 8.883 0.766 9.258 1 91.06 192 ASN A C 1
ATOM 1385 O O . ASN A 1 192 ? 9.984 1.045 9.75 1 91.06 192 ASN A O 1
ATOM 1389 N N . SER A 1 193 ? 8.68 0.543 7.922 1 94.5 193 SER A N 1
ATOM 1390 C CA . SER A 1 193 ? 9.812 0.324 7.023 1 94.5 193 SER A CA 1
ATOM 1391 C C . SER A 1 193 ? 9.5 0.808 5.613 1 94.5 193 SER A C 1
ATOM 1393 O O . SER A 1 193 ? 8.422 0.526 5.078 1 94.5 193 SER A O 1
ATOM 1395 N N . PRO A 1 194 ? 10.477 1.595 4.973 1 95.88 194 PRO A N 1
ATOM 1396 C CA . PRO A 1 194 ? 10.305 1.905 3.553 1 95.88 194 PRO A CA 1
ATOM 1397 C C . PRO A 1 194 ? 10.367 0.664 2.666 1 95.88 194 PRO A C 1
ATOM 1399 O O . PRO A 1 194 ? 9.781 0.646 1.579 1 95.88 194 PRO A O 1
ATOM 1402 N N . ASN A 1 195 ? 11.039 -0.443 3.164 1 97.19 195 ASN A N 1
ATOM 1403 C CA . ASN A 1 195 ? 11.117 -1.679 2.393 1 97.19 195 ASN A CA 1
ATOM 1404 C C . ASN A 1 195 ? 9.781 -2.408 2.359 1 97.19 195 ASN A C 1
ATOM 1406 O O . ASN A 1 195 ? 9.5 -3.164 1.428 1 97.19 195 ASN A O 1
ATOM 1410 N N . CYS A 1 196 ? 8.945 -2.127 3.42 1 96.5 196 CYS A N 1
ATOM 1411 C CA . CYS A 1 196 ? 7.676 -2.83 3.561 1 96.5 196 CYS A CA 1
ATOM 1412 C C . CYS A 1 196 ? 6.504 -1.908 3.242 1 96.5 196 CYS A C 1
ATOM 1414 O O . CYS A 1 196 ? 5.352 -2.35 3.211 1 96.5 196 CYS A O 1
ATOM 1416 N N . CYS A 1 197 ? 6.781 -0.618 3.041 1 96.5 197 CYS A N 1
ATOM 1417 C CA . CYS A 1 197 ? 5.758 0.417 2.916 1 96.5 197 CYS A CA 1
ATOM 1418 C C . CYS A 1 197 ? 4.742 0.32 4.047 1 96.5 197 CYS A C 1
ATOM 1420 O O . CYS A 1 197 ? 3.535 0.279 3.801 1 96.5 197 CYS A O 1
ATOM 1422 N N . SER A 1 198 ? 5.262 0.292 5.27 1 93.62 198 SER A N 1
ATOM 1423 C CA . SER A 1 198 ? 4.465 0.177 6.484 1 93.62 198 SER A CA 1
ATOM 1424 C C . SER A 1 198 ? 4.758 1.322 7.449 1 93.62 198 SER A C 1
ATOM 1426 O O . SER A 1 198 ? 5.805 1.967 7.355 1 93.62 198 SER A O 1
ATOM 1428 N N . GLY A 1 199 ? 3.793 1.593 8.328 1 89.75 199 GLY A N 1
ATOM 1429 C CA . GLY A 1 199 ? 3.965 2.699 9.25 1 89.75 199 GLY A CA 1
ATOM 1430 C C . GLY A 1 199 ? 3.83 4.059 8.594 1 89.75 199 GLY A C 1
ATOM 1431 O O . GLY A 1 199 ? 2.848 4.32 7.898 1 89.75 199 GLY A O 1
ATOM 1432 N N . GLN A 1 200 ? 4.852 4.879 8.742 1 89.88 200 GLN A N 1
ATOM 1433 C CA . GLN A 1 200 ? 4.785 6.223 8.172 1 89.88 200 GLN A CA 1
ATOM 1434 C C . GLN A 1 200 ? 4.973 6.188 6.656 1 89.88 200 GLN A C 1
ATOM 1436 O O . GLN A 1 200 ? 4.824 7.211 5.984 1 89.88 200 GLN A O 1
ATOM 1441 N N . TYR A 1 201 ? 5.188 5.031 6.051 1 93.88 201 TYR A N 1
ATOM 1442 C CA . TYR A 1 201 ? 5.395 4.852 4.617 1 93.88 201 TYR A CA 1
ATOM 1443 C C . TYR A 1 201 ? 4.176 4.211 3.963 1 93.88 201 TYR A C 1
ATOM 1445 O O . TYR A 1 201 ? 4.305 3.484 2.977 1 93.88 201 TYR A O 1
ATOM 1453 N N . ASP A 1 202 ? 3.025 4.488 4.375 1 93.06 202 ASP A N 1
ATOM 1454 C CA . ASP A 1 202 ? 1.866 3.656 4.066 1 93.06 202 ASP A CA 1
ATOM 1455 C C . ASP A 1 202 ? 1.074 4.234 2.895 1 93.06 202 ASP A C 1
ATOM 1457 O O . ASP A 1 202 ? -0.084 3.867 2.682 1 93.06 202 ASP A O 1
ATOM 1461 N N . THR A 1 203 ? 1.626 5.195 2.121 1 95 203 THR A N 1
ATOM 1462 C CA . THR A 1 203 ? 1.036 5.684 0.88 1 95 203 THR A CA 1
ATOM 1463 C C . THR A 1 203 ? 2.082 5.742 -0.229 1 95 203 THR A C 1
ATOM 1465 O O . THR A 1 203 ? 3.283 5.664 0.037 1 95 203 THR A O 1
ATOM 1468 N N . ALA A 1 204 ? 1.572 5.91 -1.449 1 95.38 204 ALA A N 1
ATOM 1469 C CA . ALA A 1 204 ? 2.471 6.039 -2.592 1 95.38 204 ALA A CA 1
ATOM 1470 C C . ALA A 1 204 ? 3.346 7.285 -2.465 1 95.38 204 ALA A C 1
ATOM 1472 O O . ALA A 1 204 ? 4.508 7.281 -2.881 1 95.38 204 ALA A O 1
ATOM 1473 N N . ALA A 1 205 ? 2.885 8.383 -1.868 1 94.44 205 ALA A N 1
ATOM 1474 C CA . ALA A 1 205 ? 3.643 9.625 -1.743 1 94.44 205 ALA A CA 1
ATOM 1475 C C . ALA A 1 205 ? 4.785 9.469 -0.74 1 94.44 205 ALA A C 1
ATOM 1477 O O . ALA A 1 205 ? 5.836 10.094 -0.89 1 94.44 205 ALA A O 1
ATOM 1478 N N . THR A 1 206 ? 4.613 8.609 0.271 1 95.81 206 THR A N 1
ATOM 1479 C CA . THR A 1 206 ? 5.617 8.516 1.326 1 95.81 206 THR A CA 1
ATOM 1480 C C . THR A 1 206 ? 6.477 7.27 1.143 1 95.81 206 THR A C 1
ATOM 1482 O O . THR A 1 206 ? 7.441 7.059 1.88 1 95.81 206 THR A O 1
ATOM 1485 N N . CYS A 1 207 ? 6.129 6.457 0.165 1 96.81 207 CYS A N 1
ATOM 1486 C CA . CYS A 1 207 ? 6.918 5.258 -0.09 1 96.81 207 CYS A CA 1
ATOM 1487 C C . CYS A 1 207 ? 7.324 5.176 -1.557 1 96.81 207 CYS A C 1
ATOM 1489 O O . CYS A 1 207 ? 6.883 4.277 -2.275 1 96.81 207 CYS A O 1
ATOM 1491 N N . PRO A 1 208 ? 8.172 6.086 -1.966 1 95.5 208 PRO A N 1
ATOM 1492 C CA . PRO A 1 208 ? 8.688 5.988 -3.334 1 95.5 208 PRO A CA 1
ATOM 1493 C C . PRO A 1 208 ? 9.633 4.805 -3.523 1 95.5 208 PRO A C 1
ATOM 1495 O O . PRO A 1 208 ? 10.18 4.285 -2.547 1 95.5 208 PRO A O 1
ATOM 1498 N N . SER A 1 209 ? 9.852 4.422 -4.785 1 96.12 209 SER A N 1
ATOM 1499 C CA . SER A 1 209 ? 10.695 3.273 -5.094 1 96.12 209 SER A CA 1
ATOM 1500 C C . SER A 1 209 ? 12.141 3.512 -4.66 1 96.12 209 SER A C 1
ATOM 1502 O O . SER A 1 209 ? 12.859 2.566 -4.332 1 96.12 209 SER A O 1
ATOM 1504 N N . SER A 1 210 ? 12.531 4.809 -4.594 1 93.81 210 SER A N 1
ATOM 1505 C CA . SER A 1 210 ? 13.898 5.141 -4.211 1 93.81 210 SER A CA 1
ATOM 1506 C C . SER A 1 210 ? 14.188 4.73 -2.771 1 93.81 210 SER A C 1
ATOM 1508 O O . SER A 1 210 ? 15.352 4.617 -2.375 1 93.81 210 SER A O 1
ATOM 1510 N N . GLY A 1 211 ? 13.172 4.465 -2.002 1 94.94 211 GLY A N 1
ATOM 1511 C CA . GLY A 1 211 ? 13.359 4.059 -0.618 1 94.94 211 GLY A CA 1
ATOM 1512 C C . GLY A 1 211 ? 13.383 2.553 -0.437 1 94.94 211 GLY A C 1
ATOM 1513 O O . GLY A 1 211 ? 13.664 2.059 0.655 1 94.94 211 GLY A O 1
ATOM 1514 N N . VAL A 1 212 ? 13.125 1.794 -1.447 1 97.44 212 VAL A N 1
ATOM 1515 C CA . VAL A 1 212 ? 13.031 0.339 -1.387 1 97.44 212 VAL A CA 1
ATOM 1516 C C . VAL A 1 212 ? 14.352 -0.287 -1.829 1 97.44 212 VAL A C 1
ATOM 1518 O O . VAL A 1 212 ? 14.719 -0.198 -3.002 1 97.44 212 VAL A O 1
ATOM 1521 N N . ALA A 1 213 ? 14.961 -0.965 -0.888 1 97.81 213 ALA A N 1
ATOM 1522 C CA . ALA A 1 213 ? 16.25 -1.588 -1.194 1 97.81 213 ALA A CA 1
ATOM 1523 C C . ALA A 1 213 ? 16.094 -2.658 -2.271 1 97.81 213 ALA A C 1
ATOM 1525 O O . ALA A 1 213 ? 15.164 -3.461 -2.23 1 97.81 213 ALA A O 1
ATOM 1526 N N . TYR A 1 214 ? 17.016 -2.598 -3.307 1 98.25 214 TYR A N 1
ATOM 1527 C CA . TYR A 1 214 ? 17.156 -3.562 -4.391 1 98.25 214 TYR A CA 1
ATOM 1528 C C . TYR A 1 214 ? 15.93 -3.555 -5.293 1 98.25 214 TYR A C 1
ATOM 1530 O O . TYR A 1 214 ? 15.672 -4.523 -6.012 1 98.25 214 TYR A O 1
ATOM 1538 N N . TYR A 1 215 ? 15.133 -2.492 -5.215 1 98.19 215 TYR A N 1
ATOM 1539 C CA . TYR A 1 215 ? 14.031 -2.338 -6.152 1 98.19 215 TYR A CA 1
ATOM 1540 C C . TYR A 1 215 ? 14.492 -2.541 -7.586 1 98.19 215 TYR A C 1
ATOM 1542 O O . TYR A 1 215 ? 13.844 -3.238 -8.367 1 98.19 215 TYR A O 1
ATOM 1550 N N . SER A 1 216 ? 15.578 -2.031 -7.922 1 98.06 216 SER A N 1
ATOM 1551 C CA . SER A 1 216 ? 16.078 -2.039 -9.289 1 98.06 216 SER A CA 1
ATOM 1552 C C . SER A 1 216 ? 16.422 -3.455 -9.742 1 98.06 216 SER A C 1
ATOM 1554 O O . SER A 1 216 ? 16.344 -3.766 -10.938 1 98.06 216 SER A O 1
ATOM 1556 N N . TYR A 1 217 ? 16.875 -4.324 -8.789 1 98.75 217 TYR A N 1
ATOM 1557 C CA . TYR A 1 217 ? 17.141 -5.703 -9.188 1 98.75 217 TYR A CA 1
ATOM 1558 C C . TYR A 1 217 ? 15.883 -6.379 -9.703 1 98.75 217 TYR A C 1
ATOM 1560 O O . TYR A 1 217 ? 15.898 -6.996 -10.773 1 98.75 217 TYR A O 1
ATOM 1568 N N . PHE A 1 218 ? 14.781 -6.191 -9.016 1 98.81 218 PHE A N 1
ATOM 1569 C CA . PHE A 1 218 ? 13.523 -6.844 -9.375 1 98.81 218 PHE A CA 1
ATOM 1570 C C . PHE A 1 218 ? 12.906 -6.184 -10.602 1 98.81 218 PHE A C 1
ATOM 1572 O O . PHE A 1 218 ? 12.641 -6.848 -11.602 1 98.81 218 PHE A O 1
ATOM 1579 N N . LYS A 1 219 ? 12.75 -4.875 -10.531 1 98.5 219 LYS A N 1
ATOM 1580 C CA . LYS A 1 219 ? 12.055 -4.16 -11.594 1 98.5 219 LYS A CA 1
ATOM 1581 C C . LYS A 1 219 ? 12.867 -4.18 -12.891 1 98.5 219 LYS A C 1
ATOM 1583 O O . LYS A 1 219 ? 12.305 -4.258 -13.984 1 98.5 219 LYS A O 1
ATOM 1588 N N . GLY A 1 220 ? 14.148 -4.102 -12.781 1 98.56 220 GLY A N 1
ATOM 1589 C CA . GLY A 1 220 ? 15.008 -4.141 -13.953 1 98.56 220 GLY A CA 1
ATOM 1590 C C . GLY A 1 220 ? 14.945 -5.465 -14.695 1 98.56 220 GLY A C 1
ATOM 1591 O O . GLY A 1 220 ? 14.938 -5.496 -15.922 1 98.56 220 GLY A O 1
ATOM 1592 N N . ASN A 1 221 ? 14.859 -6.562 -13.953 1 98.62 221 ASN A N 1
ATOM 1593 C CA . ASN A 1 221 ? 14.828 -7.891 -14.562 1 98.62 221 ASN A CA 1
ATOM 1594 C C . ASN A 1 221 ? 13.414 -8.297 -14.953 1 98.62 221 ASN A C 1
ATOM 1596 O O . ASN A 1 221 ? 13.219 -9.102 -15.867 1 98.62 221 ASN A O 1
ATOM 1600 N N . CYS A 1 222 ? 12.477 -7.711 -14.289 1 98.56 222 CYS A N 1
ATOM 1601 C CA . CYS A 1 222 ? 11.07 -7.992 -14.562 1 98.56 222 CYS A CA 1
ATOM 1602 C C . CYS A 1 222 ? 10.266 -6.703 -14.664 1 98.56 222 CYS A C 1
ATOM 1604 O O . CYS A 1 222 ? 9.445 -6.402 -13.781 1 98.56 222 CYS A O 1
ATOM 1606 N N . PRO A 1 223 ? 10.344 -6.043 -15.711 1 98.62 223 PRO A N 1
ATOM 1607 C CA . PRO A 1 223 ? 9.75 -4.707 -15.828 1 98.62 223 PRO A CA 1
ATOM 1608 C C . PRO A 1 223 ? 8.227 -4.738 -15.781 1 98.62 223 PRO A C 1
ATOM 1610 O O . PRO A 1 223 ? 7.594 -3.725 -15.469 1 98.62 223 PRO A O 1
ATOM 1613 N N . ASN A 1 224 ? 7.594 -5.93 -16.062 1 98.62 224 ASN A N 1
ATOM 1614 C CA . ASN A 1 224 ? 6.137 -6.004 -16.109 1 98.62 224 ASN A CA 1
ATOM 1615 C C . ASN A 1 224 ? 5.566 -6.633 -14.836 1 98.62 224 ASN A C 1
ATOM 1617 O O . ASN A 1 224 ? 4.43 -7.105 -14.836 1 98.62 224 ASN A O 1
ATOM 1621 N N . ALA A 1 225 ? 6.395 -6.691 -13.797 1 98.81 225 ALA A N 1
ATOM 1622 C CA . ALA A 1 225 ? 5.961 -7.223 -12.508 1 98.81 225 ALA A CA 1
ATOM 1623 C C . ALA A 1 225 ? 5.746 -6.102 -11.5 1 98.81 225 ALA A C 1
ATOM 1625 O O . ALA A 1 225 ? 6.203 -4.973 -11.703 1 98.81 225 ALA A O 1
ATOM 1626 N N . TYR A 1 226 ? 4.891 -6.43 -10.492 1 98.62 226 TYR A N 1
ATOM 1627 C CA . TYR A 1 226 ? 4.684 -5.594 -9.312 1 98.62 226 TYR A CA 1
ATOM 1628 C C . TYR A 1 226 ? 5.793 -5.805 -8.289 1 98.62 226 TYR A C 1
ATOM 1630 O O . TYR A 1 226 ? 5.742 -6.746 -7.496 1 98.62 226 TYR A O 1
ATOM 1638 N N . ALA A 1 227 ? 6.742 -4.844 -8.258 1 98.5 227 ALA A N 1
ATOM 1639 C CA . ALA A 1 227 ? 8.008 -5.156 -7.609 1 98.5 227 ALA A CA 1
ATOM 1640 C C . ALA A 1 227 ? 8 -4.719 -6.148 1 98.5 227 ALA A C 1
ATOM 1642 O O . ALA A 1 227 ? 8.828 -5.164 -5.355 1 98.5 227 ALA A O 1
ATOM 1643 N N . TYR A 1 228 ? 7.18 -3.809 -5.773 1 97.56 228 TYR A N 1
ATOM 1644 C CA . TYR A 1 228 ? 6.973 -3.385 -4.391 1 97.56 228 TYR A CA 1
ATOM 1645 C C . TYR A 1 228 ? 5.566 -2.826 -4.195 1 97.56 228 TYR A C 1
ATOM 1647 O O . TYR A 1 228 ? 4.816 -2.666 -5.16 1 97.56 228 TYR A O 1
ATOM 1655 N N . ALA A 1 229 ? 5.16 -2.502 -3.051 1 97.12 229 ALA A N 1
ATOM 1656 C CA . ALA A 1 229 ? 3.766 -2.307 -2.668 1 97.12 229 ALA A CA 1
ATOM 1657 C C . ALA A 1 229 ? 3.131 -1.169 -3.463 1 97.12 229 ALA A C 1
ATOM 1659 O O . ALA A 1 229 ? 1.938 -1.21 -3.775 1 97.12 229 ALA A O 1
ATOM 1660 N N . TYR A 1 230 ? 3.879 -0.107 -3.811 1 97.44 230 TYR A N 1
ATOM 1661 C CA . TYR A 1 230 ? 3.326 1.043 -4.516 1 97.44 230 TYR A CA 1
ATOM 1662 C C . TYR A 1 230 ? 3.967 1.2 -5.891 1 97.44 230 TYR A C 1
ATOM 1664 O O . TYR A 1 230 ? 4.336 2.309 -6.285 1 97.44 230 TYR A O 1
ATOM 1672 N N . ASP A 1 231 ? 4 0.144 -6.66 1 97.62 231 ASP A N 1
ATOM 1673 C CA . ASP A 1 231 ? 4.73 0.112 -7.922 1 97.62 231 ASP A CA 1
ATOM 1674 C C . ASP A 1 231 ? 3.863 0.625 -9.07 1 97.62 231 ASP A C 1
ATOM 1676 O O . ASP A 1 231 ? 4.301 0.649 -10.219 1 97.62 231 ASP A O 1
ATOM 1680 N N . GLU A 1 232 ? 2.691 1.094 -8.82 1 94.31 232 GLU A N 1
ATOM 1681 C CA . GLU A 1 232 ? 1.798 1.578 -9.867 1 94.31 232 GLU A CA 1
ATOM 1682 C C . GLU A 1 232 ? 2.406 2.764 -10.609 1 94.31 232 GLU A C 1
ATOM 1684 O O . GLU A 1 232 ? 2.17 2.943 -11.805 1 94.31 232 GLU A O 1
ATOM 1689 N N . SER A 1 233 ? 3.232 3.457 -9.93 1 90.81 233 SER A N 1
ATOM 1690 C CA . SER A 1 233 ? 3.816 4.652 -10.531 1 90.81 233 SER A CA 1
ATOM 1691 C C . SER A 1 233 ? 4.789 4.289 -11.648 1 90.81 233 SER A C 1
ATOM 1693 O O . SER A 1 233 ? 5.176 5.148 -12.438 1 90.81 233 SER A O 1
ATOM 1695 N N . SER A 1 234 ? 5.219 3.02 -11.695 1 94.62 234 SER A N 1
ATOM 1696 C CA . SER A 1 234 ? 6.07 2.58 -12.797 1 94.62 234 SER A CA 1
ATOM 1697 C C . SER A 1 234 ? 5.297 2.527 -14.109 1 94.62 234 SER A C 1
ATOM 1699 O O . SER A 1 234 ? 5.895 2.506 -15.188 1 94.62 234 SER A O 1
ATOM 1701 N N . GLY A 1 235 ? 4.016 2.369 -14.031 1 94.31 235 GLY A N 1
ATOM 1702 C CA . GLY A 1 235 ? 3.178 2.256 -15.211 1 94.31 235 GLY A CA 1
ATOM 1703 C C . GLY A 1 235 ? 3.107 0.843 -15.766 1 94.31 235 GLY A C 1
ATOM 1704 O O . GLY A 1 235 ? 2.369 0.576 -16.719 1 94.31 235 GLY A O 1
ATOM 1705 N N . THR A 1 236 ? 3.85 -0.093 -15.133 1 97.69 236 THR A N 1
ATOM 1706 C CA . THR A 1 236 ? 3.918 -1.438 -15.695 1 97.69 236 THR A CA 1
ATOM 1707 C C . THR A 1 236 ? 3.785 -2.49 -14.602 1 97.69 236 THR A C 1
ATOM 1709 O O . THR A 1 236 ? 4.352 -3.578 -14.703 1 97.69 236 THR A O 1
ATOM 1712 N N . ALA A 1 237 ? 3.125 -2.137 -13.516 1 97.94 237 ALA A N 1
ATOM 1713 C CA . ALA A 1 237 ? 3.043 -3.047 -12.375 1 97.94 237 ALA A CA 1
ATOM 1714 C C . ALA A 1 237 ? 1.664 -3.697 -12.289 1 97.94 237 ALA A C 1
ATOM 1716 O O . ALA A 1 237 ? 1.538 -4.848 -11.859 1 97.94 237 ALA A O 1
ATOM 1717 N N . LEU A 1 238 ? 0.663 -2.961 -12.57 1 98.31 238 LEU A N 1
ATOM 1718 C CA . LEU A 1 238 ? -0.728 -3.387 -12.461 1 98.31 238 LEU A CA 1
ATOM 1719 C C . LEU A 1 238 ? -1.436 -3.281 -13.805 1 98.31 238 LEU A C 1
ATOM 1721 O O . LEU A 1 238 ? -1.365 -2.244 -14.469 1 98.31 238 LEU A O 1
ATOM 1725 N N . TRP A 1 239 ? -2.139 -4.375 -14.125 1 98.5 239 TRP A N 1
ATOM 1726 C CA . TRP A 1 239 ? -2.832 -4.43 -15.414 1 98.5 239 TRP A CA 1
ATOM 1727 C C . TRP A 1 239 ? -4.34 -4.535 -15.211 1 98.5 239 TRP A C 1
ATOM 1729 O O . TRP A 1 239 ? -4.805 -4.961 -14.148 1 98.5 239 TRP A O 1
ATOM 1739 N N . THR A 1 240 ? -5.043 -4.051 -16.219 1 98.19 240 THR A N 1
ATOM 1740 C CA . THR A 1 240 ? -6.5 -4.09 -16.172 1 98.19 240 THR A CA 1
ATOM 1741 C C . THR A 1 240 ? -7.07 -4.637 -17.484 1 98.19 240 THR A C 1
ATOM 1743 O O . THR A 1 240 ? -6.395 -4.617 -18.516 1 98.19 240 THR A O 1
ATOM 1746 N N . CYS A 1 241 ? -8.18 -5.246 -17.422 1 98.5 241 CYS A N 1
ATOM 1747 C CA . CYS A 1 241 ? -8.992 -5.645 -18.562 1 98.5 241 CYS A CA 1
ATOM 1748 C C . CYS A 1 241 ? -10.469 -5.344 -18.328 1 98.5 241 CYS A C 1
ATOM 1750 O O . CYS A 1 241 ? -10.945 -5.465 -17.188 1 98.5 241 CYS A O 1
ATOM 1752 N N . ASN A 1 242 ? -11.148 -4.875 -19.359 1 98.31 242 ASN A N 1
ATOM 1753 C CA . ASN A 1 242 ? -12.578 -4.652 -19.234 1 98.31 242 ASN A CA 1
ATOM 1754 C C . ASN A 1 242 ? -13.32 -5.938 -18.875 1 98.31 242 ASN A C 1
ATOM 1756 O O . ASN A 1 242 ? -13.32 -6.895 -19.656 1 98.31 242 ASN A O 1
ATOM 1760 N N . SER A 1 243 ? -13.969 -5.891 -17.75 1 97.56 243 SER A N 1
ATOM 1761 C CA . SER A 1 243 ? -14.594 -7.109 -17.25 1 97.56 243 SER A CA 1
ATOM 1762 C C . SER A 1 243 ? -15.742 -7.547 -18.172 1 97.56 243 SER A C 1
ATOM 1764 O O . SER A 1 243 ? -16.094 -8.727 -18.203 1 97.56 243 SER A O 1
ATOM 1766 N N . ALA A 1 244 ? -16.297 -6.605 -18.859 1 97.19 244 ALA A N 1
ATOM 1767 C CA . ALA A 1 244 ? -17.422 -6.91 -19.734 1 97.19 244 ALA A CA 1
ATOM 1768 C C . ALA A 1 244 ? -17 -7.836 -20.875 1 97.19 244 ALA A C 1
ATOM 1770 O O . ALA A 1 244 ? -17.828 -8.539 -21.453 1 97.19 244 ALA A O 1
ATOM 1771 N N . LEU A 1 245 ? -15.727 -7.898 -21.141 1 97.62 245 LEU A N 1
ATOM 1772 C CA . LEU A 1 245 ? -15.219 -8.75 -22.203 1 97.62 245 LEU A CA 1
ATOM 1773 C C . LEU A 1 245 ? -15.023 -10.18 -21.719 1 97.62 245 LEU A C 1
ATOM 1775 O O . LEU A 1 245 ? -14.68 -11.062 -22.516 1 97.62 245 LEU A O 1
ATOM 1779 N N . ALA A 1 246 ? -15.117 -10.438 -20.453 1 97.25 246 ALA A N 1
ATOM 1780 C CA . ALA A 1 246 ? -15.031 -11.742 -19.812 1 97.25 246 ALA A CA 1
ATOM 1781 C C . ALA A 1 246 ? -13.758 -12.477 -20.234 1 97.25 246 ALA A C 1
ATOM 1783 O O . ALA A 1 246 ? -13.812 -13.625 -20.688 1 97.25 246 ALA A O 1
ATOM 1784 N N . PRO A 1 247 ? -12.641 -11.812 -20.062 1 98.56 247 PRO A N 1
ATOM 1785 C CA . PRO A 1 247 ? -11.406 -12.508 -20.438 1 98.56 247 PRO A CA 1
ATOM 1786 C C . PRO A 1 247 ? -11.18 -13.781 -19.641 1 98.56 247 PRO A C 1
ATOM 1788 O O . PRO A 1 247 ? -11.477 -13.82 -18.438 1 98.56 247 PRO A O 1
ATOM 1791 N N . ASP A 1 248 ? -10.688 -14.789 -20.328 1 98.81 248 ASP A N 1
ATOM 1792 C CA . ASP A 1 248 ? -10.055 -15.922 -19.656 1 98.81 248 ASP A CA 1
ATOM 1793 C C . ASP A 1 248 ? -8.578 -15.648 -19.391 1 98.81 248 ASP A C 1
ATOM 1795 O O . ASP A 1 248 ? -7.941 -14.891 -20.125 1 98.81 248 ASP A O 1
ATOM 1799 N N . TYR A 1 249 ? -8.102 -16.281 -18.344 1 98.88 249 TYR A N 1
ATOM 1800 C CA . TYR A 1 249 ? -6.715 -16.016 -17.969 1 98.88 249 TYR A CA 1
ATOM 1801 C C . TYR A 1 249 ? -5.91 -17.312 -17.938 1 98.88 249 TYR A C 1
ATOM 1803 O O . TYR A 1 249 ? -6.449 -18.375 -17.609 1 98.88 249 TYR A O 1
ATOM 1811 N N . THR A 1 250 ? -4.656 -17.203 -18.297 1 98.94 250 THR A N 1
ATOM 1812 C CA . THR A 1 250 ? -3.688 -18.281 -18.156 1 98.94 250 THR A CA 1
ATOM 1813 C C . THR A 1 250 ? -2.5 -17.828 -17.312 1 98.94 250 THR A C 1
ATOM 1815 O O . THR A 1 250 ? -1.838 -16.844 -17.625 1 98.94 250 THR A O 1
ATOM 1818 N N . VAL A 1 251 ? -2.291 -18.531 -16.219 1 98.94 251 VAL A N 1
ATOM 1819 C CA . VAL A 1 251 ? -1.088 -18.359 -15.414 1 98.94 251 VAL A CA 1
ATOM 1820 C C . VAL A 1 251 ? -0.05 -19.406 -15.805 1 98.94 251 VAL A C 1
ATOM 1822 O O . VAL A 1 251 ? -0.283 -20.609 -15.648 1 98.94 251 VAL A O 1
ATOM 1825 N N . THR A 1 252 ? 1.08 -18.922 -16.281 1 98.94 252 THR A N 1
ATOM 1826 C CA . THR A 1 252 ? 2.154 -19.812 -16.703 1 98.94 252 THR A CA 1
ATOM 1827 C C . THR A 1 252 ? 3.35 -19.703 -15.758 1 98.94 252 THR A C 1
ATOM 1829 O O . THR A 1 252 ? 3.895 -18.609 -15.57 1 98.94 252 THR A O 1
ATOM 1832 N N . PHE A 1 253 ? 3.746 -20.844 -15.195 1 98.94 253 PHE A N 1
ATOM 1833 C CA . PHE A 1 253 ? 5.02 -20.938 -14.5 1 98.94 253 PHE A CA 1
ATOM 1834 C C . PHE A 1 253 ? 6.141 -21.328 -15.453 1 98.94 253 PHE A C 1
ATOM 1836 O O . PHE A 1 253 ? 5.977 -22.219 -16.281 1 98.94 253 PHE A O 1
ATOM 1843 N N . CYS A 1 254 ? 7.309 -20.656 -15.398 1 98.5 254 CYS A N 1
ATOM 1844 C CA . CYS A 1 254 ? 8.461 -20.875 -16.266 1 98.5 254 CYS A CA 1
ATOM 1845 C C . CYS A 1 254 ? 8.086 -20.703 -17.734 1 98.5 254 CYS A C 1
ATOM 1847 O O . CYS A 1 254 ? 8.328 -21.578 -18.547 1 98.5 254 CYS A O 1
ATOM 1849 N N . PRO A 1 255 ? 7.531 -19.484 -18 1 98.5 255 PRO A N 1
ATOM 1850 C CA . PRO A 1 255 ? 7.199 -19.266 -19.422 1 98.5 255 PRO A CA 1
ATOM 1851 C C . PRO A 1 255 ? 8.422 -19.344 -20.328 1 98.5 255 PRO A C 1
ATOM 1853 O O . PRO A 1 255 ? 9.547 -19.109 -19.875 1 98.5 255 PRO A O 1
ATOM 1856 N N . ALA A 1 256 ? 8.117 -19.625 -21.547 1 90.31 256 ALA A N 1
ATOM 1857 C CA . ALA A 1 256 ? 9.195 -19.734 -22.531 1 90.31 256 ALA A CA 1
ATOM 1858 C C . ALA A 1 256 ? 9.82 -18.359 -22.797 1 90.31 256 ALA A C 1
ATOM 1860 O O . ALA A 1 256 ? 9.125 -17.344 -22.766 1 90.31 256 ALA A O 1
ATOM 1861 N N . SER A 1 257 ? 11.094 -18.25 -22.812 1 71.56 257 SER A N 1
ATOM 1862 C CA . SER A 1 257 ? 11.82 -17.016 -23.109 1 71.56 257 SER A CA 1
ATOM 1863 C C . SER A 1 257 ? 11.602 -16.562 -24.547 1 71.56 257 SER A C 1
ATOM 1865 O O . SER A 1 257 ? 11.375 -17.406 -25.422 1 71.56 257 SER A O 1
ATOM 1867 N N . MET B 1 1 ? 60.531 41.219 -6.598 1 29.53 1 MET B N 1
ATOM 1868 C CA . MET B 1 1 ? 59.25 41.25 -5.875 1 29.53 1 MET B CA 1
ATOM 1869 C C . MET B 1 1 ? 58.094 40.875 -6.801 1 29.53 1 MET B C 1
ATOM 1871 O O . MET B 1 1 ? 57.625 41.719 -7.574 1 29.53 1 MET B O 1
ATOM 1875 N N . LYS B 1 2 ? 57.969 39.5 -7.387 1 43.09 2 LYS B N 1
ATOM 1876 C CA . LYS B 1 2 ? 56.906 38.938 -8.211 1 43.09 2 LYS B CA 1
ATOM 1877 C C . LYS B 1 2 ? 55.562 39 -7.48 1 43.09 2 LYS B C 1
ATOM 1879 O O . LYS B 1 2 ? 55.469 38.469 -6.363 1 43.09 2 LYS B O 1
ATOM 1884 N N . ALA B 1 3 ? 54.781 40 -7.84 1 38.53 3 ALA B N 1
ATOM 1885 C CA . ALA B 1 3 ? 53.406 40.125 -7.324 1 38.53 3 ALA B CA 1
ATOM 1886 C C . ALA B 1 3 ? 52.594 38.875 -7.637 1 38.53 3 ALA B C 1
ATOM 1888 O O . ALA B 1 3 ? 52.438 38.5 -8.805 1 38.53 3 ALA B O 1
ATOM 1889 N N . ALA B 1 4 ? 52.5 37.969 -6.688 1 50.47 4 ALA B N 1
ATOM 1890 C CA . ALA B 1 4 ? 51.594 36.812 -6.809 1 50.47 4 ALA B CA 1
ATOM 1891 C C . ALA B 1 4 ? 50.156 37.25 -6.859 1 50.47 4 ALA B C 1
ATOM 1893 O O . ALA B 1 4 ? 49.656 37.969 -5.969 1 50.47 4 ALA B O 1
ATOM 1894 N N . SER B 1 5 ? 49.594 37.375 -8 1 48.44 5 SER B N 1
ATOM 1895 C CA . SER B 1 5 ? 48.156 37.656 -8.156 1 48.44 5 SER B CA 1
ATOM 1896 C C . SER B 1 5 ? 47.312 36.562 -7.492 1 48.44 5 SER B C 1
ATOM 1898 O O . SER B 1 5 ? 47.438 35.406 -7.812 1 48.44 5 SER B O 1
ATOM 1900 N N . ALA B 1 6 ? 46.781 36.906 -6.324 1 52.09 6 ALA B N 1
ATOM 1901 C CA . ALA B 1 6 ? 45.844 36.031 -5.645 1 52.09 6 ALA B CA 1
ATOM 1902 C C . ALA B 1 6 ? 44.531 35.938 -6.449 1 52.09 6 ALA B C 1
ATOM 1904 O O . ALA B 1 6 ? 43.844 36.906 -6.672 1 52.09 6 ALA B O 1
ATOM 1905 N N . LEU B 1 7 ? 44.406 34.938 -7.301 1 53.25 7 LEU B N 1
ATOM 1906 C CA . LEU B 1 7 ? 43.125 34.594 -7.941 1 53.25 7 LEU B CA 1
ATOM 1907 C C . LEU B 1 7 ? 42.094 34.219 -6.898 1 53.25 7 LEU B C 1
ATOM 1909 O O . LEU B 1 7 ? 42.25 33.281 -6.148 1 53.25 7 LEU B O 1
ATOM 1913 N N . LEU B 1 8 ? 41.281 35.125 -6.512 1 46.94 8 LEU B N 1
ATOM 1914 C CA . LEU B 1 8 ? 40.125 34.844 -5.672 1 46.94 8 LEU B CA 1
ATOM 1915 C C . LEU B 1 8 ? 39.156 33.906 -6.387 1 46.94 8 LEU B C 1
ATOM 1917 O O . LEU B 1 8 ? 38.594 34.25 -7.426 1 46.94 8 LEU B O 1
ATOM 1921 N N . ALA B 1 9 ? 39.219 32.594 -6.18 1 53.16 9 ALA B N 1
ATOM 1922 C CA . ALA B 1 9 ? 38.188 31.656 -6.656 1 53.16 9 ALA B CA 1
ATOM 1923 C C . ALA B 1 9 ? 36.844 31.969 -6.035 1 53.16 9 ALA B C 1
ATOM 1925 O O . ALA B 1 9 ? 36.656 31.844 -4.82 1 53.16 9 ALA B O 1
ATOM 1926 N N . VAL B 1 10 ? 36.031 32.75 -6.676 1 47.09 10 VAL B N 1
ATOM 1927 C CA . VAL B 1 10 ? 34.656 32.906 -6.262 1 47.09 10 VAL B CA 1
ATOM 1928 C C . VAL B 1 10 ? 33.969 31.531 -6.242 1 47.09 10 VAL B C 1
ATOM 1930 O O . VAL B 1 10 ? 33.844 30.875 -7.281 1 47.09 10 VAL B O 1
ATOM 1933 N N . SER B 1 11 ? 33.906 30.922 -5.137 1 47.84 11 SER B N 1
ATOM 1934 C CA . SER B 1 11 ? 33.062 29.75 -4.988 1 47.84 11 SER B CA 1
ATOM 1935 C C . SER B 1 11 ? 31.578 30.078 -5.191 1 47.84 11 SER B C 1
ATOM 1937 O O . SER B 1 11 ? 31 30.844 -4.426 1 47.84 11 SER B O 1
ATOM 1939 N N . LEU B 1 12 ? 31.078 30.094 -6.391 1 45.72 12 LEU B N 1
ATOM 1940 C CA . LEU B 1 12 ? 29.641 30.156 -6.609 1 45.72 12 LEU B CA 1
ATOM 1941 C C . LEU B 1 12 ? 28.922 29.062 -5.809 1 45.72 12 LEU B C 1
ATOM 1943 O O . LEU B 1 12 ? 29.094 27.875 -6.074 1 45.72 12 LEU B O 1
ATOM 1947 N N . ALA B 1 13 ? 28.594 29.375 -4.605 1 44.12 13 ALA B N 1
ATOM 1948 C CA . ALA B 1 13 ? 27.688 28.484 -3.898 1 44.12 13 ALA B CA 1
ATOM 1949 C C . ALA B 1 13 ? 26.484 28.094 -4.77 1 44.12 13 ALA B C 1
ATOM 1951 O O . ALA B 1 13 ? 25.766 28.969 -5.266 1 44.12 13 ALA B O 1
ATOM 1952 N N . ALA B 1 14 ? 26.594 27 -5.488 1 46.12 14 ALA B N 1
ATOM 1953 C CA . ALA B 1 14 ? 25.406 26.484 -6.184 1 46.12 14 ALA B CA 1
ATOM 1954 C C . ALA B 1 14 ? 24.141 26.688 -5.355 1 46.12 14 ALA B C 1
ATOM 1956 O O . ALA B 1 14 ? 24.047 26.188 -4.234 1 46.12 14 ALA B O 1
ATOM 1957 N N . VAL B 1 15 ? 23.531 27.938 -5.387 1 48.41 15 VAL B N 1
ATOM 1958 C CA . VAL B 1 15 ? 22.219 28.125 -4.77 1 48.41 15 VAL B CA 1
ATOM 1959 C C . VAL B 1 15 ? 21.359 26.875 -5.016 1 48.41 15 VAL B C 1
ATOM 1961 O O . VAL B 1 15 ? 21.094 26.516 -6.164 1 48.41 15 VAL B O 1
ATOM 1964 N N . ALA B 1 16 ? 21.406 25.922 -4.211 1 58.91 16 ALA B N 1
ATOM 1965 C CA . ALA B 1 16 ? 20.562 24.75 -4.316 1 58.91 16 ALA B CA 1
ATOM 1966 C C . ALA B 1 16 ? 19.109 25.125 -4.551 1 58.91 16 ALA B C 1
ATOM 1968 O O . ALA B 1 16 ? 18.562 25.969 -3.824 1 58.91 16 ALA B O 1
ATOM 1969 N N . SER B 1 17 ? 18.469 24.938 -5.73 1 75.5 17 SER B N 1
ATOM 1970 C CA . SER B 1 17 ? 17.078 25.156 -6.09 1 75.5 17 SER B CA 1
ATOM 1971 C C . SER B 1 17 ? 16.141 24.641 -5.004 1 75.5 17 SER B C 1
ATOM 1973 O O . SER B 1 17 ? 16.422 23.641 -4.355 1 75.5 17 SER B O 1
ATOM 1975 N N . ALA B 1 18 ? 15.281 25.562 -4.48 1 90.31 18 ALA B N 1
ATOM 1976 C CA . ALA B 1 18 ? 14.344 25.281 -3.389 1 90.31 18 ALA B CA 1
ATOM 1977 C C . ALA B 1 18 ? 12.945 25.781 -3.73 1 90.31 18 ALA B C 1
ATOM 1979 O O . ALA B 1 18 ? 12.758 26.531 -4.688 1 90.31 18 ALA B O 1
ATOM 1980 N N . ARG B 1 19 ? 11.945 25.047 -3.064 1 96.31 19 ARG B N 1
ATOM 1981 C CA . ARG B 1 19 ? 10.539 25.438 -3.084 1 96.31 19 ARG B CA 1
ATOM 1982 C C . ARG B 1 19 ? 10.18 26.25 -1.845 1 96.31 19 ARG B C 1
ATOM 1984 O O . ARG B 1 19 ? 10.906 26.234 -0.85 1 96.31 19 ARG B O 1
ATOM 1991 N N . THR B 1 20 ? 9.125 27.078 -2.033 1 98.44 20 THR B N 1
ATOM 1992 C CA . THR B 1 20 ? 8.516 27.672 -0.849 1 98.44 20 THR B CA 1
ATOM 1993 C C . THR B 1 20 ? 7.25 26.922 -0.457 1 98.44 20 THR B C 1
ATOM 1995 O O . THR B 1 20 ? 6.352 26.734 -1.28 1 98.44 20 THR B O 1
ATOM 1998 N N . PHE B 1 21 ? 7.227 26.453 0.77 1 98.88 21 PHE B N 1
ATOM 1999 C CA . PHE B 1 21 ? 6.008 25.891 1.344 1 98.88 21 PHE B CA 1
ATOM 2000 C C . PHE B 1 21 ? 5.383 26.859 2.342 1 98.88 21 PHE B C 1
ATOM 2002 O O . PHE B 1 21 ? 6.094 27.5 3.129 1 98.88 21 PHE B O 1
ATOM 2009 N N . THR B 1 22 ? 4.082 26.969 2.217 1 98.94 22 THR B N 1
ATOM 2010 C CA . THR B 1 22 ? 3.312 27.734 3.195 1 98.94 22 THR B CA 1
ATOM 2011 C C . THR B 1 22 ? 2.338 26.828 3.938 1 98.94 22 THR B C 1
ATOM 2013 O O . THR B 1 22 ? 1.639 26.016 3.322 1 98.94 22 THR B O 1
ATOM 2016 N N . VAL B 1 23 ? 2.359 26.922 5.258 1 98.94 23 VAL B N 1
ATOM 2017 C CA . VAL B 1 23 ? 1.366 26.25 6.086 1 98.94 23 VAL B CA 1
ATOM 2018 C C . VAL B 1 23 ? 0.446 27.281 6.73 1 98.94 23 VAL B C 1
ATOM 2020 O O . VAL B 1 23 ? 0.908 28.172 7.453 1 98.94 23 VAL B O 1
ATOM 2023 N N . TYR B 1 24 ? -0.823 27.156 6.383 1 98.94 24 TYR B N 1
ATOM 2024 C CA . TYR B 1 24 ? -1.819 28.109 6.867 1 98.94 24 TYR B CA 1
ATOM 2025 C C . TYR B 1 24 ? -2.82 27.422 7.789 1 98.94 24 TYR B C 1
ATOM 2027 O O . TYR B 1 24 ? -3.461 26.438 7.406 1 98.94 24 TYR B O 1
ATOM 2035 N N . ASN B 1 25 ? -2.912 27.984 9.047 1 98.94 25 ASN B N 1
ATOM 2036 C CA . ASN B 1 25 ? -4.004 27.578 9.922 1 98.94 25 ASN B CA 1
ATOM 2037 C C . ASN B 1 25 ? -5.273 28.375 9.641 1 98.94 25 ASN B C 1
ATOM 2039 O O . ASN B 1 25 ? -5.457 29.469 10.172 1 98.94 25 ASN B O 1
ATOM 2043 N N . GLY B 1 26 ? -6.129 27.734 8.922 1 98.81 26 GLY B N 1
ATOM 2044 C CA . GLY B 1 26 ? -7.406 28.375 8.641 1 98.81 26 GLY B CA 1
ATOM 2045 C C . GLY B 1 26 ? -8.477 28.031 9.664 1 98.81 26 GLY B C 1
ATOM 2046 O O . GLY B 1 26 ? -9.641 28.391 9.492 1 98.81 26 GLY B O 1
ATOM 2047 N N . CYS B 1 27 ? -8.148 27.328 10.703 1 98.25 27 CYS B N 1
ATOM 2048 C CA . CYS B 1 27 ? -9.086 26.984 11.766 1 98.25 27 CYS B CA 1
ATOM 2049 C C . CYS B 1 27 ? -9.336 28.188 12.672 1 98.25 27 CYS B C 1
ATOM 2051 O O . CYS B 1 27 ? -8.469 29.062 12.82 1 98.25 27 CYS B O 1
ATOM 2053 N N . PRO B 1 28 ? -10.492 28.297 13.273 1 97.62 28 PRO B N 1
ATOM 2054 C CA . PRO B 1 28 ? -10.773 29.375 14.219 1 97.62 28 PRO B CA 1
ATOM 2055 C C . PRO B 1 28 ? -10.211 29.094 15.617 1 97.62 28 PRO B C 1
ATOM 2057 O O . PRO B 1 28 ? -10.641 29.719 16.594 1 97.62 28 PRO B O 1
ATOM 2060 N N . PHE B 1 29 ? -9.32 28.141 15.773 1 97.06 29 PHE B N 1
ATOM 2061 C CA . PHE B 1 29 ? -8.648 27.781 17.016 1 97.06 29 PHE B CA 1
ATOM 2062 C C . PHE B 1 29 ? -7.176 27.469 16.75 1 97.06 29 PHE B C 1
ATOM 2064 O O . PHE B 1 29 ? -6.766 27.281 15.609 1 97.06 29 PHE B O 1
ATOM 2071 N N . THR B 1 30 ? -6.367 27.469 17.812 1 98.25 30 THR B N 1
ATOM 2072 C CA . THR B 1 30 ? -4.949 27.156 17.734 1 98.25 30 THR B CA 1
ATOM 2073 C C . THR B 1 30 ? -4.75 25.672 17.406 1 98.25 30 THR B C 1
ATOM 2075 O O . THR B 1 30 ? -5.441 24.812 17.953 1 98.25 30 THR B O 1
ATOM 2078 N N . ILE B 1 31 ? -3.922 25.375 16.484 1 98.69 31 ILE B N 1
ATOM 2079 C CA . ILE B 1 31 ? -3.453 24.016 16.25 1 98.69 31 ILE B CA 1
ATOM 2080 C C . ILE B 1 31 ? -1.933 23.969 16.391 1 98.69 31 ILE B C 1
ATOM 2082 O O . ILE B 1 31 ? -1.282 25 16.547 1 98.69 31 ILE B O 1
ATOM 2086 N N . CYS B 1 32 ? -1.398 22.781 16.406 1 98.69 32 CYS B N 1
ATOM 2087 C CA . CYS B 1 32 ? 0.045 22.562 16.453 1 98.69 32 CYS B CA 1
ATOM 2088 C C . CYS B 1 32 ? 0.521 21.75 15.25 1 98.69 32 CYS B C 1
ATOM 2090 O O . CYS B 1 32 ? 0.723 20.547 15.359 1 98.69 32 CYS B O 1
ATOM 2092 N N . PRO B 1 33 ? 0.769 22.406 14.125 1 98.88 33 PRO B N 1
ATOM 2093 C CA . PRO B 1 33 ? 1.304 21.656 12.977 1 98.88 33 PRO B CA 1
ATOM 2094 C C . PRO B 1 33 ? 2.645 21 13.289 1 98.88 33 PRO B C 1
ATOM 2096 O O . PRO B 1 33 ? 3.383 21.453 14.156 1 98.88 33 PRO B O 1
ATOM 2099 N N . ALA B 1 34 ? 2.857 19.906 12.594 1 98.62 34 ALA B N 1
ATOM 2100 C CA . ALA B 1 34 ? 4.102 19.141 12.711 1 98.62 34 ALA B CA 1
ATOM 2101 C C . ALA B 1 34 ? 4.57 18.641 11.344 1 98.62 34 ALA B C 1
ATOM 2103 O O . ALA B 1 34 ? 3.807 18.656 10.383 1 98.62 34 ALA B O 1
ATOM 2104 N N . MET B 1 35 ? 5.832 18.328 11.266 1 98.38 35 MET B N 1
ATOM 2105 C CA . MET B 1 35 ? 6.461 17.875 10.023 1 98.38 35 MET B CA 1
ATOM 2106 C C . MET B 1 35 ? 7.441 16.75 10.289 1 98.38 35 MET B C 1
ATOM 2108 O O . MET B 1 35 ? 8.094 16.703 11.336 1 98.38 35 MET B O 1
ATOM 2112 N N . PHE B 1 36 ? 7.508 15.812 9.375 1 97.44 36 PHE B N 1
ATOM 2113 C CA . PHE B 1 36 ? 8.43 14.68 9.445 1 97.44 36 PHE B CA 1
ATOM 2114 C C . PHE B 1 36 ? 9.016 14.375 8.078 1 97.44 36 PHE B C 1
ATOM 2116 O O . PHE B 1 36 ? 8.328 14.5 7.059 1 97.44 36 PHE B O 1
ATOM 2123 N N . THR B 1 37 ? 10.32 14.102 8.086 1 96.12 37 THR B N 1
ATOM 2124 C CA . THR B 1 37 ? 11.031 13.609 6.91 1 96.12 37 THR B CA 1
ATOM 2125 C C . THR B 1 37 ? 11.594 12.219 7.168 1 96.12 37 THR B C 1
ATOM 2127 O O . THR B 1 37 ? 12.266 11.992 8.18 1 96.12 37 THR B O 1
ATOM 2130 N N . ASP B 1 38 ? 11.305 11.344 6.281 1 92.62 38 ASP B N 1
ATOM 2131 C CA . ASP B 1 38 ? 11.961 10.047 6.426 1 92.62 38 ASP B CA 1
ATOM 2132 C C . ASP B 1 38 ? 13.391 10.086 5.898 1 92.62 38 ASP B C 1
ATOM 2134 O O . ASP B 1 38 ? 13.617 10.031 4.688 1 92.62 38 ASP B O 1
ATOM 2138 N N . LEU B 1 39 ? 14.289 9.992 6.746 1 92.81 39 LEU B N 1
ATOM 2139 C CA . LEU B 1 39 ? 15.703 10.164 6.422 1 92.81 39 LEU B CA 1
ATOM 2140 C C . LEU B 1 39 ? 16.281 8.883 5.812 1 92.81 39 LEU B C 1
ATOM 2142 O O . LEU B 1 39 ? 17.391 8.891 5.273 1 92.81 39 LEU B O 1
ATOM 2146 N N . ASN B 1 40 ? 15.5 7.824 5.832 1 86.88 40 ASN B N 1
ATOM 2147 C CA . ASN B 1 40 ? 15.906 6.605 5.145 1 86.88 40 ASN B CA 1
ATOM 2148 C C . ASN B 1 40 ? 15.695 6.711 3.637 1 86.88 40 ASN B C 1
ATOM 2150 O O . ASN B 1 40 ? 16.281 5.949 2.865 1 86.88 40 ASN B O 1
ATOM 2154 N N . VAL B 1 41 ? 14.828 7.574 3.273 1 89.5 41 VAL B N 1
ATOM 2155 C CA . VAL B 1 41 ? 14.5 7.75 1.863 1 89.5 41 VAL B CA 1
ATOM 2156 C C . VAL B 1 41 ? 15.336 8.883 1.272 1 89.5 41 VAL B C 1
ATOM 2158 O O . VAL B 1 41 ? 15.875 8.75 0.17 1 89.5 41 VAL B O 1
ATOM 2161 N N . GLY B 1 42 ? 15.438 9.922 1.966 1 90.38 42 GLY B N 1
ATOM 2162 C CA . GLY B 1 42 ? 16.203 11.078 1.546 1 90.38 42 GLY B CA 1
ATOM 2163 C C . GLY B 1 42 ? 16.703 11.922 2.707 1 90.38 42 GLY B C 1
ATOM 2164 O O . GLY B 1 42 ? 16.094 11.93 3.779 1 90.38 42 GLY B O 1
ATOM 2165 N N . SER B 1 43 ? 17.719 12.797 2.352 1 92.88 43 SER B N 1
ATOM 2166 C CA . SER B 1 43 ? 18.344 13.57 3.424 1 92.88 43 SER B CA 1
ATOM 2167 C C . SER B 1 43 ? 17.906 15.031 3.381 1 92.88 43 SER B C 1
ATOM 2169 O O . SER B 1 43 ? 18.219 15.805 4.293 1 92.88 43 SER B O 1
ATOM 2171 N N . ALA B 1 44 ? 17.234 15.422 2.322 1 95.75 44 ALA B N 1
ATOM 2172 C CA . ALA B 1 44 ? 16.766 16.797 2.225 1 95.75 44 ALA B CA 1
ATOM 2173 C C . ALA B 1 44 ? 15.656 17.078 3.236 1 95.75 44 ALA B C 1
ATOM 2175 O O . ALA B 1 44 ? 14.703 16.297 3.348 1 95.75 44 ALA B O 1
ATOM 2176 N N . VAL B 1 45 ? 15.82 18.156 3.98 1 97.12 45 VAL B N 1
ATOM 2177 C CA . VAL B 1 45 ? 14.844 18.5 5.004 1 97.12 45 VAL B CA 1
ATOM 2178 C C . VAL B 1 45 ? 14.406 19.953 4.84 1 97.12 45 VAL B C 1
ATOM 2180 O O . VAL B 1 45 ? 15.227 20.812 4.523 1 97.12 45 VAL B O 1
ATOM 2183 N N . PRO B 1 46 ? 13.164 20.219 5.082 1 98.06 46 PRO B N 1
ATOM 2184 C CA . PRO B 1 46 ? 12.719 21.609 5.059 1 98.06 46 PRO B CA 1
ATOM 2185 C C . PRO B 1 46 ? 13.453 22.484 6.082 1 98.06 46 PRO B C 1
ATOM 2187 O O . PRO B 1 46 ? 13.852 21.984 7.141 1 98.06 46 PRO B O 1
ATOM 2190 N N . SER B 1 47 ? 13.586 23.766 5.719 1 97.88 47 SER B N 1
ATOM 2191 C CA . SER B 1 47 ? 14.258 24.719 6.598 1 97.88 47 SER B CA 1
ATOM 2192 C C . SER B 1 47 ? 13.289 25.312 7.605 1 97.88 47 SER B C 1
ATOM 2194 O O . SER B 1 47 ? 13.117 26.531 7.66 1 97.88 47 SER B O 1
ATOM 2196 N N . TYR B 1 48 ? 12.758 24.469 8.453 1 98.12 48 TYR B N 1
ATOM 2197 C CA . TYR B 1 48 ? 11.844 24.891 9.508 1 98.12 48 TYR B CA 1
ATOM 2198 C C . TYR B 1 48 ? 11.797 23.875 10.641 1 98.12 48 TYR B C 1
ATOM 2200 O O . TYR B 1 48 ? 12.297 22.766 10.5 1 98.12 48 TYR B O 1
ATOM 2208 N N . GLN B 1 49 ? 11.297 24.266 11.789 1 98.25 49 GLN B N 1
ATOM 2209 C CA . GLN B 1 49 ? 11.148 23.391 12.938 1 98.25 49 GLN B CA 1
ATOM 2210 C C . GLN B 1 49 ? 10.141 22.281 12.656 1 98.25 49 GLN B C 1
ATOM 2212 O O . GLN B 1 49 ? 9.258 22.438 11.805 1 98.25 49 GLN B O 1
ATOM 2217 N N . THR B 1 50 ? 10.188 21.141 13.359 1 98.44 50 THR B N 1
ATOM 2218 C CA . THR B 1 50 ? 9.398 19.953 13.07 1 98.44 50 THR B CA 1
ATOM 2219 C C . THR B 1 50 ? 8.047 20.016 13.773 1 98.44 50 THR B C 1
ATOM 2221 O O . THR B 1 50 ? 7.219 19.125 13.625 1 98.44 50 THR B O 1
ATOM 2224 N N . GLY B 1 51 ? 7.82 21.062 14.562 1 98.56 51 GLY B N 1
ATOM 2225 C CA . GLY B 1 51 ? 6.551 21.328 15.219 1 98.56 51 GLY B CA 1
ATOM 2226 C C . GLY B 1 51 ? 6.449 22.734 15.781 1 98.56 51 GLY B C 1
ATOM 2227 O O . GLY B 1 51 ? 7.453 23.297 16.219 1 98.56 51 GLY B O 1
ATOM 2228 N N . TRP B 1 52 ? 5.285 23.297 15.773 1 98.62 52 TRP B N 1
ATOM 2229 C CA . TRP B 1 52 ? 5.086 24.656 16.25 1 98.62 52 TRP B CA 1
ATOM 2230 C C . TRP B 1 52 ? 3.619 24.922 16.562 1 98.62 52 TRP B C 1
ATOM 2232 O O . TRP B 1 52 ? 2.748 24.125 16.188 1 98.62 52 TRP B O 1
ATOM 2242 N N . GLU B 1 53 ? 3.398 25.922 17.312 1 98.5 53 GLU B N 1
ATOM 2243 C CA . GLU B 1 53 ? 2.037 26.391 17.531 1 98.5 53 GLU B CA 1
ATOM 2244 C C . GLU B 1 53 ? 1.62 27.391 16.453 1 98.5 53 GLU B C 1
ATOM 2246 O O . GLU B 1 53 ? 2.402 28.266 16.078 1 98.5 53 GLU B O 1
ATOM 2251 N N . ALA B 1 54 ? 0.526 27.172 15.922 1 98.81 54 ALA B N 1
ATOM 2252 C CA . ALA B 1 54 ? -0.06 28.078 14.953 1 98.81 54 ALA B CA 1
ATOM 2253 C C . ALA B 1 54 ? -1.392 28.641 15.453 1 98.81 54 ALA B C 1
ATOM 2255 O O . ALA B 1 54 ? -2.371 27.906 15.57 1 98.81 54 ALA B O 1
ATOM 2256 N N . ALA B 1 55 ? -1.432 29.922 15.75 1 98.69 55 ALA B N 1
ATOM 2257 C CA . ALA B 1 55 ? -2.682 30.562 16.156 1 98.69 55 ALA B CA 1
ATOM 2258 C C . ALA B 1 55 ? -3.691 30.562 15.016 1 98.69 55 ALA B C 1
ATOM 2260 O O . ALA B 1 55 ? -3.326 30.359 13.859 1 98.69 55 ALA B O 1
ATOM 2261 N N . ALA B 1 56 ? -4.969 30.766 15.43 1 98.69 56 ALA B N 1
ATOM 2262 C CA . ALA B 1 56 ? -6.023 30.828 14.422 1 98.69 56 ALA B CA 1
ATOM 2263 C C . ALA B 1 56 ? -5.676 31.844 13.328 1 98.69 56 ALA B C 1
ATOM 2265 O O . ALA B 1 56 ? -5.203 32.938 13.617 1 98.69 56 ALA B O 1
ATOM 2266 N N . TYR B 1 57 ? -5.797 31.328 12.062 1 98.62 57 TYR B N 1
ATOM 2267 C CA . TYR B 1 57 ? -5.719 32.188 10.875 1 98.62 57 TYR B CA 1
ATOM 2268 C C . TYR B 1 57 ? -4.324 32.781 10.727 1 98.62 57 TYR B C 1
ATOM 2270 O O . TYR B 1 57 ? -4.184 33.938 10.344 1 98.62 57 TYR B O 1
ATOM 2278 N N . THR B 1 58 ? -3.285 32.062 11.07 1 98.81 58 THR B N 1
ATOM 2279 C CA . THR B 1 58 ? -1.903 32.469 10.852 1 98.81 58 THR B CA 1
ATOM 2280 C C . THR B 1 58 ? -1.2 31.531 9.883 1 98.81 58 THR B C 1
ATOM 2282 O O . THR B 1 58 ? -1.673 30.422 9.648 1 98.81 58 THR B O 1
ATOM 2285 N N . SER B 1 59 ? -0.14 31.969 9.281 1 98.75 59 SER B N 1
ATOM 2286 C CA . SER B 1 59 ? 0.628 31.156 8.352 1 98.75 59 SER B CA 1
ATOM 2287 C C . SER B 1 59 ? 2.127 31.312 8.586 1 98.75 59 SER B C 1
ATOM 2289 O O . SER B 1 59 ? 2.57 32.281 9.188 1 98.75 59 SER B O 1
ATOM 2291 N N . VAL B 1 60 ? 2.85 30.359 8.234 1 98.81 60 VAL B N 1
ATOM 2292 C CA . VAL B 1 60 ? 4.305 30.422 8.141 1 98.81 60 VAL B CA 1
ATOM 2293 C C . VAL B 1 60 ? 4.758 29.938 6.766 1 98.81 60 VAL B C 1
ATOM 2295 O O . VAL B 1 60 ? 4.055 29.156 6.117 1 98.81 60 VAL B O 1
ATOM 2298 N N . SER B 1 61 ? 5.844 30.438 6.277 1 98.75 61 SER B N 1
ATOM 2299 C CA . SER B 1 61 ? 6.473 29.984 5.043 1 98.75 61 SER B CA 1
ATOM 2300 C C . SER B 1 61 ? 7.93 29.609 5.273 1 98.75 61 SER B C 1
ATOM 2302 O O . SER B 1 61 ? 8.609 30.219 6.098 1 98.75 61 SER B O 1
ATOM 2304 N N . PHE B 1 62 ? 8.398 28.625 4.625 1 98.69 62 PHE B N 1
ATOM 2305 C CA . PHE B 1 62 ? 9.781 28.172 4.734 1 98.69 62 PHE B CA 1
ATOM 2306 C C . PHE B 1 62 ? 10.25 27.531 3.434 1 98.69 62 PHE B C 1
ATOM 2308 O O . PHE B 1 62 ? 9.438 27.234 2.555 1 98.69 62 PHE B O 1
ATOM 2315 N N . THR B 1 63 ? 11.531 27.375 3.336 1 98.31 63 THR B N 1
ATOM 2316 C CA . THR B 1 63 ? 12.141 26.797 2.148 1 98.31 63 THR B CA 1
ATOM 2317 C C . THR B 1 63 ? 12.18 25.266 2.254 1 98.31 63 THR B C 1
ATOM 2319 O O . THR B 1 63 ? 12.477 24.719 3.32 1 98.31 63 THR B O 1
ATOM 2322 N N . VAL B 1 64 ? 11.875 24.594 1.146 1 98.5 64 VAL B N 1
ATOM 2323 C CA . VAL B 1 64 ? 11.914 23.141 1.03 1 98.5 64 VAL B CA 1
ATOM 2324 C C . VAL B 1 64 ? 12.805 22.734 -0.143 1 98.5 64 VAL B C 1
ATOM 2326 O O . VAL B 1 64 ? 12.594 23.188 -1.271 1 98.5 64 VAL B O 1
ATOM 2329 N N . PRO B 1 65 ? 13.789 21.906 0.128 1 97.88 65 PRO B N 1
ATOM 2330 C CA . PRO B 1 65 ? 14.641 21.453 -0.974 1 97.88 65 PRO B CA 1
ATOM 2331 C C . PRO B 1 65 ? 13.859 20.766 -2.086 1 97.88 65 PRO B C 1
ATOM 2333 O O . PRO B 1 65 ? 12.867 20.094 -1.815 1 97.88 65 PRO B O 1
ATOM 2336 N N . ASP B 1 66 ? 14.328 20.828 -3.324 1 97.06 66 ASP B N 1
ATOM 2337 C CA . ASP B 1 66 ? 13.641 20.297 -4.496 1 97.06 66 ASP B CA 1
ATOM 2338 C C . ASP B 1 66 ? 13.5 18.781 -4.418 1 97.06 66 ASP B C 1
ATOM 2340 O O . ASP B 1 66 ? 12.586 18.203 -5.008 1 97.06 66 ASP B O 1
ATOM 2344 N N . ASN B 1 67 ? 14.375 18.219 -3.74 1 96.25 67 ASN B N 1
ATOM 2345 C CA . ASN B 1 67 ? 14.391 16.766 -3.688 1 96.25 67 ASN B CA 1
ATOM 2346 C C . ASN B 1 67 ? 13.906 16.25 -2.332 1 96.25 67 ASN B C 1
ATOM 2348 O O . ASN B 1 67 ? 14.375 15.203 -1.86 1 96.25 67 ASN B O 1
ATOM 2352 N N . TRP B 1 68 ? 13.062 17.031 -1.625 1 97.88 68 TRP B N 1
ATOM 2353 C CA . TRP B 1 68 ? 12.453 16.547 -0.388 1 97.88 68 TRP B CA 1
ATOM 2354 C C . TRP B 1 68 ? 11.531 15.359 -0.661 1 97.88 68 TRP B C 1
ATOM 2356 O O . TRP B 1 68 ? 10.57 15.477 -1.425 1 97.88 68 TRP B O 1
ATOM 2366 N N . GLN B 1 69 ? 11.859 14.219 -0.031 1 96.81 69 GLN B N 1
ATOM 2367 C CA . GLN B 1 69 ? 11.102 13 -0.292 1 96.81 69 GLN B CA 1
ATOM 2368 C C . GLN B 1 69 ? 10.578 12.383 1.005 1 96.81 69 GLN B C 1
ATOM 2370 O O . GLN B 1 69 ? 11.234 12.469 2.045 1 96.81 69 GLN B O 1
ATOM 2375 N N . ALA B 1 70 ? 9.414 11.719 0.809 1 97 70 ALA B N 1
ATOM 2376 C CA . ALA B 1 70 ? 8.758 11.023 1.913 1 97 70 ALA B CA 1
ATOM 2377 C C . ALA B 1 70 ? 8.516 11.969 3.088 1 97 70 ALA B C 1
ATOM 2379 O O . ALA B 1 70 ? 8.906 11.672 4.219 1 97 70 ALA B O 1
ATOM 2380 N N . GLY B 1 71 ? 7.957 13.078 2.816 1 97.69 71 GLY B N 1
ATOM 2381 C CA . GLY B 1 71 ? 7.625 14.086 3.814 1 97.69 71 GLY B CA 1
ATOM 2382 C C . GLY B 1 71 ? 6.164 14.07 4.219 1 97.69 71 GLY B C 1
ATOM 2383 O O . GLY B 1 71 ? 5.297 13.703 3.42 1 97.69 71 GLY B O 1
ATOM 2384 N N . ARG B 1 72 ? 5.926 14.5 5.477 1 97.81 72 ARG B N 1
ATOM 2385 C CA . ARG B 1 72 ? 4.582 14.594 6.035 1 97.81 72 ARG B CA 1
ATOM 2386 C C . ARG B 1 72 ? 4.383 15.914 6.77 1 97.81 72 ARG B C 1
ATOM 2388 O O . ARG B 1 72 ? 5.289 16.391 7.457 1 97.81 72 ARG B O 1
ATOM 2395 N N . ILE B 1 73 ? 3.281 16.516 6.59 1 98.81 73 ILE B N 1
ATOM 2396 C CA . ILE B 1 73 ? 2.824 17.625 7.406 1 98.81 73 ILE B CA 1
ATOM 2397 C C . ILE B 1 73 ? 1.426 17.344 7.949 1 98.81 73 ILE B C 1
ATOM 2399 O O . ILE B 1 73 ? 0.528 16.953 7.195 1 98.81 73 ILE B O 1
ATOM 2403 N N . TRP B 1 74 ? 1.263 17.484 9.266 1 98.81 74 TRP B N 1
ATOM 2404 C CA . TRP B 1 74 ? -0.052 17.25 9.852 1 98.81 74 TRP B CA 1
ATOM 2405 C C . TRP B 1 74 ? -0.311 18.219 11.008 1 98.81 74 TRP B C 1
ATOM 2407 O O . TRP B 1 74 ? 0.575 18.969 11.398 1 98.81 74 TRP B O 1
ATOM 2417 N N . GLY B 1 75 ? -1.575 18.312 11.406 1 98.69 75 GLY B N 1
ATOM 2418 C CA . GLY B 1 75 ? -1.941 19.156 12.531 1 98.69 75 GLY B CA 1
ATOM 2419 C C . GLY B 1 75 ? -2.258 18.375 13.789 1 98.69 75 GLY B C 1
ATOM 2420 O O . GLY B 1 75 ? -2.631 17.203 13.719 1 98.69 75 GLY B O 1
ATOM 2421 N N . ARG B 1 76 ? -2.131 19.031 14.898 1 98.31 76 ARG B N 1
ATOM 2422 C CA . ARG B 1 76 ? -2.486 18.5 16.203 1 98.31 76 ARG B CA 1
ATOM 2423 C C . ARG B 1 76 ? -3.457 19.422 16.938 1 98.31 76 ARG B C 1
ATOM 2425 O O . ARG B 1 76 ? -3.379 20.641 16.781 1 98.31 76 ARG B O 1
ATOM 2432 N N . ARG B 1 77 ? -4.27 18.797 17.656 1 95.81 77 ARG B N 1
ATOM 2433 C CA . ARG B 1 77 ? -5.293 19.594 18.328 1 95.81 77 ARG B CA 1
ATOM 2434 C C . ARG B 1 77 ? -5.156 19.5 19.844 1 95.81 77 ARG B C 1
ATOM 2436 O O . ARG B 1 77 ? -4.66 18.5 20.359 1 95.81 77 ARG B O 1
ATOM 2443 N N . ASP B 1 78 ? -5.594 20.594 20.469 1 96.19 78 ASP B N 1
ATOM 2444 C CA . ASP B 1 78 ? -5.758 20.641 21.922 1 96.19 78 ASP B CA 1
ATOM 2445 C C . ASP B 1 78 ? -4.48 20.219 22.625 1 96.19 78 ASP B C 1
ATOM 2447 O O . ASP B 1 78 ? -4.516 19.359 23.516 1 96.19 78 ASP B O 1
ATOM 2451 N N . CYS B 1 79 ? -3.453 20.859 22.25 1 96.94 79 CYS B N 1
ATOM 2452 C CA . CYS B 1 79 ? -2.154 20.484 22.797 1 96.94 79 CYS B CA 1
ATOM 2453 C C . CYS B 1 79 ? -1.845 21.297 24.062 1 96.94 79 CYS B C 1
ATOM 2455 O O . CYS B 1 79 ? -2.188 22.469 24.141 1 96.94 79 CYS B O 1
ATOM 2457 N N . ASP B 1 80 ? -1.309 20.672 25 1 95.94 80 ASP B N 1
ATOM 2458 C CA . ASP B 1 80 ? -0.729 21.25 26.203 1 95.94 80 ASP B CA 1
ATOM 2459 C C . ASP B 1 80 ? 0.656 20.656 26.484 1 95.94 80 ASP B C 1
ATOM 2461 O O . ASP B 1 80 ? 0.776 19.609 27.109 1 95.94 80 ASP B O 1
ATOM 2465 N N . PHE B 1 81 ? 1.656 21.391 26.141 1 95.38 81 PHE B N 1
ATOM 2466 C CA . PHE B 1 81 ? 3.014 20.859 26.188 1 95.38 81 PHE B CA 1
ATOM 2467 C C . PHE B 1 81 ? 3.623 21.047 27.578 1 95.38 81 PHE B C 1
ATOM 2469 O O . PHE B 1 81 ? 4.777 20.672 27.797 1 95.38 81 PHE B O 1
ATOM 2476 N N . SER B 1 82 ? 2.893 21.641 28.469 1 93.31 82 SER B N 1
ATOM 2477 C CA . SER B 1 82 ? 3.307 21.625 29.875 1 93.31 82 SER B CA 1
ATOM 2478 C C . SER B 1 82 ? 3.125 20.25 30.484 1 93.31 82 SER B C 1
ATOM 2480 O O . SER B 1 82 ? 3.695 19.953 31.531 1 93.31 82 SER B O 1
ATOM 2482 N N . ASP B 1 83 ? 2.279 19.453 29.812 1 91.69 83 ASP B N 1
ATOM 2483 C CA . ASP B 1 83 ? 2.148 18.047 30.188 1 91.69 83 ASP B CA 1
ATOM 2484 C C . ASP B 1 83 ? 3.43 17.281 29.891 1 91.69 83 ASP B C 1
ATOM 2486 O O . ASP B 1 83 ? 3.92 17.297 28.766 1 91.69 83 ASP B O 1
ATOM 2490 N N . SER B 1 84 ? 4.023 16.625 30.906 1 86.31 84 SER B N 1
ATOM 2491 C CA . SER B 1 84 ? 5.301 15.93 30.75 1 86.31 84 SER B CA 1
ATOM 2492 C C . SER B 1 84 ? 5.117 14.586 30.047 1 86.31 84 SER B C 1
ATOM 2494 O O . SER B 1 84 ? 6.086 13.977 29.609 1 86.31 84 SER B O 1
ATOM 2496 N N . ASN B 1 85 ? 3.836 14.133 29.984 1 82.94 85 ASN B N 1
ATOM 2497 C CA . ASN B 1 85 ? 3.555 12.883 29.281 1 82.94 85 ASN B CA 1
ATOM 2498 C C . ASN B 1 85 ? 3.334 13.117 27.797 1 82.94 85 ASN B C 1
ATOM 2500 O O . ASN B 1 85 ? 2.291 13.633 27.391 1 82.94 85 ASN B O 1
ATOM 2504 N N . PRO B 1 86 ? 4.285 12.68 26.953 1 79.56 86 PRO B N 1
ATOM 2505 C CA . PRO B 1 86 ? 4.168 12.945 25.516 1 79.56 86 PRO B CA 1
ATOM 2506 C C . PRO B 1 86 ? 2.928 12.305 24.891 1 79.56 86 PRO B C 1
ATOM 2508 O O . PRO B 1 86 ? 2.375 12.82 23.922 1 79.56 86 PRO B O 1
ATOM 2511 N N . ALA B 1 87 ? 2.439 11.25 25.5 1 79.81 87 ALA B N 1
ATOM 2512 C CA . ALA B 1 87 ? 1.317 10.5 24.953 1 79.81 87 ALA B CA 1
ATOM 2513 C C . ALA B 1 87 ? 0.009 11.266 25.109 1 79.81 87 ALA B C 1
ATOM 2515 O O . ALA B 1 87 ? -0.965 11 24.406 1 79.81 87 ALA B O 1
ATOM 2516 N N . THR B 1 88 ? 0.023 12.305 25.953 1 90 88 THR B N 1
ATOM 2517 C CA . THR B 1 88 ? -1.23 12.984 26.25 1 90 88 THR B CA 1
ATOM 2518 C C . THR B 1 88 ? -1.112 14.484 25.984 1 90 88 THR B C 1
ATOM 2520 O O . THR B 1 88 ? -1.992 15.258 26.359 1 90 88 THR B O 1
ATOM 2523 N N . GLN B 1 89 ? -0.082 14.828 25.344 1 95.12 89 GLN B N 1
ATOM 2524 C CA . GLN B 1 89 ? 0.158 16.25 25.141 1 95.12 89 GLN B CA 1
ATOM 2525 C C . GLN B 1 89 ? -0.838 16.844 24.141 1 95.12 89 GLN B C 1
ATOM 2527 O O . GLN B 1 89 ? -1.116 18.047 24.172 1 95.12 89 GLN B O 1
ATOM 2532 N N . CYS B 1 90 ? -1.34 16.062 23.281 1 96.88 90 CYS B N 1
ATOM 2533 C CA . CYS B 1 90 ? -2.322 16.484 22.281 1 96.88 90 CYS B CA 1
ATOM 2534 C C . CYS B 1 90 ? -3.48 15.5 22.203 1 96.88 90 CYS B C 1
ATOM 2536 O O . CYS B 1 90 ? -3.314 14.32 22.5 1 96.8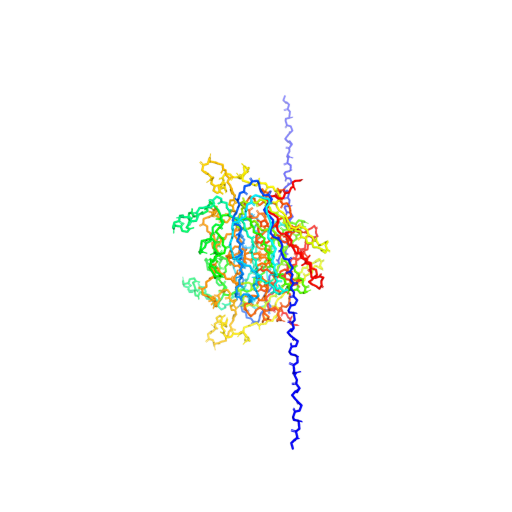8 90 CYS B O 1
ATOM 2538 N N . ALA B 1 91 ? -4.621 15.961 21.875 1 96 91 ALA B N 1
ATOM 2539 C CA . ALA B 1 91 ? -5.781 15.086 21.719 1 96 91 ALA B CA 1
ATOM 2540 C C . ALA B 1 91 ? -5.586 14.117 20.547 1 96 91 ALA B C 1
ATOM 2542 O O . ALA B 1 91 ? -6.09 12.992 20.578 1 96 91 ALA B O 1
ATOM 2543 N N . ASP B 1 92 ? -4.934 14.547 19.547 1 96.69 92 ASP B N 1
ATOM 2544 C CA . ASP B 1 92 ? -4.641 13.758 18.359 1 96.69 92 ASP B CA 1
ATOM 2545 C C . ASP B 1 92 ? -3.389 14.273 17.641 1 96.69 92 ASP B C 1
ATOM 2547 O O . ASP B 1 92 ? -2.916 15.375 17.938 1 96.69 92 ASP B O 1
ATOM 2551 N N . GLY B 1 93 ? -2.793 13.398 16.906 1 96.81 93 GLY B N 1
ATOM 2552 C CA . GLY B 1 93 ? -1.686 13.773 16.047 1 96.81 93 GLY B CA 1
ATOM 2553 C C . GLY B 1 93 ? -0.381 13.969 16.797 1 96.81 93 GLY B C 1
ATOM 2554 O O . GLY B 1 93 ? 0.61 14.422 16.219 1 96.81 93 GLY B O 1
ATOM 2555 N N . GLY B 1 94 ? -0.344 13.703 18.062 1 96.69 94 GLY B N 1
ATOM 2556 C CA . GLY B 1 94 ? 0.886 13.859 18.828 1 96.69 94 GLY B CA 1
ATOM 2557 C C . GLY B 1 94 ? 2.062 13.125 18.219 1 96.69 94 GLY B C 1
ATOM 2558 O O . GLY B 1 94 ? 1.888 12.32 17.297 1 96.69 94 GLY B O 1
ATOM 2559 N N . CYS B 1 95 ? 3.266 13.477 18.672 1 95.25 95 CYS B N 1
ATOM 2560 C CA . CYS B 1 95 ? 4.465 12.797 18.188 1 95.25 95 CYS B CA 1
ATOM 2561 C C . CYS B 1 95 ? 5.504 12.688 19.297 1 95.25 95 CYS B C 1
ATOM 2563 O O . CYS B 1 95 ? 5.418 13.383 20.312 1 95.25 95 CYS B O 1
ATOM 2565 N N . ASN B 1 96 ? 6.43 11.727 19.109 1 93.88 96 ASN B N 1
ATOM 2566 C CA . ASN B 1 96 ? 7.609 11.719 19.969 1 93.88 96 ASN B CA 1
ATOM 2567 C C . ASN B 1 96 ? 8.391 13.023 19.859 1 93.88 96 ASN B C 1
ATOM 2569 O O . ASN B 1 96 ? 8.547 13.57 18.75 1 93.88 96 ASN B O 1
ATOM 2573 N N . GLY B 1 97 ? 8.836 13.578 21 1 94.12 97 GLY B N 1
ATOM 2574 C CA . GLY B 1 97 ? 9.625 14.797 21 1 94.12 97 GLY B CA 1
ATOM 2575 C C . GLY B 1 97 ? 8.891 15.984 21.594 1 94.12 97 GLY B C 1
ATOM 2576 O O . GLY B 1 97 ? 9.508 16.969 22 1 94.12 97 GLY B O 1
ATOM 2577 N N . GLY B 1 98 ? 7.512 15.891 21.609 1 94.5 98 GLY B N 1
ATOM 2578 C CA . GLY B 1 98 ? 6.723 17 22.125 1 94.5 98 GLY B CA 1
ATOM 2579 C C . GLY B 1 98 ? 6.363 18.031 21.078 1 94.5 98 GLY B C 1
ATOM 2580 O O . GLY B 1 98 ? 5.836 17.672 20.016 1 94.5 98 GLY B O 1
ATOM 2581 N N . LEU B 1 99 ? 6.59 19.281 21.422 1 96 99 LEU B N 1
ATOM 2582 C CA . LEU B 1 99 ? 6.242 20.312 20.453 1 96 99 LEU B CA 1
ATOM 2583 C C . LEU B 1 99 ? 7.031 20.141 19.156 1 96 99 LEU B C 1
ATOM 2585 O O . LEU B 1 99 ? 6.453 20.125 18.078 1 96 99 LEU B O 1
ATOM 2589 N N . GLU B 1 100 ? 8.328 20.031 19.312 1 97.06 100 GLU B N 1
ATOM 2590 C CA . GLU B 1 100 ? 9.141 19.656 18.156 1 97.06 100 GLU B CA 1
ATOM 2591 C C . GLU B 1 100 ? 9.289 18.141 18.062 1 97.06 100 GLU B C 1
ATOM 2593 O O . GLU B 1 100 ? 9.875 17.516 18.938 1 97.06 100 GLU B O 1
ATOM 2598 N N . CYS B 1 101 ? 8.75 17.594 16.969 1 96.38 101 CYS B N 1
ATOM 2599 C CA . CYS B 1 101 ? 8.742 16.156 16.797 1 96.38 101 CYS B CA 1
ATOM 2600 C C . CYS B 1 101 ? 10.156 15.625 16.562 1 96.38 101 CYS B C 1
ATOM 2602 O O . CYS B 1 101 ? 10.945 16.25 15.852 1 96.38 101 CYS B O 1
ATOM 2604 N N . ASP B 1 102 ? 10.422 14.461 17.172 1 96.06 102 ASP B N 1
ATOM 2605 C CA . ASP B 1 102 ? 11.703 13.797 16.953 1 96.06 102 ASP B CA 1
ATOM 2606 C C . ASP B 1 102 ? 11.914 13.492 15.477 1 96.06 102 ASP B C 1
ATOM 2608 O O . ASP B 1 102 ? 11.039 12.93 14.82 1 96.06 102 ASP B O 1
ATOM 2612 N N . PRO B 1 103 ? 13.047 13.836 14.938 1 94.19 103 PRO B N 1
ATOM 2613 C CA . PRO B 1 103 ? 13.266 13.703 13.5 1 94.19 103 PRO B CA 1
ATOM 2614 C C . PRO B 1 103 ? 13.312 12.25 13.039 1 94.19 103 PRO B C 1
ATOM 2616 O O . PRO B 1 103 ? 13.234 11.969 11.844 1 94.19 103 PRO B O 1
ATOM 2619 N N . HIS B 1 104 ? 13.445 11.336 13.961 1 91.44 104 HIS B N 1
ATOM 2620 C CA . HIS B 1 104 ? 13.594 9.938 13.57 1 91.44 104 HIS B CA 1
ATOM 2621 C C . HIS B 1 104 ? 12.359 9.125 13.945 1 91.44 104 HIS B C 1
ATOM 2623 O O . HIS B 1 104 ? 12.008 8.164 13.25 1 91.44 104 HIS B O 1
ATOM 2629 N N . THR B 1 105 ? 11.672 9.555 14.984 1 91.56 105 THR B N 1
ATOM 2630 C CA . THR B 1 105 ? 10.617 8.703 15.516 1 91.56 105 THR B CA 1
ATOM 2631 C C . THR B 1 105 ? 9.305 9.477 15.641 1 91.56 105 THR B C 1
ATOM 2633 O O . THR B 1 105 ? 8.273 8.906 16 1 91.56 105 THR B O 1
ATOM 2636 N N . GLY B 1 106 ? 9.328 10.766 15.344 1 93.81 106 GLY B N 1
ATOM 2637 C CA . GLY B 1 106 ? 8.156 11.609 15.523 1 93.81 106 GLY B CA 1
ATOM 2638 C C . GLY B 1 106 ? 7.242 11.633 14.312 1 93.81 106 GLY B C 1
ATOM 2639 O O . GLY B 1 106 ? 6.996 12.688 13.734 1 93.81 106 GLY B O 1
ATOM 2640 N N . THR B 1 107 ? 6.535 10.547 13.953 1 92.12 107 THR B N 1
ATOM 2641 C CA . THR B 1 107 ? 5.859 10.398 12.672 1 92.12 107 THR B CA 1
ATOM 2642 C C . THR B 1 107 ? 4.395 10.805 12.781 1 92.12 107 THR B C 1
ATOM 2644 O O . THR B 1 107 ? 3.68 10.852 11.773 1 92.12 107 THR B O 1
ATOM 2647 N N . GLY B 1 108 ? 3.908 11.195 13.961 1 93.75 108 GLY B N 1
ATOM 2648 C CA . GLY B 1 108 ? 2.512 11.531 14.188 1 93.75 108 GLY B CA 1
ATOM 2649 C C . GLY B 1 108 ? 1.666 10.344 14.602 1 93.75 108 GLY B C 1
ATOM 2650 O O . GLY B 1 108 ? 1.616 9.336 13.898 1 93.75 108 GLY B O 1
ATOM 2651 N N . VAL B 1 109 ? 1.051 10.484 15.664 1 94.38 109 VAL B N 1
ATOM 2652 C CA . VAL B 1 109 ? 0.201 9.422 16.188 1 94.38 109 VAL B CA 1
ATOM 2653 C C . VAL B 1 109 ? -1.182 9.5 15.547 1 94.38 109 VAL B C 1
ATOM 2655 O O . VAL B 1 109 ? -1.83 10.547 15.578 1 94.38 109 VAL B O 1
ATOM 2658 N N . PRO B 1 110 ? -1.67 8.469 14.906 1 95.56 110 PRO B N 1
ATOM 2659 C CA . PRO B 1 110 ? -3.029 8.453 14.359 1 95.56 110 PRO B CA 1
ATOM 2660 C C . PRO B 1 110 ? -4.098 8.609 15.438 1 95.56 110 PRO B C 1
ATOM 2662 O O . PRO B 1 110 ? -3.873 8.234 16.594 1 95.56 110 PRO B O 1
ATOM 2665 N N . PRO B 1 111 ? -5.242 9.086 15.18 1 97.62 111 PRO B N 1
ATOM 2666 C CA . PRO B 1 111 ? -5.656 9.516 13.844 1 97.62 111 PRO B CA 1
ATOM 2667 C C . PRO B 1 111 ? -5.129 10.906 13.484 1 97.62 111 PRO B C 1
ATOM 2669 O O . PRO B 1 111 ? -5.035 11.781 14.352 1 97.62 111 PRO B O 1
ATOM 2672 N N . ALA B 1 112 ? -4.809 11.094 12.289 1 98.25 112 ALA B N 1
ATOM 2673 C CA . ALA B 1 112 ? -4.359 12.391 11.789 1 98.25 112 ALA B CA 1
ATOM 2674 C C . ALA B 1 112 ? -4.555 12.492 10.281 1 98.25 112 ALA B C 1
ATOM 2676 O O . ALA B 1 112 ? -4.301 11.539 9.547 1 98.25 112 ALA B O 1
ATOM 2677 N N . THR B 1 113 ? -5.043 13.633 9.812 1 98.81 113 THR B N 1
ATOM 2678 C CA . THR B 1 113 ? -4.988 13.992 8.398 1 98.81 113 THR B CA 1
ATOM 2679 C C . THR B 1 113 ? -3.584 14.445 8.008 1 98.81 113 THR B C 1
ATOM 2681 O O . THR B 1 113 ? -3.008 15.32 8.656 1 98.81 113 THR B O 1
ATOM 2684 N N . VAL B 1 114 ? -3.059 13.859 6.91 1 98.88 114 VAL B N 1
ATOM 2685 C CA . VAL B 1 114 ? -1.641 14.086 6.648 1 98.88 114 VAL B CA 1
ATOM 2686 C C . VAL B 1 114 ? -1.447 14.57 5.215 1 98.88 114 VAL B C 1
ATOM 2688 O O . VAL B 1 114 ? -1.964 13.961 4.273 1 98.88 114 VAL B O 1
ATOM 2691 N N . ALA B 1 115 ? -0.794 15.695 5.062 1 98.94 115 ALA B N 1
ATOM 2692 C CA . ALA B 1 115 ? -0.247 16.062 3.76 1 98.94 115 ALA B CA 1
ATOM 2693 C C . ALA B 1 115 ? 1.063 15.336 3.486 1 98.94 115 ALA B C 1
ATOM 2695 O O . ALA B 1 115 ? 1.996 15.391 4.289 1 98.94 115 ALA B O 1
ATOM 2696 N N . GLU B 1 116 ? 1.126 14.688 2.369 1 98.69 116 GLU B N 1
ATOM 2697 C CA . GLU B 1 116 ? 2.303 13.891 2.037 1 98.69 116 GLU B CA 1
ATOM 2698 C C . GLU B 1 116 ? 2.947 14.367 0.74 1 98.69 116 GLU B C 1
ATOM 2700 O O . GLU B 1 116 ? 2.252 14.797 -0.185 1 98.69 116 GLU B O 1
ATOM 2705 N N . PHE B 1 117 ? 4.316 14.266 0.788 1 98.38 117 PHE B N 1
ATOM 2706 C CA . PHE B 1 117 ? 5.039 14.781 -0.369 1 98.38 117 PHE B CA 1
ATOM 2707 C C . PHE B 1 117 ? 6.223 13.883 -0.709 1 98.38 117 PHE B C 1
ATOM 2709 O O . PHE B 1 117 ? 6.941 13.43 0.184 1 98.38 117 PHE B O 1
ATOM 2716 N N . THR B 1 118 ? 6.445 13.602 -1.956 1 98.31 118 THR B N 1
ATOM 2717 C CA . THR B 1 118 ? 7.711 13.242 -2.59 1 98.31 118 THR B CA 1
ATOM 2718 C C . THR B 1 118 ? 7.984 14.141 -3.793 1 98.31 118 THR B C 1
ATOM 2720 O O . THR B 1 118 ? 7.328 14.016 -4.828 1 98.31 118 THR B O 1
ATOM 2723 N N . LEU B 1 119 ? 8.945 15.023 -3.592 1 98.06 119 LEU B N 1
ATOM 2724 C CA . LEU B 1 119 ? 9.344 15.906 -4.688 1 98.06 119 LEU B CA 1
ATOM 2725 C C . LEU B 1 119 ? 10.383 15.234 -5.578 1 98.06 119 LEU B C 1
ATOM 2727 O O . LEU B 1 119 ? 11.133 14.367 -5.117 1 98.06 119 LEU B O 1
ATOM 2731 N N . GLN B 1 120 ? 10.328 15.617 -6.879 1 96.75 120 GLN B N 1
ATOM 2732 C CA . GLN B 1 120 ? 11.242 15.062 -7.875 1 96.75 120 GLN B CA 1
ATOM 2733 C C . GLN B 1 120 ? 11.266 13.539 -7.812 1 96.75 120 GLN B C 1
ATOM 2735 O O . GLN B 1 120 ? 12.336 12.93 -7.762 1 96.75 120 GLN B O 1
ATOM 2740 N N . GLY B 1 121 ? 10.117 12.961 -7.727 1 94.12 121 GLY B N 1
ATOM 2741 C CA . GLY B 1 121 ? 10 11.516 -7.754 1 94.12 121 GLY B CA 1
ATOM 2742 C C . GLY B 1 121 ? 10.141 10.93 -9.148 1 94.12 121 GLY B C 1
ATOM 2743 O O . GLY B 1 121 ? 10.727 11.555 -10.031 1 94.12 121 GLY B O 1
ATOM 2744 N N . ASN B 1 122 ? 9.648 9.68 -9.234 1 90.88 122 ASN B N 1
ATOM 2745 C CA . ASN B 1 122 ? 9.688 9 -10.523 1 90.88 122 ASN B CA 1
ATOM 2746 C C . ASN B 1 122 ? 9.125 9.875 -11.633 1 90.88 122 ASN B C 1
ATOM 2748 O O . ASN B 1 122 ? 8.102 10.539 -11.453 1 90.88 122 ASN B O 1
ATOM 2752 N N . GLY B 1 123 ? 9.914 9.93 -12.789 1 92.94 123 GLY B N 1
ATOM 2753 C CA . GLY B 1 123 ? 9.453 10.711 -13.93 1 92.94 123 GLY B CA 1
ATOM 2754 C C . GLY B 1 123 ? 9.656 12.203 -13.742 1 92.94 123 GLY B C 1
ATOM 2755 O O . GLY B 1 123 ? 9.07 13.008 -14.477 1 92.94 123 GLY B O 1
ATOM 2756 N N . ASN B 1 124 ? 10.445 12.594 -12.727 1 96.19 124 ASN B N 1
ATOM 2757 C CA . ASN B 1 124 ? 10.656 13.992 -12.367 1 96.19 124 ASN B CA 1
ATOM 2758 C C . ASN B 1 124 ? 9.336 14.703 -12.07 1 96.19 124 ASN B C 1
ATOM 2760 O O . ASN B 1 124 ? 9.109 15.812 -12.555 1 96.19 124 ASN B O 1
ATOM 2764 N N . LEU B 1 125 ? 8.547 14 -11.32 1 97.62 125 LEU B N 1
ATOM 2765 C CA . LEU B 1 125 ? 7.266 14.531 -10.859 1 97.62 125 LEU B CA 1
ATOM 2766 C C . LEU B 1 125 ? 7.258 14.711 -9.344 1 97.62 125 LEU B C 1
ATOM 2768 O O . LEU B 1 125 ? 7.902 13.938 -8.625 1 97.62 125 LEU B O 1
ATOM 2772 N N . ASP B 1 126 ? 6.586 15.758 -8.906 1 98.5 126 ASP B N 1
ATOM 2773 C CA . ASP B 1 126 ? 6.156 15.812 -7.516 1 98.5 126 ASP B CA 1
ATOM 2774 C C . ASP B 1 126 ? 4.93 14.938 -7.285 1 98.5 126 ASP B C 1
ATOM 2776 O O . ASP B 1 126 ? 3.988 14.945 -8.078 1 98.5 126 ASP B O 1
ATOM 2780 N N . TYR B 1 127 ? 5.02 14.156 -6.254 1 98.38 127 TYR B N 1
ATOM 2781 C CA . TYR B 1 127 ? 3.865 13.398 -5.793 1 98.38 127 TYR B CA 1
ATOM 2782 C C . TYR B 1 127 ? 3.359 13.93 -4.457 1 98.38 127 TYR B C 1
ATOM 2784 O O . TYR B 1 127 ? 4.145 14.164 -3.537 1 98.38 127 TYR B O 1
ATOM 2792 N N . TYR B 1 128 ? 2.047 14.195 -4.344 1 98.81 128 TYR B N 1
ATOM 2793 C CA . TYR B 1 128 ? 1.494 14.688 -3.086 1 98.81 128 TYR B CA 1
ATOM 2794 C C . TYR B 1 128 ? 0.042 14.258 -2.92 1 98.81 128 TYR B C 1
ATOM 2796 O O . TYR B 1 128 ? -0.647 13.984 -3.904 1 98.81 128 TYR B O 1
ATOM 2804 N N . ASP B 1 129 ? -0.377 14.141 -1.694 1 98.81 129 ASP B N 1
ATOM 2805 C CA . ASP B 1 129 ? -1.756 13.781 -1.38 1 98.81 129 ASP B CA 1
ATOM 2806 C C . ASP B 1 129 ? -2.154 14.289 0.005 1 98.81 129 ASP B C 1
ATOM 2808 O O . ASP B 1 129 ? -1.309 14.773 0.762 1 98.81 129 ASP B O 1
ATOM 2812 N N . VAL B 1 130 ? -3.463 14.453 0.22 1 98.88 130 VAL B N 1
ATOM 2813 C CA . VAL B 1 130 ? -4.051 14.484 1.556 1 98.88 130 VAL B CA 1
ATOM 2814 C C . VAL B 1 130 ? -4.492 13.078 1.961 1 98.88 130 VAL B C 1
ATOM 2816 O O . VAL B 1 130 ? -5.422 12.523 1.375 1 98.88 130 VAL B O 1
ATOM 2819 N N . SER B 1 131 ? -3.82 12.586 2.973 1 98.88 131 SER B N 1
ATOM 2820 C CA . SER B 1 131 ? -3.99 11.18 3.314 1 98.88 131 SER B CA 1
ATOM 2821 C C . SER B 1 131 ? -4.891 11.008 4.535 1 98.88 131 SER B C 1
ATOM 2823 O O . SER B 1 131 ? -4.73 11.719 5.531 1 98.88 131 SER B O 1
ATOM 2825 N N . LEU B 1 132 ? -5.777 10.055 4.398 1 98.75 132 LEU B N 1
ATOM 2826 C CA . LEU B 1 132 ? -6.633 9.648 5.504 1 98.75 132 LEU B CA 1
ATOM 2827 C C . LEU B 1 132 ? -6.352 8.203 5.906 1 98.75 132 LEU B C 1
ATOM 2829 O O . LEU B 1 132 ? -7.129 7.598 6.648 1 98.75 132 LEU B O 1
ATOM 2833 N N . VAL B 1 133 ? -5.23 7.664 5.406 1 98.19 133 VAL B N 1
ATOM 2834 C CA . VAL B 1 133 ? -4.859 6.281 5.703 1 98.19 133 VAL B CA 1
ATOM 2835 C C . VAL B 1 133 ? -4.648 6.113 7.207 1 98.19 133 VAL B C 1
ATOM 2837 O O . VAL B 1 133 ? -5.008 5.082 7.777 1 98.19 133 VAL B O 1
ATOM 2840 N N . ASP B 1 134 ? -4.18 7.164 7.93 1 96.38 134 ASP B N 1
ATOM 2841 C CA . ASP B 1 134 ? -3.984 7.199 9.375 1 96.38 134 ASP B CA 1
ATOM 2842 C C . ASP B 1 134 ? -5.223 7.742 10.086 1 96.38 134 ASP B C 1
ATOM 2844 O O . ASP B 1 134 ? -5.156 8.133 11.25 1 96.38 134 ASP B O 1
ATOM 2848 N N . GLY B 1 135 ? -6.285 7.801 9.383 1 98.25 135 GLY B N 1
ATOM 2849 C CA . GLY B 1 135 ? -7.473 8.43 9.938 1 98.25 135 GLY B CA 1
ATOM 2850 C C . GLY B 1 135 ? -7.535 9.922 9.664 1 98.25 135 GLY B C 1
ATOM 2851 O O . GLY B 1 135 ? -6.883 10.422 8.742 1 98.25 135 GLY B O 1
ATOM 2852 N N . TYR B 1 136 ? -8.477 10.547 10.445 1 98.75 136 TYR B N 1
ATOM 2853 C CA . TYR B 1 136 ? -8.789 11.961 10.242 1 98.75 136 TYR B CA 1
ATOM 2854 C C . TYR B 1 136 ? -8.75 12.727 11.555 1 98.75 136 TYR B C 1
ATOM 2856 O O . TYR B 1 136 ? -9.195 12.219 12.594 1 98.75 136 TYR B O 1
ATOM 2864 N N . ASN B 1 137 ? -8.242 14.039 11.422 1 98.62 137 ASN B N 1
ATOM 2865 C CA . ASN B 1 137 ? -8.43 14.859 12.609 1 98.62 137 ASN B CA 1
ATOM 2866 C C . ASN B 1 137 ? -8.727 16.312 12.25 1 98.62 137 ASN B C 1
ATOM 2868 O O . ASN B 1 137 ? -9.367 17.031 13.016 1 98.62 137 ASN B O 1
ATOM 2872 N N . LEU B 1 138 ? -8.25 16.797 11.086 1 98.75 138 LEU B N 1
ATOM 2873 C CA . LEU B 1 138 ? -8.508 18.156 10.648 1 98.75 138 LEU B CA 1
ATOM 2874 C C . LEU B 1 138 ? -8.773 18.203 9.148 1 98.75 138 LEU B C 1
ATOM 2876 O O . LEU B 1 138 ? -8.117 17.516 8.367 1 98.75 138 LEU B O 1
ATOM 2880 N N . PRO B 1 139 ? -9.727 19.125 8.719 1 98.81 139 PRO B N 1
ATOM 2881 C CA . PRO B 1 139 ? -9.797 19.391 7.277 1 98.81 139 PRO B CA 1
ATOM 2882 C C . PRO B 1 139 ? -8.484 19.938 6.711 1 98.81 139 PRO B C 1
ATOM 2884 O O . PRO B 1 139 ? -7.742 20.625 7.414 1 98.81 139 PRO B O 1
ATOM 2887 N N . MET B 1 140 ? -8.25 19.578 5.469 1 98.94 140 MET B N 1
ATOM 2888 C CA . MET B 1 140 ? -6.969 19.953 4.883 1 98.94 140 MET B CA 1
ATOM 2889 C C . MET B 1 140 ? -7.082 20.109 3.371 1 98.94 140 MET B C 1
ATOM 2891 O O . MET B 1 140 ? -7.887 19.422 2.732 1 98.94 140 MET B O 1
ATOM 2895 N N . ARG B 1 141 ? -6.266 21.031 2.871 1 98.88 141 ARG B N 1
ATOM 2896 C CA . ARG B 1 141 ? -6.18 21.266 1.435 1 98.88 141 ARG B CA 1
ATOM 2897 C C . ARG B 1 141 ? -4.75 21.609 1.021 1 98.88 141 ARG B C 1
ATOM 2899 O O . ARG B 1 141 ? -4.051 22.344 1.729 1 98.88 141 ARG B O 1
ATOM 2906 N N . ILE B 1 142 ? -4.324 21.047 -0.113 1 98.94 142 ILE B N 1
ATOM 2907 C CA . ILE B 1 142 ? -3.021 21.375 -0.681 1 98.94 142 ILE B CA 1
ATOM 2908 C C . ILE B 1 142 ? -3.207 22.109 -2.012 1 98.94 142 ILE B C 1
ATOM 2910 O O . ILE B 1 142 ? -3.723 21.531 -2.973 1 98.94 142 ILE B O 1
ATOM 2914 N N . ASP B 1 143 ? -2.727 23.344 -2.059 1 98.81 143 ASP B N 1
ATOM 2915 C CA . ASP B 1 143 ? -2.697 24.125 -3.289 1 98.81 143 ASP B CA 1
ATOM 2916 C C . ASP B 1 143 ? -1.28 24.219 -3.852 1 98.81 143 ASP B C 1
ATOM 2918 O O . ASP B 1 143 ? -0.312 23.891 -3.16 1 98.81 143 ASP B O 1
ATOM 2922 N N . ASN B 1 144 ? -1.197 24.594 -5.125 1 98.75 144 ASN B N 1
ATOM 2923 C CA . ASN B 1 144 ? 0.098 24.812 -5.762 1 98.75 144 ASN B CA 1
ATOM 2924 C C . ASN B 1 144 ? 0.062 26 -6.707 1 98.75 144 ASN B C 1
ATOM 2926 O O . ASN B 1 144 ? -1.014 26.5 -7.055 1 98.75 144 ASN B O 1
ATOM 2930 N N . THR B 1 145 ? 1.249 26.453 -7.152 1 98.69 145 THR B N 1
ATOM 2931 C CA . THR B 1 145 ? 1.345 27.688 -7.918 1 98.69 145 THR B CA 1
ATOM 2932 C C . THR B 1 145 ? 1.383 27.391 -9.414 1 98.69 145 THR B C 1
ATOM 2934 O O . THR B 1 145 ? 1.58 28.297 -10.227 1 98.69 145 THR B O 1
ATOM 2937 N N . GLN B 1 146 ? 1.232 26.125 -9.844 1 98.38 146 GLN B N 1
ATOM 2938 C CA . GLN B 1 146 ? 1.44 25.812 -11.258 1 98.38 146 GLN B CA 1
ATOM 2939 C C . GLN B 1 146 ? 0.177 25.234 -11.883 1 98.38 146 GLN B C 1
ATOM 2941 O O . GLN B 1 146 ? 0.216 24.703 -13 1 98.38 146 GLN B O 1
ATOM 2946 N N . GLY B 1 147 ? -0.906 25.219 -11.18 1 98.25 147 GLY B N 1
ATOM 2947 C CA . GLY B 1 147 ? -2.184 24.797 -11.734 1 98.25 147 GLY B CA 1
ATOM 2948 C C . GLY B 1 147 ? -2.361 23.297 -11.758 1 98.25 147 GLY B C 1
ATOM 2949 O O . GLY B 1 147 ? -3.225 22.781 -12.469 1 98.25 147 GLY B O 1
ATOM 2950 N N . CYS B 1 148 ? -1.581 22.609 -10.992 1 98.5 148 CYS B N 1
ATOM 2951 C CA . CYS B 1 148 ? -1.74 21.156 -10.891 1 98.5 148 CYS B CA 1
ATOM 2952 C C . CYS B 1 148 ? -2.91 20.797 -9.977 1 98.5 148 CYS B C 1
ATOM 2954 O O . CYS B 1 148 ? -3.584 21.688 -9.453 1 98.5 148 CYS B O 1
ATOM 2956 N N . GLY B 1 149 ? -3.166 19.531 -9.867 1 98.12 149 GLY B N 1
ATOM 2957 C CA . GLY B 1 149 ? -4.309 19.062 -9.109 1 98.12 149 GLY B CA 1
ATOM 2958 C C . GLY B 1 149 ? -4.293 19.516 -7.66 1 98.12 149 GLY B C 1
ATOM 2959 O O . GLY B 1 149 ? -3.234 19.859 -7.125 1 98.12 149 GLY B O 1
ATOM 2960 N N . VAL B 1 150 ? -5.492 19.531 -7.102 1 98.5 150 VAL B N 1
ATOM 2961 C CA . VAL B 1 150 ? -5.668 19.969 -5.719 1 98.5 150 VAL B CA 1
ATOM 2962 C C . VAL B 1 150 ? -6.094 18.781 -4.855 1 98.5 150 VAL B C 1
ATOM 2964 O O . VAL B 1 150 ? -7.191 18.25 -5.023 1 98.5 150 VAL B O 1
ATOM 2967 N N . ALA B 1 151 ? -5.234 18.344 -3.965 1 98.81 151 ALA B N 1
ATOM 2968 C CA . ALA B 1 151 ? -5.59 17.359 -2.943 1 98.81 151 ALA B CA 1
ATOM 2969 C C . ALA B 1 151 ? -6.348 18.016 -1.792 1 98.81 151 ALA B C 1
ATOM 2971 O O . ALA B 1 151 ? -5.98 19.094 -1.338 1 98.81 151 ALA B O 1
ATOM 2972 N N . SER B 1 152 ? -7.422 17.281 -1.284 1 98.81 152 SER B N 1
ATOM 2973 C CA . SER B 1 152 ? -8.148 17.969 -0.216 1 98.81 152 SER B CA 1
ATOM 2974 C C . SER B 1 152 ? -9.102 17 0.5 1 98.81 152 SER B C 1
ATOM 2976 O O . SER B 1 152 ? -9.562 16.031 -0.09 1 98.81 152 SER B O 1
ATOM 2978 N N . CYS B 1 153 ? -9.281 17.219 1.709 1 98.75 153 CYS B N 1
ATOM 2979 C CA . CYS B 1 153 ? -10.414 16.844 2.547 1 98.75 153 CYS B CA 1
ATOM 2980 C C . CYS B 1 153 ? -10.93 18.047 3.336 1 98.75 153 CYS B C 1
ATOM 2982 O O . CYS B 1 153 ? -10.539 18.234 4.488 1 98.75 153 CYS B O 1
ATOM 2984 N N . PRO B 1 154 ? -11.844 18.812 2.723 1 98.56 154 PRO B N 1
ATOM 2985 C CA . PRO B 1 154 ? -12.242 20.078 3.348 1 98.56 154 PRO B CA 1
ATOM 2986 C C . PRO B 1 154 ? -13.383 19.906 4.348 1 98.56 154 PRO B C 1
ATOM 2988 O O . PRO B 1 154 ? -13.82 20.891 4.953 1 98.56 154 PRO B O 1
ATOM 2991 N N . VAL B 1 155 ? -13.828 18.703 4.566 1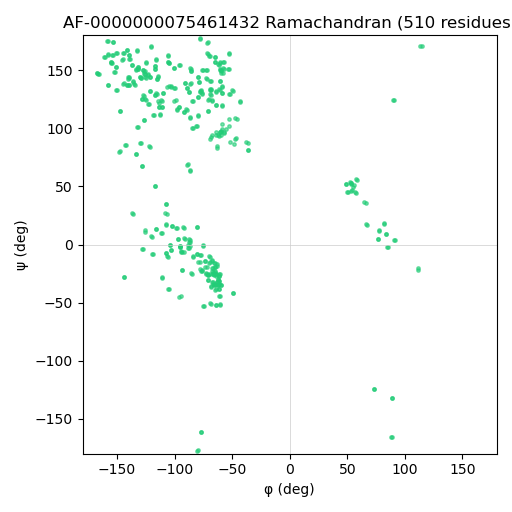 97.81 155 VAL B N 1
ATOM 2992 C CA . VAL B 1 155 ? -14.984 18.406 5.402 1 97.81 155 VAL B CA 1
ATOM 2993 C C . VAL B 1 155 ? -14.523 17.938 6.781 1 97.81 155 VAL B C 1
ATOM 2995 O O . VAL B 1 155 ? -13.555 17.172 6.898 1 97.81 155 VAL B O 1
ATOM 2998 N N . ASP B 1 156 ? -15.164 18.484 7.785 1 97.94 156 ASP B N 1
ATOM 2999 C CA . ASP B 1 156 ? -14.945 17.922 9.109 1 97.94 156 ASP B CA 1
ATOM 3000 C C . ASP B 1 156 ? -15.602 16.547 9.242 1 97.94 156 ASP B C 1
ATOM 3002 O O . ASP B 1 156 ? -16.828 16.438 9.328 1 97.94 156 ASP B O 1
ATOM 3006 N N . LEU B 1 157 ? -14.797 15.477 9.422 1 98.5 157 LEU B N 1
ATOM 3007 C CA . LEU B 1 157 ? -15.297 14.109 9.414 1 98.5 157 LEU B CA 1
ATOM 3008 C C . LEU B 1 157 ? -15.578 13.625 10.836 1 98.5 157 LEU B C 1
ATOM 3010 O O . LEU B 1 157 ? -16.078 12.516 11.031 1 98.5 157 LEU B O 1
ATOM 3014 N N . GLY B 1 158 ? -15.32 14.422 11.82 1 97.56 158 GLY B N 1
ATOM 3015 C CA . GLY B 1 158 ? -15.453 14.031 13.219 1 97.56 158 GLY B CA 1
ATOM 3016 C C . GLY B 1 158 ? -16.891 13.805 13.633 1 97.56 158 GLY B C 1
ATOM 3017 O O . GLY B 1 158 ? -17.25 12.711 14.078 1 97.56 158 GLY B O 1
ATOM 3018 N N . PRO B 1 159 ? -17.75 14.703 13.375 1 97 159 PRO B N 1
ATOM 3019 C CA . PRO B 1 159 ? -19.109 14.641 13.938 1 97 159 PRO B CA 1
ATOM 3020 C C . PRO B 1 159 ? -19.922 13.461 13.406 1 97 159 PRO B C 1
ATOM 3022 O O . PRO B 1 159 ? -20.688 12.859 14.148 1 97 159 PRO B O 1
ATOM 3025 N N . ASN B 1 160 ? -19.734 13.078 12.172 1 98.12 160 ASN B N 1
ATOM 3026 C CA . ASN B 1 160 ? -20.531 12.008 11.586 1 98.12 160 ASN B CA 1
ATOM 3027 C C . ASN B 1 160 ? -19.719 10.727 11.414 1 98.12 160 ASN B C 1
ATOM 3029 O O . ASN B 1 160 ? -20.109 9.836 10.656 1 98.12 160 ASN B O 1
ATOM 3033 N N . CYS B 1 161 ? -18.609 10.703 12.117 1 98.69 161 CYS B N 1
ATOM 3034 C CA . CYS B 1 161 ? -17.781 9.508 12.039 1 98.69 161 CYS B CA 1
ATOM 3035 C C . CYS B 1 161 ? -18.531 8.273 12.523 1 98.69 161 CYS B C 1
ATOM 3037 O O . CYS B 1 161 ? -19.188 8.32 13.57 1 98.69 161 CYS B O 1
ATOM 3039 N N . PRO B 1 162 ? -18.453 7.176 11.75 1 98.69 162 PRO B N 1
ATOM 3040 C CA . PRO B 1 162 ? -19.109 5.945 12.195 1 98.69 162 PRO B CA 1
ATOM 3041 C C . PRO B 1 162 ? -18.688 5.535 13.602 1 98.69 162 PRO B C 1
ATOM 3043 O O . PRO B 1 162 ? -17.531 5.719 13.992 1 98.69 162 PRO B O 1
ATOM 3046 N N . SER B 1 163 ? -19.562 4.863 14.289 1 98.25 163 SER B N 1
ATOM 3047 C CA . SER B 1 163 ? -19.406 4.559 15.711 1 98.25 163 SER B CA 1
ATOM 3048 C C . SER B 1 163 ? -18.172 3.715 15.961 1 98.25 163 SER B C 1
ATOM 3050 O O . SER B 1 163 ? -17.453 3.939 16.938 1 98.25 163 SER B O 1
ATOM 3052 N N . PRO B 1 164 ? -17.844 2.76 15.094 1 98.44 164 PRO B N 1
ATOM 3053 C CA . PRO B 1 164 ? -16.641 1.958 15.391 1 98.44 164 PRO B CA 1
ATOM 3054 C C . PRO B 1 164 ? -15.352 2.752 15.25 1 98.44 164 PRO B C 1
ATOM 3056 O O . PRO B 1 164 ? -14.297 2.301 15.703 1 98.44 164 PRO B O 1
ATOM 3059 N N . LEU B 1 165 ? -15.445 3.975 14.68 1 98.75 165 LEU B N 1
ATOM 3060 C CA . LEU B 1 165 ? -14.234 4.703 14.305 1 98.75 165 LEU B CA 1
ATOM 3061 C C . LEU B 1 165 ? -14.141 6.027 15.055 1 98.75 165 LEU B C 1
ATOM 3063 O O . LEU B 1 165 ? -13.102 6.684 15.039 1 98.75 165 LEU B O 1
ATOM 3067 N N . ILE B 1 166 ? -15.133 6.398 15.742 1 98.5 166 ILE B N 1
ATOM 3068 C CA . ILE B 1 166 ? -15.297 7.766 16.234 1 98.5 166 ILE B CA 1
ATOM 3069 C C . ILE B 1 166 ? -14.305 8.031 17.359 1 98.5 166 ILE B C 1
ATOM 3071 O O . ILE B 1 166 ? -14.047 7.156 18.188 1 98.5 166 ILE B O 1
ATOM 3075 N N . GLY B 1 167 ? -13.773 9.195 17.406 1 96 167 GLY B N 1
ATOM 3076 C CA . GLY B 1 167 ? -12.844 9.664 18.422 1 96 167 GLY B CA 1
ATOM 3077 C C . GLY B 1 167 ? -11.461 9.953 17.875 1 96 167 GLY B C 1
ATOM 3078 O O . GLY B 1 167 ? -11.203 9.75 16.688 1 96 167 GLY B O 1
ATOM 3079 N N . PRO B 1 168 ? -10.617 10.555 18.688 1 96.69 168 PRO B N 1
ATOM 3080 C CA . PRO B 1 168 ? -10.797 10.898 20.094 1 96.69 168 PRO B CA 1
ATOM 3081 C C . PRO B 1 168 ? -11.789 12.039 20.312 1 96.69 168 PRO B C 1
ATOM 3083 O O . PRO B 1 168 ? -12.32 12.586 19.344 1 96.69 168 PRO B O 1
ATOM 3086 N N . PHE B 1 169 ? -12.039 12.266 21.625 1 96.31 169 PHE B N 1
ATOM 3087 C CA . PHE B 1 169 ? -12.961 13.32 22.031 1 96.31 169 PHE B CA 1
ATOM 3088 C C . PHE B 1 169 ? -12.234 14.406 22.812 1 96.31 169 PHE B C 1
ATOM 3090 O O . PHE B 1 169 ? -11.305 14.117 23.578 1 96.31 169 PHE B O 1
ATOM 3097 N N . ASP B 1 170 ? -12.68 15.633 22.547 1 94.12 170 ASP B N 1
ATOM 3098 C CA . ASP B 1 170 ? -12.109 16.703 23.359 1 94.12 170 ASP B CA 1
ATOM 3099 C C . ASP B 1 170 ? -12.789 16.781 24.719 1 94.12 170 ASP B C 1
ATOM 3101 O O . ASP B 1 170 ? -13.555 15.891 25.094 1 94.12 170 ASP B O 1
ATOM 3105 N N . SER B 1 171 ? -12.336 17.797 25.5 1 91.5 171 SER B N 1
ATOM 3106 C CA . SER B 1 171 ? -12.781 17.906 26.891 1 91.5 171 SER B CA 1
ATOM 3107 C C . SER B 1 171 ? -14.289 18.141 26.969 1 91.5 171 SER B C 1
ATOM 3109 O O . SER B 1 171 ? -14.898 17.891 28.016 1 91.5 171 SER B O 1
ATOM 3111 N N . THR B 1 172 ? -14.938 18.547 25.906 1 94.31 172 THR B N 1
ATOM 3112 C CA . THR B 1 172 ? -16.375 18.797 25.891 1 94.31 172 THR B CA 1
ATOM 3113 C C . THR B 1 172 ? -17.125 17.562 25.422 1 94.31 172 THR B C 1
ATOM 3115 O O . THR B 1 172 ? -18.359 17.547 25.438 1 94.31 172 THR B O 1
ATOM 3118 N N . GLY B 1 173 ? -16.406 16.594 25 1 95.44 173 GLY B N 1
ATOM 3119 C CA . GLY B 1 173 ? -17.047 15.406 24.484 1 95.44 173 GLY B CA 1
ATOM 3120 C C . GLY B 1 173 ? -17.281 15.461 22.984 1 95.44 173 GLY B C 1
ATOM 3121 O O . GLY B 1 173 ? -17.891 14.562 22.406 1 95.44 173 GLY B O 1
ATOM 3122 N N . PHE B 1 174 ? -16.828 16.469 22.375 1 95.62 174 PHE B N 1
ATOM 3123 C CA . PHE B 1 174 ? -16.922 16.594 20.922 1 95.62 174 PHE B CA 1
ATOM 3124 C C . PHE B 1 174 ? -15.883 15.727 20.234 1 95.62 174 PHE B C 1
ATOM 3126 O O . PHE B 1 174 ? -14.719 15.719 20.625 1 95.62 174 PHE B O 1
ATOM 3133 N N . PRO B 1 175 ? -16.312 14.945 19.219 1 97.38 175 PRO B N 1
ATOM 3134 C CA . PRO B 1 175 ? -15.32 14.148 18.484 1 97.38 175 PRO B CA 1
ATOM 3135 C C . PRO B 1 175 ? -14.391 15 17.625 1 97.38 175 PRO B C 1
ATOM 3137 O O . PRO B 1 175 ? -14.859 15.742 16.75 1 97.38 175 PRO B O 1
ATOM 3140 N N . VAL B 1 176 ? -13.094 14.836 17.844 1 96.81 176 VAL B N 1
ATOM 3141 C CA . VAL B 1 176 ? -12.133 15.672 17.125 1 96.81 176 VAL B CA 1
ATOM 3142 C C . VAL B 1 176 ? -11.336 14.812 16.141 1 96.81 176 VAL B C 1
ATOM 3144 O O . VAL B 1 176 ? -10.312 15.258 15.617 1 96.81 176 VAL B O 1
ATOM 3147 N N . GLY B 1 177 ? -11.781 13.578 15.969 1 98 177 GLY B N 1
ATOM 3148 C CA . GLY B 1 177 ? -11.117 12.711 15.016 1 98 177 GLY B CA 1
ATOM 3149 C C . GLY B 1 177 ? -11.992 11.562 14.547 1 98 177 GLY B C 1
ATOM 3150 O O . GLY B 1 177 ? -13.156 11.461 14.938 1 98 177 GLY B O 1
ATOM 3151 N N . CYS B 1 178 ? -11.484 10.828 13.641 1 98.75 178 CYS B N 1
ATOM 3152 C CA . CYS B 1 178 ? -12.062 9.617 13.078 1 98.75 178 CYS B CA 1
ATOM 3153 C C . CYS B 1 178 ? -10.977 8.617 12.688 1 98.75 178 CYS B C 1
ATOM 3155 O O . CYS B 1 178 ? -10.164 8.898 11.805 1 98.75 178 CYS B O 1
ATOM 3157 N N . LYS B 1 179 ? -10.961 7.527 13.328 1 98.62 179 LYS B N 1
ATOM 3158 C CA . LYS B 1 179 ? -9.938 6.52 13.055 1 98.62 179 LYS B CA 1
ATOM 3159 C C . LYS B 1 179 ? -10.188 5.836 11.711 1 98.62 179 LYS B C 1
ATOM 3161 O O . LYS B 1 179 ? -11.328 5.73 11.258 1 98.62 179 LYS B O 1
ATOM 3166 N N . SER B 1 180 ? -9.133 5.41 11.078 1 98.19 180 SER B N 1
ATOM 3167 C CA . SER B 1 180 ? -9.305 4.473 9.977 1 98.19 180 SER B CA 1
ATOM 3168 C C . SER B 1 180 ? -9.727 3.098 10.477 1 98.19 180 SER B C 1
ATOM 3170 O O . SER B 1 180 ? -9.586 2.797 11.664 1 98.19 180 SER B O 1
ATOM 3172 N N . ALA B 1 181 ? -10.211 2.297 9.555 1 98.12 181 ALA B N 1
ATOM 3173 C CA . ALA B 1 181 ? -10.562 0.93 9.922 1 98.12 181 ALA B CA 1
ATOM 3174 C C . ALA B 1 181 ? -9.336 0.156 10.406 1 98.12 181 ALA B C 1
ATOM 3176 O O . ALA B 1 181 ? -9.445 -0.694 11.289 1 98.12 181 ALA B O 1
ATOM 3177 N N . CYS B 1 182 ? -8.211 0.416 9.844 1 97.06 182 CYS B N 1
ATOM 3178 C CA . CYS B 1 182 ? -6.969 -0.21 10.281 1 97.06 182 CYS B CA 1
ATOM 3179 C C . CYS B 1 182 ? -6.621 0.207 11.703 1 97.06 182 CYS B C 1
ATOM 3181 O O . CYS B 1 182 ? -6.414 -0.644 12.57 1 97.06 182 CYS B O 1
ATOM 3183 N N . GLU B 1 183 ? -6.621 1.539 11.883 1 96.38 183 GLU B N 1
ATOM 3184 C CA . GLU B 1 183 ? -6.273 2.072 13.195 1 96.38 183 GLU B CA 1
ATOM 3185 C C . GLU B 1 183 ? -7.23 1.562 14.273 1 96.38 183 GLU B C 1
ATOM 3187 O O . GLU B 1 183 ? -6.82 1.305 15.406 1 96.38 183 GLU B O 1
ATOM 3192 N N . ALA B 1 184 ? -8.469 1.382 13.922 1 97.94 184 ALA B N 1
ATOM 3193 C CA . ALA B 1 184 ? -9.477 0.891 14.852 1 97.94 184 ALA B CA 1
ATOM 3194 C C . ALA B 1 184 ? -9.352 -0.617 15.055 1 97.94 184 ALA B C 1
ATOM 3196 O O . ALA B 1 184 ? -10.031 -1.192 15.906 1 97.94 184 ALA B O 1
ATOM 3197 N N . ASN B 1 185 ? -8.539 -1.276 14.273 1 97.25 185 ASN B N 1
ATOM 3198 C CA . ASN B 1 185 ? -8.289 -2.711 14.367 1 97.25 185 ASN B CA 1
ATOM 3199 C C . ASN B 1 185 ? -9.594 -3.508 14.312 1 97.25 185 ASN B C 1
ATOM 3201 O O . ASN B 1 185 ? -9.828 -4.383 15.141 1 97.25 185 ASN B O 1
ATOM 3205 N N . LEU B 1 186 ? -10.469 -3.176 13.367 1 96.88 186 LEU B N 1
ATOM 3206 C CA . LEU B 1 186 ? -11.836 -3.693 13.32 1 96.88 186 LEU B CA 1
ATOM 3207 C C . LEU B 1 186 ? -11.836 -5.207 13.156 1 96.88 186 LEU B C 1
ATOM 3209 O O . LEU B 1 186 ? -12.766 -5.887 13.609 1 96.88 186 LEU B O 1
ATOM 3213 N N . ASP B 1 187 ? -10.812 -5.73 12.492 1 94.12 187 ASP B N 1
ATOM 3214 C CA . ASP B 1 187 ? -10.82 -7.172 12.273 1 94.12 187 ASP B CA 1
ATOM 3215 C C . ASP B 1 187 ? -9.836 -7.875 13.211 1 94.12 187 ASP B C 1
ATOM 3217 O O . ASP B 1 187 ? -9.648 -9.086 13.133 1 94.12 187 ASP B O 1
ATOM 3221 N N . GLY B 1 188 ? -9.094 -7.172 14.086 1 94.69 188 GLY B N 1
ATOM 3222 C CA . GLY B 1 188 ? -8.312 -7.723 15.18 1 94.69 188 GLY B CA 1
ATOM 3223 C C . GLY B 1 188 ? -6.941 -8.203 14.75 1 94.69 188 GLY B C 1
ATOM 3224 O O . GLY B 1 188 ? -6.23 -8.852 15.531 1 94.69 188 GLY B O 1
ATOM 3225 N N . ASN B 1 189 ? -6.523 -7.891 13.461 1 92.31 189 ASN B N 1
ATOM 3226 C CA . ASN B 1 189 ? -5.254 -8.398 12.953 1 92.31 189 ASN B CA 1
ATOM 3227 C C . ASN B 1 189 ? -4.613 -7.43 11.969 1 92.31 189 ASN B C 1
ATOM 3229 O O . ASN B 1 189 ? -4.551 -7.703 10.766 1 92.31 189 ASN B O 1
ATOM 3233 N N . GLN B 1 190 ? -3.967 -6.398 12.508 1 92.62 190 GLN B N 1
ATOM 3234 C CA . GLN B 1 190 ? -3.436 -5.328 11.672 1 92.62 190 GLN B CA 1
ATOM 3235 C C . GLN B 1 190 ? -2.305 -5.84 10.781 1 92.62 190 GLN B C 1
ATOM 3237 O O . GLN B 1 190 ? -2.041 -5.273 9.719 1 92.62 190 GLN B O 1
ATOM 3242 N N . ALA B 1 191 ? -1.654 -6.906 11.156 1 89.38 191 ALA B N 1
ATOM 3243 C CA . ALA B 1 191 ? -0.52 -7.43 10.398 1 89.38 191 ALA B CA 1
ATOM 3244 C C . ALA B 1 191 ? -0.989 -8.164 9.148 1 89.38 191 ALA B C 1
ATOM 3246 O O . ALA B 1 191 ? -0.201 -8.406 8.227 1 89.38 191 ALA B O 1
ATOM 3247 N N . ASN B 1 192 ? -2.162 -8.594 9.164 1 91.25 192 ASN B N 1
ATOM 3248 C CA . ASN B 1 192 ? -2.818 -9.281 8.062 1 91.25 192 ASN B CA 1
ATOM 3249 C C . ASN B 1 192 ? -4.289 -8.891 7.949 1 91.25 192 ASN B C 1
ATOM 3251 O O . ASN B 1 192 ? -5.164 -9.609 8.438 1 91.25 192 ASN B O 1
ATOM 3255 N N . SER B 1 193 ? -4.547 -7.762 7.223 1 94.56 193 SER B N 1
ATOM 3256 C CA . SER B 1 193 ? -5.875 -7.156 7.242 1 94.56 193 SER B CA 1
ATOM 3257 C C . SER B 1 193 ? -6.172 -6.43 5.938 1 94.56 193 SER B C 1
ATOM 3259 O O . SER B 1 193 ? -5.332 -5.684 5.43 1 94.56 193 SER B O 1
ATOM 3261 N N . PRO B 1 194 ? -7.43 -6.664 5.336 1 95.94 194 PRO B N 1
ATOM 3262 C CA . PRO B 1 194 ? -7.832 -5.836 4.199 1 95.94 194 PRO B CA 1
ATOM 3263 C C . PRO B 1 194 ? -8.016 -4.363 4.578 1 95.94 194 PRO B C 1
ATOM 3265 O O . PRO B 1 194 ? -7.855 -3.482 3.729 1 95.94 194 PRO B O 1
ATOM 3268 N N . ASN B 1 195 ? -8.273 -4.07 5.91 1 97.19 195 ASN B N 1
ATOM 3269 C CA . ASN B 1 195 ? -8.43 -2.691 6.355 1 97.19 195 ASN B CA 1
ATOM 3270 C C . ASN B 1 195 ? -7.094 -1.953 6.367 1 97.19 195 ASN B C 1
ATOM 3272 O O . ASN B 1 195 ? -7.055 -0.729 6.238 1 97.19 195 ASN B O 1
ATOM 3276 N N . CYS B 1 196 ? -5.984 -2.762 6.516 1 96.56 196 CYS B N 1
ATOM 3277 C CA . CYS B 1 196 ? -4.656 -2.178 6.637 1 96.56 196 CYS B CA 1
ATOM 3278 C C . CYS B 1 196 ? -3.844 -2.396 5.367 1 96.56 196 CYS B C 1
ATOM 3280 O O . CYS B 1 196 ? -2.725 -1.894 5.246 1 96.56 196 CYS B O 1
ATOM 3282 N N . CYS B 1 197 ? -4.387 -3.182 4.438 1 96.56 197 CYS B N 1
ATOM 3283 C CA . CYS B 1 197 ? -3.662 -3.639 3.258 1 96.56 197 CYS B CA 1
ATOM 3284 C C . CYS B 1 197 ? -2.303 -4.211 3.641 1 96.56 197 CYS B C 1
ATOM 3286 O O . CYS B 1 197 ? -1.277 -3.811 3.084 1 96.56 197 CYS B O 1
ATOM 3288 N N . SER B 1 198 ? -2.336 -5.141 4.578 1 93.69 198 SER B N 1
ATOM 3289 C CA . SER B 1 198 ? -1.144 -5.801 5.105 1 93.69 198 SER B CA 1
ATOM 3290 C C . SER B 1 198 ? -1.247 -7.316 4.98 1 93.69 198 SER B C 1
ATOM 3292 O O . SER B 1 198 ? -2.346 -7.859 4.848 1 93.69 198 SER B O 1
ATOM 3294 N N . GLY B 1 199 ? -0.096 -7.969 4.961 1 89.94 199 GLY B N 1
ATOM 3295 C CA . GLY B 1 199 ? -0.094 -9.414 4.793 1 89.94 199 GLY B CA 1
ATOM 3296 C C . GLY B 1 199 ? -0.43 -9.852 3.379 1 89.94 199 GLY B C 1
ATOM 3297 O O . GLY B 1 199 ? 0.174 -9.375 2.416 1 89.94 199 GLY B O 1
ATOM 3298 N N . GLN B 1 200 ? -1.446 -10.68 3.25 1 90 200 GLN B N 1
ATOM 3299 C CA . GLN B 1 200 ? -1.811 -11.188 1.932 1 90 200 GLN B CA 1
ATOM 3300 C C . GLN B 1 200 ? -2.529 -10.117 1.112 1 90 200 GLN B C 1
ATOM 3302 O O . GLN B 1 200 ? -2.818 -10.32 -0.068 1 90 200 GLN B O 1
ATOM 3307 N N . TYR B 1 201 ? -2.75 -8.922 1.645 1 94 201 TYR B N 1
ATOM 3308 C CA . TYR B 1 201 ? -3.436 -7.812 0.986 1 94 201 TYR B CA 1
ATOM 3309 C C . TYR B 1 201 ? -2.453 -6.715 0.595 1 94 201 TYR B C 1
ATOM 3311 O O . TYR B 1 201 ? -2.812 -5.535 0.555 1 94 201 TYR B O 1
ATOM 3319 N N . ASP B 1 202 ? -1.289 -7.012 0.232 1 93.19 202 ASP B N 1
ATOM 3320 C CA . ASP B 1 202 ? -0.202 -6.039 0.215 1 93.19 202 ASP B CA 1
ATOM 3321 C C . ASP B 1 202 ? 0.009 -5.477 -1.189 1 93.19 202 ASP B C 1
ATOM 3323 O O . ASP B 1 202 ? 1.054 -4.891 -1.479 1 93.19 202 ASP B O 1
ATOM 3327 N N . THR B 1 203 ? -0.938 -5.668 -2.139 1 95.12 203 THR B N 1
ATOM 3328 C CA . THR B 1 203 ? -0.926 -5.027 -3.449 1 95.12 203 THR B CA 1
ATOM 3329 C C . THR B 1 203 ? -2.299 -4.449 -3.779 1 95.12 203 THR B C 1
ATOM 3331 O O . THR B 1 203 ? -3.291 -4.777 -3.125 1 95.12 203 THR B O 1
ATOM 3334 N N . ALA B 1 204 ? -2.303 -3.621 -4.82 1 95.44 204 ALA B N 1
ATOM 3335 C CA . ALA B 1 204 ? -3.564 -3.039 -5.27 1 95.44 204 ALA B CA 1
ATOM 3336 C C . ALA B 1 204 ? -4.523 -4.121 -5.762 1 95.44 204 ALA B C 1
ATOM 3338 O O . ALA B 1 204 ? -5.738 -4.008 -5.59 1 95.44 204 ALA B O 1
ATOM 3339 N N . ALA B 1 205 ? -4.059 -5.219 -6.344 1 94.56 205 ALA B N 1
ATOM 3340 C CA . ALA B 1 205 ? -4.914 -6.281 -6.871 1 94.56 205 ALA B CA 1
ATOM 3341 C C . ALA B 1 205 ? -5.57 -7.066 -5.742 1 94.56 205 ALA B C 1
ATOM 3343 O O . ALA B 1 205 ? -6.703 -7.539 -5.883 1 94.56 205 ALA B O 1
ATOM 3344 N N . THR B 1 206 ? -4.902 -7.176 -4.59 1 95.88 206 THR B N 1
ATOM 3345 C CA . THR B 1 206 ? -5.422 -8.023 -3.52 1 95.88 206 THR B CA 1
ATOM 3346 C C . THR B 1 206 ? -6.07 -7.176 -2.428 1 95.88 206 THR B C 1
ATOM 3348 O O . THR B 1 206 ? -6.648 -7.711 -1.479 1 95.88 206 THR B O 1
ATOM 3351 N N . CYS B 1 207 ? -5.98 -5.871 -2.574 1 96.88 207 CYS B N 1
ATOM 3352 C CA . CYS B 1 207 ? -6.605 -4.996 -1.587 1 96.88 207 CYS B CA 1
ATOM 3353 C C . CYS B 1 207 ? -7.496 -3.961 -2.262 1 96.88 207 CYS B C 1
ATOM 3355 O O . CYS B 1 207 ? -7.207 -2.764 -2.215 1 96.88 207 CYS B O 1
ATOM 3357 N N . PRO B 1 208 ? -8.562 -4.43 -2.852 1 95.56 208 PRO B N 1
ATOM 3358 C CA . PRO B 1 208 ? -9.523 -3.475 -3.418 1 95.56 208 PRO B CA 1
ATOM 3359 C C . PRO B 1 208 ? -10.266 -2.686 -2.346 1 95.56 208 PRO B C 1
ATOM 3361 O O . PRO B 1 208 ? -10.336 -3.117 -1.192 1 95.56 208 PRO B O 1
ATOM 3364 N N . SER B 1 209 ? -10.859 -1.57 -2.76 1 96.19 209 SER B N 1
ATOM 3365 C CA . SER B 1 209 ? -11.562 -0.701 -1.823 1 96.19 209 SER B CA 1
ATOM 3366 C C . SER B 1 209 ? -12.766 -1.408 -1.21 1 96.19 209 SER B C 1
ATOM 3368 O O . SER B 1 209 ? -13.156 -1.115 -0.078 1 96.19 209 SER B O 1
ATOM 3370 N N . SER B 1 210 ? -13.305 -2.406 -1.946 1 93.88 210 SER B N 1
ATOM 3371 C CA . SER B 1 210 ? -14.477 -3.127 -1.462 1 93.88 210 SER B CA 1
ATOM 3372 C C . SER B 1 210 ? -14.156 -3.92 -0.2 1 93.88 210 SER B C 1
ATOM 3374 O O . SER B 1 210 ? -15.062 -4.32 0.535 1 93.88 210 SER B O 1
ATOM 3376 N N . GLY B 1 211 ? -12.906 -4.125 0.088 1 95.06 211 GLY B N 1
ATOM 3377 C CA . GLY B 1 211 ? -12.516 -4.859 1.279 1 95.06 211 GLY B CA 1
ATOM 3378 C C . GLY B 1 211 ? -12.227 -3.965 2.469 1 95.06 211 GLY B C 1
ATOM 3379 O O . GLY B 1 211 ? -12.016 -4.449 3.58 1 95.06 211 GLY B O 1
ATOM 3380 N N . VAL B 1 212 ? -12.242 -2.684 2.312 1 97.5 212 VAL B N 1
ATOM 3381 C CA . VAL B 1 212 ? -11.898 -1.718 3.352 1 97.5 212 VAL B CA 1
ATOM 3382 C C . VAL B 1 212 ? -13.172 -1.19 4.008 1 97.5 212 VAL B C 1
ATOM 3384 O O . VAL B 1 212 ? -13.961 -0.488 3.371 1 97.5 212 VAL B O 1
ATOM 3387 N N . ALA B 1 213 ? -13.289 -1.479 5.285 1 97.81 213 ALA B N 1
ATOM 3388 C CA . ALA B 1 213 ? -14.477 -1.043 6.012 1 97.81 213 ALA B CA 1
ATOM 3389 C C . ALA B 1 213 ? -14.555 0.479 6.07 1 97.81 213 ALA B C 1
ATOM 3391 O O . ALA B 1 213 ? -13.555 1.152 6.316 1 97.81 213 ALA B O 1
ATOM 3392 N N . TYR B 1 214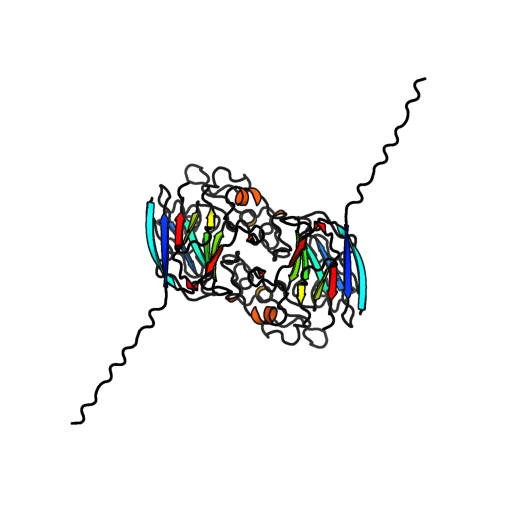 ? -15.758 1.014 5.73 1 98.31 214 TYR B N 1
ATOM 3393 C CA . TYR B 1 214 ? -16.125 2.42 5.82 1 98.31 214 TYR B CA 1
ATOM 3394 C C . TYR B 1 214 ? -15.336 3.26 4.824 1 98.31 214 TYR B C 1
ATOM 3396 O O . TYR B 1 214 ? -15.203 4.473 4.992 1 98.31 214 TYR B O 1
ATOM 3404 N N . TYR B 1 215 ? -14.734 2.615 3.836 1 98.31 215 TYR B N 1
ATOM 3405 C CA . TYR B 1 215 ? -14.086 3.355 2.76 1 98.31 215 TYR B CA 1
ATOM 3406 C C . TYR B 1 215 ? -15.008 4.434 2.203 1 98.31 215 TYR B C 1
ATOM 3408 O O . TYR B 1 215 ? -14.586 5.57 1.987 1 98.31 215 TYR B O 1
ATOM 3416 N N . SER B 1 216 ? -16.234 4.156 2.021 1 98.12 216 SER B N 1
ATOM 3417 C CA . SER B 1 216 ? -17.203 5.051 1.386 1 98.12 216 SER B CA 1
ATOM 3418 C C . SER B 1 216 ? -17.453 6.289 2.242 1 98.12 216 SER B C 1
ATOM 3420 O O . SER B 1 216 ? -17.766 7.359 1.718 1 98.12 216 SER B O 1
ATOM 3422 N N . TYR B 1 217 ? -17.375 6.137 3.607 1 98.75 217 TYR B N 1
ATOM 3423 C CA . TYR B 1 217 ? -17.547 7.316 4.449 1 98.75 217 TYR B CA 1
ATOM 3424 C C . TYR B 1 217 ? -16.469 8.359 4.16 1 98.75 217 TYR B C 1
ATOM 3426 O O . TYR B 1 217 ? -16.781 9.531 3.965 1 98.75 217 TYR B O 1
ATOM 3434 N N . PHE B 1 218 ? -15.234 7.902 4.035 1 98.81 218 PHE B N 1
ATOM 3435 C CA . PHE B 1 218 ? -14.109 8.805 3.828 1 98.81 218 PHE B CA 1
ATOM 3436 C C . PHE B 1 218 ? -14.094 9.328 2.396 1 98.81 218 PHE B C 1
ATOM 3438 O O . PHE B 1 218 ? -14.109 10.539 2.172 1 98.81 218 PHE B O 1
ATOM 3445 N N . LYS B 1 219 ? -14.133 8.406 1.443 1 98.5 219 LYS B N 1
ATOM 3446 C CA . LYS B 1 219 ? -14 8.797 0.041 1 98.5 219 LYS B CA 1
ATOM 3447 C C . LYS B 1 219 ? -15.211 9.594 -0.428 1 98.5 219 LYS B C 1
ATOM 3449 O O . LYS B 1 219 ? -15.086 10.508 -1.24 1 98.5 219 LYS B O 1
ATOM 3454 N N . GLY B 1 220 ? -16.344 9.258 0.047 1 98.5 220 GLY B N 1
ATOM 3455 C CA . GLY B 1 220 ? -17.562 9.977 -0.315 1 98.5 220 GLY B CA 1
ATOM 3456 C C . GLY B 1 220 ? -17.562 11.414 0.158 1 98.5 220 GLY B C 1
ATOM 3457 O O . GLY B 1 220 ? -18 12.312 -0.566 1 98.5 220 GLY B O 1
ATOM 3458 N N . ASN B 1 221 ? -17.047 11.664 1.355 1 98.62 221 ASN B N 1
ATOM 3459 C CA . ASN B 1 221 ? -17.016 13.008 1.923 1 98.62 221 ASN B CA 1
ATOM 3460 C C . ASN B 1 221 ? -15.797 13.797 1.457 1 98.62 221 ASN B C 1
ATOM 3462 O O . ASN B 1 221 ? -15.828 15.031 1.408 1 98.62 221 ASN B O 1
ATOM 3466 N N . CYS B 1 222 ? -14.789 13.062 1.103 1 98.56 222 CYS B N 1
ATOM 3467 C CA . CYS B 1 222 ? -13.547 13.672 0.629 1 98.56 222 CYS B CA 1
ATOM 3468 C C . CYS B 1 222 ? -13.055 12.992 -0.641 1 98.56 222 CYS B C 1
ATOM 3470 O O . CYS B 1 222 ? -12.039 12.297 -0.62 1 98.56 222 CYS B O 1
ATOM 3472 N N . PRO B 1 223 ? -13.617 13.281 -1.715 1 98.56 223 PRO B N 1
ATOM 3473 C CA . PRO B 1 223 ? -13.328 12.555 -2.949 1 98.56 223 PRO B CA 1
ATOM 3474 C C . PRO B 1 223 ? -11.906 12.781 -3.451 1 98.56 223 PRO B C 1
ATOM 3476 O O . PRO B 1 223 ? -11.375 11.969 -4.207 1 98.56 223 PRO B O 1
ATOM 3479 N N . ASN B 1 224 ? -11.234 13.906 -2.996 1 98.62 224 ASN B N 1
ATOM 3480 C CA . ASN B 1 224 ? -9.898 14.219 -3.496 1 98.62 224 ASN B CA 1
ATOM 3481 C C . ASN B 1 224 ? -8.82 13.836 -2.492 1 98.62 224 ASN B C 1
ATOM 3483 O O . ASN B 1 224 ? -7.695 14.344 -2.559 1 98.62 224 ASN B O 1
ATOM 3487 N N . ALA B 1 225 ? -9.195 13.008 -1.529 1 98.81 225 ALA B N 1
ATOM 3488 C CA . ALA B 1 225 ? -8.242 12.523 -0.529 1 98.81 225 ALA B CA 1
ATOM 3489 C C . ALA B 1 225 ? -7.855 11.07 -0.797 1 98.81 225 ALA B C 1
ATOM 3491 O O . ALA B 1 225 ? -8.531 10.375 -1.558 1 98.81 225 ALA B O 1
ATOM 3492 N N . TYR B 1 226 ? -6.648 10.727 -0.262 1 98.62 226 TYR B N 1
ATOM 3493 C CA . TYR B 1 226 ? -6.164 9.352 -0.226 1 98.62 226 TYR B CA 1
ATOM 3494 C C . TYR B 1 226 ? -6.773 8.586 0.944 1 98.62 226 TYR B C 1
ATOM 3496 O O . TYR B 1 226 ? -6.281 8.672 2.072 1 98.62 226 TYR B O 1
ATOM 3504 N N . ALA B 1 227 ? -7.785 7.75 0.619 1 98.5 227 ALA B N 1
ATOM 3505 C CA . ALA B 1 227 ? -8.664 7.297 1.693 1 98.5 227 ALA B CA 1
ATOM 3506 C C . ALA B 1 227 ? -8.195 5.957 2.256 1 98.5 227 ALA B C 1
ATOM 3508 O O . ALA B 1 227 ? -8.594 5.559 3.352 1 98.5 227 ALA B O 1
ATOM 3509 N N . TYR B 1 228 ? -7.457 5.203 1.538 1 97.56 228 TYR B N 1
ATOM 3510 C CA . TYR B 1 228 ? -6.836 3.963 1.992 1 97.56 228 TYR B CA 1
ATOM 3511 C C . TYR B 1 228 ? -5.566 3.668 1.203 1 97.56 228 TYR B C 1
ATOM 3513 O O . TYR B 1 228 ? -5.254 4.363 0.234 1 97.56 228 TYR B O 1
ATOM 3521 N N . ALA B 1 229 ? -4.816 2.697 1.513 1 97.12 229 ALA B N 1
ATOM 3522 C CA . ALA B 1 229 ? -3.43 2.518 1.099 1 97.12 229 ALA B CA 1
ATOM 3523 C C . ALA B 1 229 ? -3.318 2.412 -0.42 1 97.12 229 ALA B C 1
ATOM 3525 O O . ALA B 1 229 ? -2.332 2.855 -1.01 1 97.12 229 ALA B O 1
ATOM 3526 N N . TYR B 1 230 ? -4.305 1.813 -1.116 1 97.44 230 TYR B N 1
ATOM 3527 C CA . TYR B 1 230 ? -4.238 1.621 -2.561 1 97.44 230 TYR B CA 1
ATOM 3528 C C . TYR B 1 230 ? -5.348 2.391 -3.266 1 97.44 230 TYR B C 1
ATOM 3530 O O . TYR B 1 230 ? -6.008 1.862 -4.164 1 97.44 230 TYR B O 1
ATOM 3538 N N . ASP B 1 231 ? -5.488 3.65 -2.961 1 97.62 231 ASP B N 1
ATOM 3539 C CA . ASP B 1 231 ? -6.613 4.453 -3.434 1 97.62 231 ASP B CA 1
ATOM 3540 C C . ASP B 1 231 ? -6.316 5.059 -4.805 1 97.62 231 ASP B C 1
ATOM 3542 O O . ASP B 1 231 ? -7.137 5.789 -5.355 1 97.62 231 ASP B O 1
ATOM 3546 N N . GLU B 1 232 ? -5.219 4.754 -5.402 1 94.31 232 GLU B N 1
ATOM 3547 C CA . GLU B 1 232 ? -4.859 5.297 -6.707 1 94.31 232 GLU B CA 1
ATOM 3548 C C . GLU B 1 232 ? -5.879 4.902 -7.77 1 94.31 232 GLU B C 1
ATOM 3550 O O . GLU B 1 232 ? -6.125 5.656 -8.711 1 94.31 232 GLU B O 1
ATOM 3555 N N . SER B 1 233 ? -6.496 3.807 -7.543 1 90.88 233 SER B N 1
ATOM 3556 C CA . SER B 1 233 ? -7.441 3.309 -8.539 1 90.88 233 SER B CA 1
ATOM 3557 C C . SER B 1 233 ? -8.688 4.191 -8.609 1 90.88 233 SER B C 1
ATOM 3559 O O . SER B 1 233 ? -9.469 4.094 -9.555 1 90.88 233 SER B O 1
ATOM 3561 N N . SER B 1 234 ? -8.891 5.043 -7.594 1 94.62 234 SER B N 1
ATOM 3562 C CA . SER B 1 234 ? -10.008 5.98 -7.641 1 94.62 234 SER B CA 1
ATOM 3563 C C . SER B 1 234 ? -9.766 7.07 -8.68 1 94.62 234 SER B C 1
ATOM 3565 O O . SER B 1 234 ? -10.703 7.758 -9.102 1 94.62 234 SER B O 1
ATOM 3567 N N . GLY B 1 235 ? -8.539 7.34 -8.984 1 94.31 235 GLY B N 1
ATOM 3568 C CA . GLY B 1 235 ? -8.18 8.391 -9.922 1 94.31 235 GLY B CA 1
ATOM 3569 C C . GLY B 1 235 ? -8.094 9.766 -9.273 1 94.31 235 GLY B C 1
ATOM 3570 O O . GLY B 1 235 ? -7.727 10.742 -9.93 1 94.31 235 GLY B O 1
ATOM 3571 N N . THR B 1 236 ? -8.391 9.836 -7.961 1 97.69 236 THR B N 1
ATOM 3572 C CA . THR B 1 236 ? -8.445 11.141 -7.32 1 97.69 236 THR B CA 1
ATOM 3573 C C . THR B 1 236 ? -7.762 11.109 -5.957 1 97.69 236 THR B C 1
ATOM 3575 O O . THR B 1 236 ? -8.156 11.828 -5.039 1 97.69 236 THR B O 1
ATOM 3578 N N . ALA B 1 237 ? -6.801 10.211 -5.797 1 97.94 237 ALA B N 1
ATOM 3579 C CA . ALA B 1 237 ? -6.168 10.047 -4.492 1 97.94 237 ALA B CA 1
ATOM 3580 C C . ALA B 1 237 ? -4.77 10.648 -4.477 1 97.94 237 ALA B C 1
ATOM 3582 O O . ALA B 1 237 ? -4.316 11.156 -3.449 1 97.94 237 ALA B O 1
ATOM 3583 N N . LEU B 1 238 ? -4.062 10.508 -5.531 1 98.31 238 LEU B N 1
ATOM 3584 C CA . LEU B 1 238 ? -2.678 10.945 -5.664 1 98.31 238 LEU B CA 1
ATOM 3585 C C . LEU B 1 238 ? -2.533 11.945 -6.809 1 98.31 238 LEU B C 1
ATOM 3587 O O . LEU B 1 238 ? -3.002 11.688 -7.922 1 98.31 238 LEU B O 1
ATOM 3591 N N . TRP B 1 239 ? -1.832 13.039 -6.477 1 98.5 239 TRP B N 1
ATOM 3592 C CA . TRP B 1 239 ? -1.651 14.094 -7.465 1 98.5 239 TRP B CA 1
ATOM 3593 C C . TRP B 1 239 ? -0.177 14.266 -7.812 1 98.5 239 TRP B C 1
ATOM 3595 O O . TRP B 1 239 ? 0.701 13.883 -7.035 1 98.5 239 TRP B O 1
ATOM 3605 N N . THR B 1 240 ? 0.028 14.766 -9.023 1 98.19 240 THR B N 1
ATOM 3606 C CA . THR B 1 240 ? 1.389 14.992 -9.492 1 98.19 240 THR B CA 1
ATOM 3607 C C . THR B 1 240 ? 1.523 16.391 -10.094 1 98.19 240 THR B C 1
ATOM 3609 O O . THR B 1 240 ? 0.526 17 -10.477 1 98.19 240 THR B O 1
ATOM 3612 N N . CYS B 1 241 ? 2.652 16.953 -10.039 1 98.5 241 CYS B N 1
ATOM 3613 C CA . CYS B 1 241 ? 3.051 18.172 -10.742 1 98.5 241 CYS B CA 1
ATOM 3614 C C . CYS B 1 241 ? 4.445 18.016 -11.336 1 98.5 241 CYS B C 1
ATOM 3616 O O . CYS B 1 241 ? 5.316 17.391 -10.742 1 98.5 241 CYS B O 1
ATOM 3618 N N . ASN B 1 242 ? 4.621 18.547 -12.539 1 98.31 242 ASN B N 1
ATOM 3619 C CA . ASN B 1 242 ? 5.949 18.547 -13.148 1 98.31 242 ASN B CA 1
ATOM 3620 C C . ASN B 1 242 ? 6.961 19.281 -12.281 1 98.31 242 ASN B C 1
ATOM 3622 O O . ASN B 1 242 ? 6.84 20.5 -12.07 1 98.31 242 ASN B O 1
ATOM 3626 N N . SER B 1 243 ? 7.961 18.547 -11.867 1 97.5 243 SER B N 1
ATOM 3627 C CA . SER B 1 243 ? 8.914 19.141 -10.93 1 97.5 243 SER B CA 1
ATOM 3628 C C . SER B 1 243 ? 9.703 20.266 -11.578 1 97.5 243 SER B C 1
ATOM 3630 O O . SER B 1 243 ? 10.195 21.172 -10.891 1 97.5 243 SER B O 1
ATOM 3632 N N . ALA B 1 244 ? 9.812 20.203 -12.867 1 97.12 244 ALA B N 1
ATOM 3633 C CA . ALA B 1 244 ? 10.578 21.219 -13.586 1 97.12 244 ALA B CA 1
ATOM 3634 C C . ALA B 1 244 ? 9.922 22.594 -13.461 1 97.12 244 ALA B C 1
ATOM 3636 O O . ALA B 1 244 ? 10.594 23.625 -13.609 1 97.12 244 ALA B O 1
ATOM 3637 N N . LEU B 1 245 ? 8.664 22.609 -13.117 1 97.5 245 LEU B N 1
ATOM 3638 C CA . LEU B 1 245 ? 7.945 23.875 -12.977 1 97.5 245 LEU B CA 1
ATOM 3639 C C . LEU B 1 245 ? 8.172 24.484 -11.594 1 97.5 245 LEU B C 1
ATOM 3641 O O . LEU B 1 245 ? 7.723 25.594 -11.312 1 97.5 245 LEU B O 1
ATOM 3645 N N . ALA B 1 246 ? 8.758 23.766 -10.672 1 97.12 246 ALA B N 1
ATOM 3646 C CA . ALA B 1 246 ? 9.125 24.203 -9.32 1 97.12 246 ALA B CA 1
ATOM 3647 C C . ALA B 1 246 ? 7.922 24.797 -8.594 1 97.12 246 ALA B C 1
ATOM 3649 O O . ALA B 1 246 ? 8 25.906 -8.07 1 97.12 246 ALA B O 1
ATOM 3650 N N . PRO B 1 247 ? 6.848 24.047 -8.57 1 98.5 247 PRO B N 1
ATOM 3651 C CA . PRO B 1 247 ? 5.691 24.594 -7.859 1 98.5 247 PRO B CA 1
ATOM 3652 C C . PRO B 1 247 ? 5.977 24.859 -6.383 1 98.5 247 PRO B C 1
ATOM 3654 O O . PRO B 1 247 ? 6.688 24.078 -5.738 1 98.5 247 PRO B O 1
ATOM 3657 N N . ASP B 1 248 ? 5.445 25.953 -5.898 1 98.75 248 ASP B N 1
ATOM 3658 C CA . ASP B 1 248 ? 5.285 26.156 -4.461 1 98.75 248 ASP B CA 1
ATOM 3659 C C . ASP B 1 248 ? 3.977 25.547 -3.963 1 98.75 248 ASP B C 1
ATOM 3661 O O . ASP B 1 248 ? 3.006 25.453 -4.719 1 98.75 248 ASP B O 1
ATOM 3665 N N . TYR B 1 249 ? 4.016 25.141 -2.707 1 98.88 249 TYR B N 1
ATOM 3666 C CA . TYR B 1 249 ? 2.828 24.484 -2.172 1 98.88 249 TYR B CA 1
ATOM 3667 C C . TYR B 1 249 ? 2.312 25.203 -0.935 1 98.88 249 TYR B C 1
ATOM 3669 O O . TYR B 1 249 ? 3.092 25.797 -0.187 1 98.88 249 TYR B O 1
ATOM 3677 N N . THR B 1 250 ? 1.016 25.188 -0.775 1 98.94 250 THR B N 1
ATOM 3678 C CA . THR B 1 250 ? 0.351 25.672 0.43 1 98.94 250 THR B CA 1
ATOM 3679 C C . THR B 1 250 ? -0.502 24.578 1.056 1 98.94 250 THR B C 1
ATOM 3681 O O . THR B 1 250 ? -1.384 24.016 0.398 1 98.94 250 THR B O 1
ATOM 3684 N N . VAL B 1 251 ? -0.2 24.25 2.277 1 98.94 251 VAL B N 1
ATOM 3685 C CA . VAL B 1 251 ? -1.036 23.359 3.08 1 98.94 251 VAL B CA 1
ATOM 3686 C C . VAL B 1 251 ? -1.963 24.188 3.969 1 98.94 251 VAL B C 1
ATOM 3688 O O . VAL B 1 251 ? -1.5 24.938 4.832 1 98.94 251 VAL B O 1
ATOM 3691 N N . THR B 1 252 ? -3.242 24.016 3.75 1 98.94 252 THR B N 1
ATOM 3692 C CA . THR B 1 252 ? -4.234 24.75 4.523 1 98.94 252 THR B CA 1
ATOM 3693 C C . THR B 1 252 ? -5.012 23.812 5.441 1 98.94 252 THR B C 1
ATOM 3695 O O . THR B 1 252 ? -5.617 22.844 4.98 1 98.94 252 THR B O 1
ATOM 3698 N N . PHE B 1 253 ? -4.988 24.141 6.734 1 98.94 253 PHE B N 1
ATOM 3699 C CA . PHE B 1 253 ? -5.891 23.484 7.684 1 98.94 253 PHE B CA 1
ATOM 3700 C C . PHE B 1 253 ? -7.203 24.25 7.781 1 98.94 253 PHE B C 1
ATOM 3702 O O . PHE B 1 253 ? -7.211 25.484 7.859 1 98.94 253 PHE B O 1
ATOM 3709 N N . CYS B 1 254 ? -8.359 23.562 7.762 1 98.5 254 CYS B N 1
ATOM 3710 C CA . CYS B 1 254 ? -9.695 24.156 7.812 1 98.5 254 CYS B CA 1
ATOM 3711 C C . CYS B 1 254 ? -9.914 25.125 6.664 1 98.5 254 CYS B C 1
ATOM 3713 O O . CYS B 1 254 ? -10.297 26.281 6.883 1 98.5 254 CYS B O 1
ATOM 3715 N N . PRO B 1 255 ? -9.703 24.578 5.438 1 98.56 255 PRO B N 1
ATOM 3716 C CA . PRO B 1 255 ? -9.945 25.484 4.312 1 98.56 255 PRO B CA 1
ATOM 3717 C C . PRO B 1 255 ? -11.383 25.984 4.258 1 98.56 255 PRO B C 1
ATOM 3719 O O . PRO B 1 255 ? -12.289 25.328 4.766 1 98.56 255 PRO B O 1
ATOM 3722 N N . ALA B 1 256 ? -11.5 27.094 3.621 1 90.38 256 ALA B N 1
ATOM 3723 C CA . ALA B 1 256 ? -12.828 27.688 3.49 1 90.38 256 ALA B CA 1
ATOM 3724 C C . ALA B 1 256 ? -13.711 26.844 2.572 1 90.38 256 ALA B C 1
ATOM 3726 O O . ALA B 1 256 ? -13.227 26.234 1.615 1 90.38 256 ALA B O 1
ATOM 3727 N N . SER B 1 257 ? -14.914 26.562 2.934 1 71.62 257 SER B N 1
ATOM 3728 C CA . SER B 1 257 ? -15.875 25.797 2.139 1 71.62 257 SER B CA 1
ATOM 3729 C C . SER B 1 257 ? -16.25 26.547 0.865 1 71.62 257 SER B C 1
ATOM 3731 O O . SER B 1 257 ? -16.234 27.781 0.833 1 71.62 257 SER B O 1
#

Radius of gyration: 25.91 Å; Cα contacts (8 Å, |Δi|>4): 1419; chains: 2; bounding box: 123×78×56 Å